Protein AF-A0A0A0JS75-F1 (afdb_monomer)

Organism: NCBI:txid1385519

Mean predicted aligned error: 12.72 Å

Structure (mmCIF, N/CA/C/O backbone):
data_AF-A0A0A0JS75-F1
#
_entry.id   AF-A0A0A0JS75-F1
#
loop_
_atom_site.group_PDB
_atom_site.id
_atom_site.type_symbol
_atom_site.label_atom_id
_atom_site.label_alt_id
_atom_site.label_comp_id
_atom_site.label_asym_id
_atom_site.label_entity_id
_atom_site.label_seq_id
_atom_site.pdbx_PDB_ins_code
_atom_site.Cartn_x
_atom_site.Cartn_y
_atom_site.Cartn_z
_atom_site.occupancy
_atom_site.B_iso_or_equiv
_atom_site.auth_seq_id
_atom_site.auth_comp_id
_atom_site.auth_asym_id
_atom_site.auth_atom_id
_atom_site.pdbx_PDB_model_num
ATOM 1 N N . MET A 1 1 ? -39.890 62.565 8.168 1.00 50.94 1 MET A N 1
ATOM 2 C CA . MET A 1 1 ? -40.170 62.207 6.756 1.00 50.94 1 MET A CA 1
ATOM 3 C C . MET A 1 1 ? -38.999 62.711 5.925 1.00 50.94 1 MET A C 1
ATOM 5 O O . MET A 1 1 ? -38.610 63.838 6.214 1.00 50.94 1 MET A O 1
ATOM 9 N N . PRO A 1 2 ? -38.400 61.936 4.995 1.00 46.47 2 PRO A N 1
ATOM 10 C CA . PRO A 1 2 ? -39.054 60.985 4.081 1.00 46.47 2 PRO A CA 1
ATOM 11 C C . PRO A 1 2 ? -38.372 59.593 3.924 1.00 46.47 2 PRO A C 1
ATOM 13 O O . PRO A 1 2 ? -37.334 59.328 4.515 1.00 46.47 2 PRO A O 1
ATOM 16 N N . ALA A 1 3 ? -39.007 58.776 3.068 1.00 39.16 3 ALA A N 1
ATOM 17 C CA . ALA A 1 3 ? -38.499 57.688 2.215 1.00 39.16 3 ALA A CA 1
ATOM 18 C C . ALA A 1 3 ? -38.108 56.325 2.830 1.00 39.16 3 ALA A C 1
ATOM 20 O O . ALA A 1 3 ? -36.980 56.086 3.245 1.00 39.16 3 ALA A O 1
ATOM 21 N N . SER A 1 4 ? -39.060 55.391 2.750 1.00 48.34 4 SER A N 1
ATOM 22 C CA . SER A 1 4 ? -38.863 53.940 2.757 1.00 48.34 4 SER A CA 1
ATOM 23 C C . SER A 1 4 ? -38.335 53.458 1.398 1.00 48.34 4 SER A C 1
ATOM 25 O O . SER A 1 4 ? -39.021 53.632 0.388 1.00 48.34 4 SER A O 1
ATOM 27 N N . THR A 1 5 ? -37.176 52.804 1.370 1.00 43.19 5 THR A N 1
ATOM 28 C CA . THR A 1 5 ? -36.700 52.026 0.216 1.00 43.19 5 THR A CA 1
ATOM 29 C C . THR A 1 5 ? -36.700 50.545 0.573 1.00 43.19 5 THR A C 1
ATOM 31 O O . THR A 1 5 ? -35.882 50.067 1.354 1.00 43.19 5 THR A O 1
ATOM 34 N N . THR A 1 6 ? -37.675 49.830 0.023 1.00 48.25 6 THR A N 1
ATOM 35 C CA . THR A 1 6 ? -37.726 48.372 -0.066 1.00 48.25 6 THR A CA 1
ATOM 36 C C . THR A 1 6 ? -36.765 47.929 -1.168 1.00 48.25 6 THR A C 1
ATOM 38 O O . THR A 1 6 ? -37.086 48.047 -2.349 1.00 48.25 6 THR A O 1
ATOM 41 N N . ASP A 1 7 ? -35.593 47.419 -0.794 1.00 44.50 7 ASP A N 1
ATOM 42 C CA . ASP A 1 7 ? -34.689 46.773 -1.746 1.00 44.50 7 ASP A CA 1
ATOM 43 C C . ASP A 1 7 ? -35.233 45.384 -2.100 1.00 44.50 7 ASP A C 1
ATOM 45 O O . ASP A 1 7 ? -35.254 44.453 -1.292 1.00 44.50 7 ASP A O 1
ATOM 49 N N . ALA A 1 8 ? -35.723 45.263 -3.332 1.00 44.88 8 ALA A N 1
ATOM 50 C CA . ALA A 1 8 ? -36.158 44.008 -3.917 1.00 44.88 8 ALA A CA 1
ATOM 51 C C . ALA A 1 8 ? -34.941 43.102 -4.170 1.00 44.88 8 ALA A C 1
ATOM 53 O O . ALA A 1 8 ? -34.090 43.388 -5.015 1.00 44.88 8 ALA A O 1
ATOM 54 N N . VAL A 1 9 ? -34.873 41.980 -3.453 1.00 49.72 9 VAL A N 1
ATOM 55 C CA . VAL A 1 9 ? -33.892 40.917 -3.698 1.00 49.72 9 VAL A CA 1
ATOM 56 C C . VAL A 1 9 ? -34.175 40.308 -5.071 1.00 49.72 9 VAL A C 1
ATOM 58 O O . VAL A 1 9 ? -35.177 39.626 -5.276 1.00 49.72 9 VAL A O 1
ATOM 61 N N . THR A 1 10 ? -33.291 40.574 -6.029 1.00 49.84 10 THR A N 1
ATOM 62 C CA . THR A 1 10 ? -33.335 39.946 -7.354 1.00 49.84 10 THR A CA 1
ATOM 63 C C . THR A 1 10 ? -32.853 38.496 -7.220 1.00 49.84 10 THR A C 1
ATOM 65 O O . THR A 1 10 ? -31.776 38.282 -6.658 1.00 49.84 10 THR A O 1
ATOM 68 N N . PRO A 1 11 ? -33.592 37.482 -7.704 1.00 48.34 11 PRO A N 1
ATOM 69 C CA . PRO A 1 11 ? -33.129 36.102 -7.634 1.00 48.34 11 PRO A CA 1
ATOM 70 C C . PRO A 1 11 ? -31.918 35.912 -8.556 1.00 48.34 11 PRO A C 1
ATOM 72 O O . PRO A 1 11 ? -31.937 36.301 -9.725 1.00 48.34 11 PRO A O 1
ATOM 75 N N . ALA A 1 12 ? -30.851 35.319 -8.020 1.00 50.66 12 ALA A N 1
ATOM 76 C CA . ALA A 1 12 ? -29.649 34.996 -8.775 1.00 50.66 12 ALA A CA 1
ATOM 77 C C . ALA A 1 12 ? -29.983 34.039 -9.933 1.00 50.66 12 ALA A C 1
ATOM 79 O O . ALA A 1 12 ? -30.609 32.996 -9.743 1.00 50.66 12 ALA A O 1
ATOM 80 N N . SER A 1 13 ? -29.553 34.394 -11.141 1.00 48.72 13 SER A N 1
ATOM 81 C CA . SER A 1 13 ? -29.722 33.583 -12.347 1.00 48.72 13 SER A CA 1
ATOM 82 C C . SER A 1 13 ? -29.008 32.224 -12.228 1.00 48.72 13 SER A C 1
ATOM 84 O O . SER A 1 13 ? -27.886 32.171 -11.714 1.00 48.72 13 SER A O 1
ATOM 86 N N . PRO A 1 14 ? -29.606 31.125 -12.731 1.00 49.34 14 PRO A N 1
ATOM 87 C CA . PRO A 1 14 ? -29.036 29.789 -12.615 1.00 49.34 14 PRO A CA 1
ATOM 88 C C . PRO A 1 14 ? -27.736 29.698 -13.421 1.00 49.34 14 PRO A C 1
ATOM 90 O O . PRO A 1 14 ? -27.701 29.962 -14.624 1.00 49.34 14 PRO A O 1
ATOM 93 N N . THR A 1 15 ? -26.646 29.319 -12.757 1.00 47.28 15 THR A N 1
ATOM 94 C CA . THR A 1 15 ? -25.358 29.074 -13.407 1.00 47.28 15 THR A CA 1
ATOM 95 C C . THR A 1 15 ? -25.483 27.867 -14.335 1.00 47.28 15 THR A C 1
ATOM 97 O O . THR A 1 15 ? -25.673 26.730 -13.909 1.00 47.28 15 THR A O 1
ATOM 100 N N . THR A 1 16 ? -25.371 28.108 -15.641 1.00 46.88 16 THR A N 1
ATOM 101 C CA . THR A 1 16 ? -25.347 27.055 -16.659 1.00 46.88 16 THR A CA 1
ATOM 102 C C . THR A 1 16 ? -24.164 26.120 -16.402 1.00 46.88 16 THR A C 1
ATOM 104 O O . THR A 1 16 ? -23.003 26.485 -16.610 1.00 46.88 16 THR A O 1
ATOM 107 N N . ARG A 1 17 ? -24.455 24.901 -15.945 1.00 47.25 17 ARG A N 1
ATOM 108 C CA . ARG A 1 17 ? -23.486 23.818 -15.750 1.00 47.25 17 ARG A CA 1
ATOM 109 C C . ARG A 1 17 ? -22.907 23.446 -17.125 1.00 47.25 17 ARG A C 1
ATOM 111 O O . ARG A 1 17 ? -23.536 22.730 -17.896 1.00 47.25 17 ARG A O 1
ATOM 118 N N . ARG A 1 18 ? -21.723 23.971 -17.473 1.00 44.56 18 ARG A N 1
ATOM 119 C CA . ARG A 1 18 ? -21.010 23.608 -18.713 1.00 44.56 18 ARG A CA 1
ATOM 120 C C . ARG A 1 18 ? -20.800 22.091 -18.736 1.00 44.56 18 ARG A C 1
ATOM 122 O O . ARG A 1 18 ? -20.030 21.564 -17.935 1.00 44.56 18 ARG A O 1
ATOM 129 N N . SER A 1 19 ? -21.457 21.402 -19.667 1.00 47.53 19 SER A N 1
ATOM 130 C CA . SER A 1 19 ? -21.245 19.978 -19.917 1.00 47.53 19 SER A CA 1
ATOM 131 C C . SER A 1 19 ? -19.801 19.759 -20.378 1.00 47.53 19 SER A C 1
ATOM 133 O O . SER A 1 19 ? -19.430 20.110 -21.503 1.00 47.53 19 SER A O 1
ATOM 135 N N . ARG A 1 20 ? -18.953 19.197 -19.513 1.00 51.47 20 ARG A N 1
ATOM 136 C CA . ARG A 1 20 ? -17.659 18.662 -19.945 1.00 51.47 20 ARG A CA 1
ATOM 137 C C . ARG A 1 20 ? -17.945 17.458 -20.839 1.00 51.47 20 ARG A C 1
ATOM 139 O O . ARG A 1 20 ? -18.551 16.495 -20.383 1.00 51.47 20 ARG A O 1
ATOM 146 N N . ARG A 1 21 ? -17.520 17.528 -22.106 1.00 46.34 21 ARG A N 1
ATOM 147 C CA . ARG A 1 21 ? -17.463 16.361 -23.001 1.00 46.34 21 ARG A CA 1
ATOM 148 C C . ARG A 1 21 ? -16.755 15.215 -22.262 1.00 46.34 21 ARG A C 1
ATOM 150 O O . ARG A 1 21 ? -15.783 15.510 -21.556 1.00 46.34 21 ARG A O 1
ATOM 157 N N . PRO A 1 22 ? -17.190 13.951 -22.399 1.00 49.25 22 PRO A N 1
ATOM 158 C CA . PRO A 1 22 ? -16.489 12.843 -21.770 1.00 49.25 22 PRO A CA 1
ATOM 159 C C . PRO A 1 22 ? -15.121 12.714 -22.448 1.00 49.25 22 PRO A C 1
ATOM 161 O O . PRO A 1 22 ? -15.010 12.265 -23.585 1.00 49.25 22 PRO A O 1
ATOM 164 N N . GLY A 1 23 ? -14.078 13.214 -21.786 1.00 71.50 23 GLY A N 1
ATOM 165 C CA . GLY A 1 23 ? -12.703 12.959 -22.195 1.00 71.50 23 GLY A CA 1
ATOM 166 C C . GLY A 1 23 ? -12.382 11.476 -22.022 1.00 71.50 23 GLY A C 1
ATOM 167 O O . GLY A 1 23 ? -13.009 10.798 -21.207 1.00 71.50 23 GLY A O 1
ATOM 168 N N . VAL A 1 24 ? -11.396 10.978 -22.771 1.00 76.69 24 VAL A N 1
ATOM 169 C CA . VAL A 1 24 ? -10.884 9.609 -22.611 1.00 76.69 24 VAL A CA 1
ATOM 170 C C . VAL A 1 24 ? -10.549 9.380 -21.129 1.00 76.69 24 VAL A C 1
ATOM 172 O O . VAL A 1 24 ? -9.826 10.205 -20.556 1.00 76.69 24 VAL A O 1
ATOM 175 N N . PRO A 1 25 ? -11.071 8.323 -20.478 1.00 79.06 25 PRO A N 1
ATOM 176 C CA . PRO A 1 25 ? -10.835 8.102 -19.057 1.00 79.06 25 PRO A CA 1
ATOM 177 C C . PRO A 1 25 ? -9.343 7.884 -18.792 1.00 79.06 25 PRO A C 1
ATOM 179 O O . PRO A 1 25 ? -8.622 7.345 -19.627 1.00 79.06 25 PRO A O 1
ATOM 182 N N . PHE A 1 26 ? -8.860 8.309 -17.624 1.00 69.62 26 PHE A N 1
ATOM 183 C CA . PHE A 1 26 ? -7.424 8.326 -17.322 1.00 69.62 26 PHE A CA 1
ATOM 184 C C . PHE A 1 26 ? -6.755 6.946 -17.456 1.00 69.62 26 PHE A C 1
ATOM 186 O O . PHE A 1 26 ? -5.657 6.853 -17.992 1.00 69.62 26 PHE A O 1
ATOM 193 N N . TRP A 1 27 ? -7.434 5.864 -17.055 1.00 66.88 27 TRP A N 1
ATOM 194 C CA . TRP A 1 27 ? -6.921 4.502 -17.253 1.00 66.88 27 TRP A CA 1
ATOM 195 C C . TRP A 1 27 ? -6.691 4.181 -18.737 1.00 66.88 27 TRP A C 1
ATOM 197 O O . TRP A 1 27 ? -5.672 3.589 -19.078 1.00 66.88 27 TRP A O 1
ATOM 207 N N . ALA A 1 28 ? -7.586 4.632 -19.623 1.00 76.31 28 ALA A N 1
ATOM 208 C CA . ALA A 1 28 ? -7.459 4.428 -21.060 1.00 76.31 28 ALA A CA 1
ATOM 209 C C . ALA A 1 28 ? -6.341 5.296 -21.647 1.00 76.31 28 ALA A C 1
ATOM 211 O O . ALA A 1 28 ? -5.649 4.845 -22.548 1.00 76.31 28 ALA A O 1
ATOM 212 N N . GLN A 1 29 ? -6.098 6.499 -21.111 1.00 79.12 29 GLN A N 1
ATOM 213 C CA . GLN A 1 29 ? -4.942 7.313 -21.508 1.00 79.12 29 GLN A CA 1
ATOM 214 C C . GLN A 1 29 ? -3.623 6.600 -21.197 1.00 79.12 29 GLN A C 1
ATOM 216 O O . GLN A 1 29 ? -2.745 6.553 -22.054 1.00 79.12 29 GLN A O 1
ATOM 221 N N . VAL A 1 30 ? -3.490 6.018 -20.001 1.00 68.94 30 VAL A N 1
ATOM 222 C CA . VAL A 1 30 ? -2.282 5.266 -19.629 1.00 68.94 30 VAL A CA 1
ATOM 223 C C . VAL A 1 30 ? -2.164 3.980 -20.445 1.00 68.94 30 VAL A C 1
ATOM 225 O O . VAL A 1 30 ? -1.077 3.681 -20.921 1.00 68.94 30 VAL A O 1
ATOM 228 N N . PHE A 1 31 ? -3.265 3.263 -20.690 1.00 75.44 31 PHE A N 1
ATOM 229 C CA . PHE A 1 31 ? -3.258 2.073 -21.548 1.00 75.44 31 PHE A CA 1
ATOM 230 C C . PHE A 1 31 ? -2.848 2.400 -22.991 1.00 75.44 31 PHE A C 1
ATOM 232 O O . PHE A 1 31 ? -2.019 1.708 -23.573 1.00 75.44 31 PHE A O 1
ATOM 239 N N . ILE A 1 32 ? -3.364 3.495 -23.556 1.00 84.06 32 ILE A N 1
ATOM 240 C CA . ILE A 1 32 ? -2.925 4.005 -24.860 1.00 84.06 32 ILE A CA 1
ATOM 241 C C . ILE A 1 32 ? -1.435 4.357 -24.808 1.00 84.06 32 ILE A C 1
ATOM 243 O O . ILE A 1 32 ? -0.704 3.995 -25.722 1.00 84.06 32 ILE A O 1
ATOM 247 N N . GLY A 1 33 ? -0.967 5.005 -23.737 1.00 83.81 33 GLY A N 1
ATOM 248 C CA . GLY A 1 33 ? 0.452 5.284 -23.511 1.00 83.81 33 GLY A CA 1
ATOM 249 C C . GLY A 1 33 ? 1.310 4.016 -23.479 1.00 83.81 33 GLY A C 1
ATOM 250 O O . GLY A 1 33 ? 2.341 3.968 -24.139 1.00 83.81 33 GLY A O 1
ATOM 251 N N . LEU A 1 34 ? 0.862 2.965 -22.791 1.00 77.25 34 LEU A N 1
ATOM 252 C CA . LEU A 1 34 ? 1.525 1.661 -22.748 1.00 77.25 34 LEU A CA 1
ATOM 253 C C . LEU A 1 34 ? 1.640 1.056 -24.153 1.00 77.25 34 LEU A C 1
ATOM 255 O O . LEU A 1 34 ? 2.738 0.712 -24.582 1.00 77.25 34 LEU A O 1
ATOM 259 N N . VAL A 1 35 ? 0.524 0.974 -24.885 1.00 84.50 35 VAL A N 1
ATOM 260 C CA . VAL A 1 35 ? 0.493 0.426 -26.251 1.00 84.50 35 VAL A CA 1
ATOM 261 C C . VAL A 1 35 ? 1.385 1.244 -27.183 1.00 84.50 35 VAL A C 1
ATOM 263 O O . VAL A 1 35 ? 2.200 0.675 -27.906 1.00 84.50 35 VAL A O 1
ATOM 266 N N . LEU A 1 36 ? 1.286 2.575 -27.139 1.00 89.69 36 LEU A N 1
ATOM 267 C CA . LEU A 1 36 ? 2.138 3.467 -27.925 1.00 89.69 36 LEU A CA 1
ATOM 268 C C . LEU A 1 36 ? 3.610 3.295 -27.566 1.00 89.69 36 LEU A C 1
ATOM 270 O O . LEU A 1 36 ? 4.439 3.239 -28.464 1.00 89.69 36 LEU A O 1
ATOM 274 N N . GLY A 1 37 ? 3.942 3.176 -26.283 1.00 87.19 37 GLY A N 1
ATOM 275 C CA . GLY A 1 37 ? 5.303 2.928 -25.829 1.00 87.19 37 GLY A CA 1
ATOM 276 C C . GLY A 1 37 ? 5.865 1.628 -26.388 1.00 87.19 37 GLY A C 1
ATOM 277 O O . GLY A 1 37 ? 6.942 1.643 -26.971 1.00 87.19 37 GLY A O 1
ATOM 278 N N . VAL A 1 38 ? 5.114 0.526 -26.298 1.00 84.62 38 VAL A N 1
ATOM 279 C CA . VAL A 1 38 ? 5.517 -0.770 -26.872 1.00 84.62 38 VAL A CA 1
ATOM 280 C C . VAL A 1 38 ? 5.739 -0.654 -28.380 1.00 84.62 38 VAL A C 1
ATOM 282 O O . VAL A 1 38 ? 6.762 -1.113 -28.881 1.00 84.62 38 VAL A O 1
ATOM 285 N N . VAL A 1 39 ? 4.830 0.009 -29.103 1.00 90.38 39 VAL A N 1
ATOM 286 C CA . VAL A 1 39 ? 4.963 0.230 -30.552 1.00 90.38 39 VAL A CA 1
ATOM 287 C C . VAL A 1 39 ? 6.191 1.086 -30.877 1.00 90.38 39 VAL A C 1
ATOM 289 O O . VAL A 1 39 ? 6.965 0.723 -31.758 1.00 90.38 39 VAL A O 1
ATOM 292 N N . LEU A 1 40 ? 6.406 2.196 -30.167 1.00 91.12 40 LEU A N 1
ATOM 293 C CA . LEU A 1 40 ? 7.553 3.085 -30.377 1.00 91.12 40 LEU A CA 1
ATOM 294 C C . LEU A 1 40 ? 8.878 2.393 -30.047 1.00 91.12 40 LEU A C 1
ATOM 296 O O . LEU A 1 40 ? 9.838 2.542 -30.795 1.00 91.12 40 LEU A O 1
ATOM 300 N N . GLY A 1 41 ? 8.924 1.609 -28.970 1.00 86.88 41 GLY A N 1
ATOM 301 C CA . GLY A 1 41 ? 10.087 0.803 -28.608 1.00 86.88 41 GLY A CA 1
ATOM 302 C C . GLY A 1 41 ? 10.385 -0.282 -29.639 1.00 86.88 41 GLY A C 1
ATOM 303 O O . GLY A 1 41 ? 11.534 -0.462 -30.036 1.00 86.88 41 GLY A O 1
ATOM 304 N N . PHE A 1 42 ? 9.345 -0.953 -30.143 1.00 87.88 42 PHE A N 1
ATOM 305 C CA . PHE A 1 42 ? 9.477 -1.926 -31.225 1.00 87.88 42 PHE A CA 1
ATOM 306 C C . PHE A 1 42 ? 10.008 -1.276 -32.505 1.00 87.88 42 PHE A C 1
ATOM 308 O O . PHE A 1 42 ? 10.938 -1.801 -33.106 1.00 87.88 42 PHE A O 1
ATOM 315 N N . VAL A 1 43 ? 9.475 -0.115 -32.900 1.00 91.12 43 VAL A N 1
ATOM 316 C CA . VAL A 1 43 ? 9.965 0.647 -34.060 1.00 91.12 43 VAL A CA 1
ATOM 317 C C . VAL A 1 43 ? 11.420 1.071 -33.856 1.00 91.12 43 VAL A C 1
ATOM 319 O O . VAL A 1 43 ? 12.232 0.902 -34.763 1.00 91.12 43 VAL A O 1
ATOM 322 N N . ALA A 1 44 ? 11.771 1.568 -32.666 1.00 89.50 44 ALA A N 1
ATOM 323 C CA . ALA A 1 44 ? 13.139 1.961 -32.347 1.00 89.50 44 ALA A CA 1
ATOM 324 C C . ALA A 1 44 ? 14.122 0.796 -32.520 1.00 89.50 44 ALA A C 1
ATOM 326 O O . ALA A 1 44 ? 15.182 0.979 -33.108 1.00 89.50 44 ALA A O 1
ATOM 327 N N . ARG A 1 45 ? 13.738 -0.404 -32.070 1.00 85.94 45 ARG A N 1
ATOM 328 C CA . ARG A 1 45 ? 14.552 -1.620 -32.179 1.00 85.94 45 ARG A CA 1
ATOM 329 C C . ARG A 1 45 ? 14.596 -2.190 -33.596 1.00 85.94 45 ARG A C 1
ATOM 331 O O . ARG A 1 45 ? 15.669 -2.470 -34.112 1.00 85.94 45 ARG A O 1
ATOM 338 N N . GLN A 1 46 ? 13.437 -2.380 -34.225 1.00 89.38 46 GLN A N 1
ATOM 339 C CA . GLN A 1 46 ? 13.303 -3.054 -35.521 1.00 89.38 46 GLN A CA 1
ATOM 340 C C . GLN A 1 46 ? 13.956 -2.265 -36.660 1.00 89.38 46 GLN A C 1
ATOM 342 O O . GLN A 1 46 ? 14.458 -2.861 -37.611 1.00 89.38 46 GLN A O 1
ATOM 347 N N . PHE A 1 47 ? 13.920 -0.935 -36.577 1.00 90.62 47 PHE A N 1
ATOM 348 C CA . PHE A 1 47 ? 14.479 -0.037 -37.587 1.00 90.62 47 PHE A CA 1
ATOM 349 C C . PHE A 1 47 ? 15.783 0.639 -37.138 1.00 90.62 47 PHE A C 1
ATOM 351 O O . PHE A 1 47 ? 16.199 1.601 -37.784 1.00 90.62 47 PHE A O 1
ATOM 358 N N . ASP A 1 48 ? 16.385 0.175 -36.037 1.00 85.81 48 ASP A N 1
ATOM 359 C CA . ASP A 1 48 ? 17.648 0.670 -35.466 1.00 85.81 48 ASP A CA 1
ATOM 360 C C . ASP A 1 48 ? 17.704 2.209 -35.308 1.00 85.81 48 ASP A C 1
ATOM 362 O O . ASP A 1 48 ? 18.660 2.895 -35.671 1.00 85.81 48 ASP A O 1
ATOM 366 N N . GLN A 1 49 ? 16.612 2.796 -34.804 1.00 90.12 49 GLN A N 1
ATOM 367 C CA . GLN A 1 49 ? 16.458 4.247 -34.657 1.00 90.12 49 GLN A CA 1
ATOM 368 C C . GLN A 1 49 ? 17.005 4.720 -33.306 1.00 90.12 49 GLN A C 1
ATOM 370 O O . GLN A 1 49 ? 16.252 4.955 -32.356 1.00 90.12 49 GLN A O 1
ATOM 375 N N . ALA A 1 50 ? 18.324 4.917 -33.234 1.00 86.94 50 ALA A N 1
ATOM 376 C CA . ALA A 1 50 ? 19.024 5.317 -32.008 1.00 86.94 50 ALA A CA 1
ATOM 377 C C . ALA A 1 50 ? 18.464 6.600 -31.356 1.00 86.94 50 ALA A C 1
ATOM 379 O O . ALA A 1 50 ? 18.326 6.673 -30.136 1.00 86.94 50 ALA A O 1
ATOM 380 N N . TRP A 1 51 ? 18.073 7.601 -32.154 1.00 92.19 51 TRP A N 1
ATOM 381 C CA . TRP A 1 51 ? 17.504 8.855 -31.637 1.00 92.19 51 TRP A CA 1
ATOM 382 C C . TRP A 1 51 ? 16.173 8.637 -30.899 1.00 92.19 51 TRP A C 1
ATOM 384 O O . TRP A 1 51 ? 15.889 9.322 -29.913 1.00 92.19 51 TRP A O 1
ATOM 394 N N . LEU A 1 52 ? 15.357 7.680 -31.356 1.00 89.00 52 LEU A N 1
ATOM 395 C CA . LEU A 1 52 ? 14.067 7.364 -30.751 1.00 89.00 52 LEU A CA 1
ATOM 396 C C . LEU A 1 52 ? 14.276 6.611 -29.436 1.00 89.00 52 LEU A C 1
ATOM 398 O O . LEU A 1 52 ? 13.659 6.967 -28.433 1.00 89.00 52 LEU A O 1
ATOM 402 N N . ALA A 1 53 ? 15.191 5.637 -29.418 1.00 82.88 53 ALA A N 1
ATOM 403 C CA . ALA A 1 53 ? 15.578 4.928 -28.200 1.00 82.88 53 ALA A CA 1
ATOM 404 C C . ALA A 1 53 ? 16.112 5.895 -27.124 1.00 82.88 53 ALA A C 1
ATOM 406 O O . ALA A 1 53 ? 15.658 5.854 -25.979 1.00 82.88 53 ALA A O 1
ATOM 407 N N . GLU A 1 54 ? 16.992 6.829 -27.500 1.00 87.94 54 GLU A N 1
ATOM 408 C CA . GLU A 1 54 ? 17.543 7.825 -26.573 1.00 87.94 54 GLU A CA 1
ATOM 409 C C . GLU A 1 54 ? 16.479 8.821 -26.084 1.00 87.94 54 GLU A C 1
ATOM 411 O O . GLU A 1 54 ? 16.459 9.197 -24.909 1.00 87.94 54 GLU A O 1
ATOM 416 N N . THR A 1 55 ? 15.532 9.205 -26.947 1.00 91.19 55 THR A N 1
ATOM 417 C CA . THR A 1 55 ? 14.399 10.061 -26.558 1.00 91.19 55 THR A CA 1
ATOM 418 C C . THR A 1 55 ? 13.509 9.361 -25.531 1.00 91.19 55 THR A C 1
ATOM 420 O O . THR A 1 55 ? 13.178 9.947 -24.498 1.00 91.19 55 THR A O 1
ATOM 423 N N . LEU A 1 56 ? 13.151 8.096 -25.775 1.00 84.38 56 LEU A N 1
ATOM 424 C CA . LEU A 1 56 ? 12.353 7.285 -24.851 1.00 84.38 56 LEU A CA 1
ATOM 425 C C . LEU A 1 56 ? 13.076 7.125 -23.503 1.00 84.38 56 LEU A C 1
ATOM 427 O O . LEU A 1 56 ? 12.476 7.340 -22.448 1.00 84.38 56 LEU A O 1
ATOM 431 N N . LYS A 1 57 ? 14.385 6.846 -23.525 1.00 80.25 57 LYS A N 1
ATOM 432 C CA . LYS A 1 57 ? 15.224 6.758 -22.322 1.00 80.25 57 LYS A CA 1
ATOM 433 C C . LYS A 1 57 ? 15.262 8.076 -21.548 1.00 80.25 57 LYS A C 1
ATOM 435 O O . LYS A 1 57 ? 15.041 8.082 -20.338 1.00 80.25 57 LYS A O 1
ATOM 440 N N . THR A 1 58 ? 15.492 9.194 -22.232 1.00 85.50 58 THR A N 1
ATOM 441 C CA . THR A 1 58 ? 15.584 10.522 -21.611 1.00 85.50 58 THR A CA 1
ATOM 442 C C . THR A 1 58 ? 14.260 10.931 -20.970 1.00 85.50 58 THR A C 1
ATOM 444 O O . THR A 1 58 ? 14.233 11.330 -19.804 1.00 85.50 58 THR A O 1
ATOM 447 N N . VAL A 1 59 ? 13.144 10.792 -21.691 1.00 85.25 59 VAL A N 1
ATOM 448 C CA . VAL A 1 59 ? 11.810 11.145 -21.180 1.00 85.25 59 VAL A CA 1
ATOM 449 C C . VAL A 1 59 ? 11.422 10.246 -20.002 1.00 85.25 59 VAL A C 1
ATOM 451 O O . VAL A 1 59 ? 10.946 10.750 -18.981 1.00 85.25 59 VAL A O 1
ATOM 454 N N . GLY A 1 60 ? 11.691 8.939 -20.092 1.00 70.62 60 GLY A N 1
ATOM 455 C CA . GLY A 1 60 ? 11.465 8.003 -18.991 1.00 70.62 60 GLY A CA 1
ATOM 456 C C . GLY A 1 60 ? 12.316 8.331 -17.760 1.00 70.62 60 GLY A C 1
ATOM 457 O O . GLY A 1 60 ? 11.808 8.369 -16.640 1.00 70.62 60 GLY A O 1
ATOM 458 N N . GLY A 1 61 ? 13.593 8.666 -17.960 1.00 67.75 61 GLY A N 1
ATOM 459 C CA . GLY A 1 61 ? 14.501 9.079 -16.890 1.00 67.75 61 GLY A CA 1
ATOM 460 C C . GLY A 1 61 ? 14.070 10.376 -16.197 1.00 67.75 61 GLY A C 1
ATOM 461 O O . GLY A 1 61 ? 14.128 10.462 -14.970 1.00 67.75 61 GLY A O 1
ATOM 462 N N . ILE A 1 62 ? 13.586 11.374 -16.947 1.00 80.44 62 ILE A N 1
ATOM 463 C CA . ILE A 1 62 ? 13.011 12.606 -16.375 1.00 80.44 62 ILE A CA 1
ATOM 464 C C . ILE A 1 62 ? 11.786 12.272 -15.520 1.00 80.44 62 ILE A C 1
ATOM 466 O O . ILE A 1 62 ? 11.669 12.768 -14.400 1.00 80.44 62 ILE A O 1
ATOM 470 N N . PHE A 1 63 ? 10.902 11.401 -16.010 1.00 72.50 63 PHE A N 1
ATOM 471 C CA . PHE A 1 63 ? 9.722 10.973 -15.264 1.00 72.50 63 PHE A CA 1
ATOM 472 C C . PHE A 1 63 ? 10.094 10.304 -13.930 1.00 72.50 63 PHE A C 1
ATOM 474 O O . PHE A 1 63 ? 9.559 10.676 -12.885 1.00 72.50 63 PHE A O 1
ATOM 481 N N . VAL A 1 64 ? 11.080 9.400 -13.930 1.00 63.75 64 VAL A N 1
ATOM 482 C CA . VAL A 1 64 ? 11.594 8.768 -12.700 1.00 63.75 64 VAL A CA 1
ATOM 483 C C . VAL A 1 64 ? 12.223 9.798 -11.756 1.00 63.75 64 VAL A C 1
ATOM 485 O O . VAL A 1 64 ? 11.971 9.757 -10.553 1.00 63.75 64 VAL A O 1
ATOM 488 N N . LYS A 1 65 ? 12.999 10.764 -12.265 1.00 75.50 65 LYS A N 1
ATOM 489 C CA . LYS A 1 65 ? 13.584 11.841 -11.441 1.00 75.50 65 LYS A CA 1
ATOM 490 C C . LYS A 1 65 ? 12.514 12.688 -10.747 1.00 75.50 65 LYS A C 1
ATOM 492 O O . LYS A 1 65 ? 12.669 13.007 -9.570 1.00 75.50 65 LYS A O 1
ATOM 497 N N . LEU A 1 66 ? 11.422 13.015 -11.443 1.00 75.31 66 LEU A N 1
ATOM 498 C CA . LEU A 1 66 ? 10.294 13.749 -10.857 1.00 75.31 66 LEU A CA 1
ATOM 499 C C . LEU A 1 66 ? 9.640 12.967 -9.711 1.00 75.31 66 LEU A C 1
ATOM 501 O O . LEU A 1 66 ? 9.320 13.558 -8.682 1.00 75.31 66 LEU A O 1
ATOM 505 N N . LEU A 1 67 ? 9.493 11.645 -9.854 1.00 63.16 67 LEU A N 1
ATOM 506 C CA . LEU A 1 67 ? 9.010 10.786 -8.769 1.00 63.16 67 LEU A CA 1
ATOM 507 C C . LEU A 1 67 ? 9.982 10.793 -7.579 1.00 63.16 67 LEU A C 1
ATOM 509 O O . LEU A 1 67 ? 9.556 11.068 -6.458 1.00 63.16 67 LEU A O 1
ATOM 513 N N . LYS A 1 68 ? 11.284 10.573 -7.826 1.00 64.69 68 LYS A N 1
ATOM 514 C CA . LYS A 1 68 ? 12.339 10.531 -6.792 1.00 64.69 68 LYS A CA 1
ATOM 515 C C . LYS A 1 68 ? 12.338 11.782 -5.900 1.00 64.69 68 LYS A C 1
ATOM 517 O O . LYS A 1 68 ? 12.379 11.658 -4.680 1.00 64.69 68 LYS A O 1
ATOM 522 N N . VAL A 1 69 ? 12.241 12.976 -6.491 1.00 76.38 69 VAL A N 1
ATOM 523 C CA . VAL A 1 69 ? 12.288 14.257 -5.753 1.00 76.38 69 VAL A CA 1
ATOM 524 C C . VAL A 1 69 ? 11.071 14.466 -4.848 1.00 76.38 69 VAL A C 1
ATOM 526 O O . VAL A 1 69 ? 11.196 15.056 -3.777 1.00 76.38 69 VAL A O 1
ATOM 529 N N . ILE A 1 70 ? 9.891 13.993 -5.253 1.00 71.12 70 ILE A N 1
ATOM 530 C CA . ILE A 1 70 ? 8.654 14.215 -4.491 1.00 71.12 70 ILE A CA 1
ATOM 531 C C . ILE A 1 70 ? 8.521 13.221 -3.334 1.00 71.12 70 ILE A C 1
ATOM 533 O O . ILE A 1 70 ? 7.952 13.560 -2.299 1.00 71.12 70 ILE A O 1
ATOM 537 N N . VAL A 1 71 ? 9.051 12.006 -3.483 1.00 65.88 71 VAL A N 1
ATOM 538 C CA . VAL A 1 71 ? 8.852 10.920 -2.512 1.00 65.88 71 VAL A CA 1
ATOM 539 C C . VAL A 1 71 ? 9.435 11.255 -1.142 1.00 65.88 71 VAL A C 1
ATOM 541 O O . VAL A 1 71 ? 8.758 11.058 -0.140 1.00 65.88 71 VAL A O 1
ATOM 544 N N . VAL A 1 72 ? 10.648 11.804 -1.084 1.00 74.69 72 VAL A N 1
ATOM 545 C CA . VAL A 1 72 ? 11.348 12.116 0.176 1.00 74.69 72 VAL A CA 1
ATOM 546 C C . VAL A 1 72 ? 10.543 13.046 1.099 1.00 74.69 72 VAL A C 1
ATOM 548 O O . VAL A 1 72 ? 10.205 12.630 2.212 1.00 74.69 72 VAL A O 1
ATOM 551 N N . PRO A 1 73 ? 10.175 14.275 0.681 1.00 77.25 73 PRO A N 1
ATOM 552 C CA . PRO A 1 73 ? 9.406 15.170 1.542 1.00 77.25 73 PRO A CA 1
ATOM 553 C C . PRO A 1 73 ? 7.995 14.639 1.816 1.00 77.25 73 PRO A C 1
ATOM 555 O O . PRO A 1 73 ? 7.444 14.871 2.894 1.00 77.25 73 PRO A O 1
ATOM 558 N N . LEU A 1 74 ? 7.412 13.900 0.872 1.00 71.88 74 LEU A N 1
ATOM 559 C CA . LEU A 1 74 ? 6.086 13.324 1.030 1.00 71.88 74 LEU A CA 1
ATOM 560 C C . LEU A 1 74 ? 6.049 12.238 2.107 1.00 71.88 74 LEU A C 1
ATOM 562 O O . LEU A 1 74 ? 5.179 12.284 2.969 1.00 71.88 74 LEU A O 1
ATOM 566 N N . VAL A 1 75 ? 6.991 11.292 2.090 1.00 69.62 75 VAL A N 1
ATOM 567 C CA . VAL A 1 75 ? 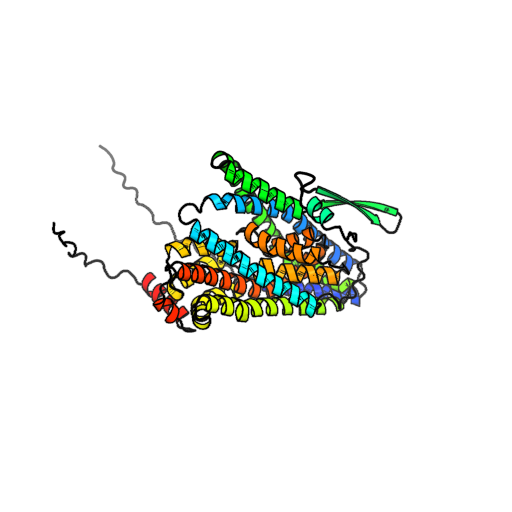7.078 10.220 3.094 1.00 69.62 75 VAL A CA 1
ATOM 568 C C . VAL A 1 75 ? 7.294 10.819 4.481 1.00 69.62 75 VAL A C 1
ATOM 570 O O . VAL A 1 75 ? 6.561 10.487 5.409 1.00 69.62 75 VAL A O 1
ATOM 573 N N . LEU A 1 76 ? 8.236 11.755 4.622 1.00 77.31 76 LEU A N 1
ATOM 574 C CA . LEU A 1 76 ? 8.522 12.383 5.912 1.00 77.31 76 LEU A CA 1
ATOM 575 C C . LEU A 1 76 ? 7.294 13.115 6.477 1.00 77.31 76 LEU A C 1
ATOM 577 O O . LEU A 1 76 ? 6.907 12.892 7.625 1.00 77.31 76 LEU A O 1
ATOM 581 N N . THR A 1 77 ? 6.657 13.967 5.667 1.00 80.81 77 THR A N 1
ATOM 582 C CA . THR A 1 77 ? 5.469 14.724 6.096 1.00 80.81 77 THR A CA 1
ATOM 583 C C . THR A 1 77 ? 4.279 13.808 6.387 1.00 80.81 77 THR A C 1
ATOM 585 O O . THR A 1 77 ? 3.586 14.026 7.382 1.00 80.81 77 THR A O 1
ATOM 588 N N . ALA A 1 78 ? 4.078 12.751 5.591 1.00 72.38 78 ALA A N 1
ATOM 589 C CA . ALA A 1 78 ? 3.034 11.748 5.800 1.00 72.38 78 ALA A CA 1
ATOM 590 C C . ALA A 1 78 ? 3.160 11.055 7.156 1.00 72.38 78 ALA A C 1
ATOM 592 O O . ALA A 1 78 ? 2.194 11.012 7.916 1.00 72.38 78 ALA A O 1
ATOM 593 N N . ILE A 1 79 ? 4.360 10.582 7.487 1.00 74.00 79 ILE A N 1
ATOM 594 C CA . ILE A 1 79 ? 4.610 9.830 8.719 1.00 74.00 79 ILE A CA 1
ATOM 595 C C . ILE A 1 79 ? 4.445 10.722 9.948 1.00 74.00 79 ILE A C 1
ATOM 597 O O . ILE A 1 79 ? 3.766 10.332 10.899 1.00 74.00 79 ILE A O 1
ATOM 601 N N . ILE A 1 80 ? 5.002 11.937 9.921 1.00 81.31 80 ILE A N 1
ATOM 602 C CA . ILE A 1 80 ? 4.870 12.892 11.031 1.00 81.31 80 ILE A CA 1
ATOM 603 C C . ILE A 1 80 ? 3.392 13.193 11.301 1.00 81.31 80 ILE A C 1
ATOM 605 O O . ILE A 1 80 ? 2.944 13.104 12.446 1.00 81.31 80 ILE A O 1
ATOM 609 N N . VAL A 1 81 ? 2.624 13.525 10.255 1.00 75.31 81 VAL A N 1
ATOM 610 C CA . VAL A 1 81 ? 1.189 13.828 10.376 1.00 75.31 81 VAL A CA 1
ATOM 611 C C . VAL A 1 81 ? 0.410 12.603 10.851 1.00 75.31 81 VAL A C 1
ATOM 613 O O . VAL A 1 81 ? -0.459 12.746 11.710 1.00 75.31 81 VAL A O 1
ATOM 616 N N . SER A 1 82 ? 0.727 11.410 10.341 1.00 69.56 82 SER A N 1
ATOM 617 C CA . SER A 1 82 ? 0.062 10.163 10.733 1.00 69.56 82 SER A CA 1
ATOM 618 C C . SER A 1 82 ? 0.212 9.886 12.231 1.00 69.56 82 SER A C 1
ATOM 620 O O . SER A 1 82 ? -0.789 9.744 12.936 1.00 69.56 82 SER A O 1
ATOM 622 N N . ILE A 1 83 ? 1.442 9.915 12.755 1.00 72.56 83 ILE A N 1
ATOM 623 C CA . ILE A 1 83 ? 1.698 9.672 14.182 1.00 72.56 83 ILE A CA 1
ATOM 624 C C . ILE A 1 83 ? 1.110 10.791 15.056 1.00 72.56 83 ILE A C 1
ATOM 626 O O . ILE A 1 83 ? 0.526 10.510 16.103 1.00 72.56 83 ILE A O 1
ATOM 630 N N . ALA A 1 84 ? 1.195 12.055 14.627 1.00 72.56 84 ALA A N 1
ATOM 631 C CA . ALA A 1 84 ? 0.630 13.179 15.375 1.00 72.56 84 ALA A CA 1
ATOM 632 C C . ALA A 1 84 ? -0.909 13.119 15.480 1.00 72.56 84 ALA A C 1
ATOM 634 O O . ALA A 1 84 ? -1.476 13.505 16.506 1.00 72.56 84 ALA A O 1
ATOM 635 N N . ASN A 1 85 ? -1.596 12.592 14.458 1.00 69.62 85 ASN A N 1
ATOM 636 C CA . ASN A 1 85 ? -3.058 12.464 14.441 1.00 69.62 85 ASN A CA 1
ATOM 637 C C . ASN A 1 85 ? -3.599 11.423 15.434 1.00 69.62 85 ASN A C 1
ATOM 639 O O . ASN A 1 85 ? -4.776 11.488 15.792 1.00 69.62 85 ASN A O 1
ATOM 643 N N . LEU A 1 86 ? -2.758 10.521 15.956 1.00 65.75 86 LEU A N 1
ATOM 644 C CA . LEU A 1 86 ? -3.159 9.550 16.986 1.00 65.75 86 LEU A CA 1
ATOM 645 C C . LEU A 1 86 ? -3.657 10.220 18.280 1.00 65.75 86 LEU A C 1
ATOM 647 O O . LEU A 1 86 ? -4.370 9.601 19.068 1.00 65.75 86 LEU A O 1
ATOM 651 N N . ARG A 1 87 ? -3.355 11.510 18.480 1.00 62.28 87 ARG A N 1
ATOM 652 C CA . ARG A 1 87 ? -3.842 12.314 19.609 1.00 62.28 87 ARG A CA 1
ATOM 653 C C . ARG A 1 87 ? -5.365 12.482 19.646 1.00 62.28 87 ARG A C 1
ATOM 655 O O . ARG A 1 87 ? -5.915 12.704 20.719 1.00 62.28 87 ARG A O 1
ATOM 662 N N . GLN A 1 88 ? -6.051 12.393 18.504 1.00 56.78 88 GLN A N 1
ATOM 663 C CA . GLN A 1 88 ? -7.496 12.658 18.394 1.00 56.78 88 GLN A CA 1
ATOM 664 C C . GLN A 1 88 ? -8.381 11.466 18.814 1.00 56.78 88 GLN A C 1
ATOM 666 O O . GLN A 1 88 ? -9.602 11.523 18.719 1.00 56.78 88 GLN A O 1
ATOM 671 N N . VAL A 1 89 ? -7.779 10.378 19.298 1.00 57.66 89 VAL A N 1
ATOM 672 C CA . VAL A 1 89 ? -8.434 9.078 19.530 1.00 57.66 89 VAL A CA 1
ATOM 673 C C . VAL A 1 89 ? -8.991 8.926 20.970 1.00 57.66 89 VAL A C 1
ATOM 675 O O . VAL A 1 89 ? -9.361 7.846 21.428 1.00 57.66 89 VAL A O 1
ATOM 678 N N . THR A 1 90 ? -9.089 10.019 21.727 1.00 52.50 90 THR A N 1
ATOM 679 C CA . THR A 1 90 ? -9.200 10.010 23.198 1.00 52.50 90 THR A CA 1
ATOM 680 C C . THR A 1 90 ? -10.543 9.576 23.800 1.00 52.50 90 THR A C 1
ATOM 682 O O . THR A 1 90 ? -10.556 9.240 24.980 1.00 52.50 90 THR A O 1
ATOM 685 N N . ASN A 1 91 ? -11.636 9.464 23.034 1.00 48.03 91 ASN A N 1
ATOM 686 C CA . ASN A 1 91 ? -12.939 9.019 23.576 1.00 48.03 91 ASN A CA 1
ATOM 687 C C . ASN A 1 91 ? -13.301 7.551 23.281 1.00 48.03 91 ASN A C 1
ATOM 689 O O . ASN A 1 91 ? -14.317 7.062 23.765 1.00 48.03 91 ASN A O 1
ATOM 693 N N . ALA A 1 92 ? -12.456 6.821 22.545 1.00 63.72 92 ALA A N 1
ATOM 694 C CA . ALA A 1 92 ? -12.651 5.400 22.233 1.00 63.72 92 ALA A CA 1
ATOM 695 C C . ALA A 1 92 ? -11.310 4.670 22.024 1.00 63.72 92 ALA A C 1
ATOM 697 O O . ALA A 1 92 ? -11.178 3.816 21.145 1.00 63.72 92 ALA A O 1
ATOM 698 N N . ALA A 1 93 ? -10.296 5.012 22.829 1.00 72.12 93 ALA A N 1
ATOM 699 C CA . ALA A 1 93 ? -8.919 4.542 22.653 1.00 72.12 93 ALA A CA 1
ATOM 700 C C . ALA A 1 93 ? -8.803 3.014 22.534 1.00 72.12 93 ALA A C 1
ATOM 702 O O . ALA A 1 93 ? -8.059 2.514 21.694 1.00 72.12 93 ALA A O 1
ATOM 703 N N . ARG A 1 94 ? -9.597 2.263 23.308 1.00 82.06 94 ARG A N 1
ATOM 704 C CA . ARG A 1 94 ? -9.635 0.797 23.227 1.00 82.06 94 ARG A CA 1
ATOM 705 C C . ARG A 1 94 ? -10.095 0.299 21.852 1.00 82.06 94 ARG A C 1
ATOM 707 O O . ARG A 1 94 ? -9.414 -0.535 21.265 1.00 82.06 94 ARG A O 1
ATOM 714 N N . LEU A 1 95 ? -11.215 0.816 21.338 1.00 83.38 95 LEU A N 1
ATOM 715 C CA . LEU A 1 95 ? -11.771 0.410 20.040 1.00 83.38 95 LEU A CA 1
ATOM 716 C C . LEU A 1 95 ? -10.811 0.756 18.901 1.00 83.38 95 LEU A C 1
ATOM 718 O O . LEU A 1 95 ? -10.601 -0.042 17.990 1.00 83.38 95 LEU A O 1
ATOM 722 N N . ALA A 1 96 ? -10.184 1.927 18.967 1.00 80.38 96 ALA A N 1
ATOM 723 C CA . ALA A 1 96 ? -9.221 2.358 17.968 1.00 80.38 96 ALA A CA 1
ATOM 724 C C . ALA A 1 96 ? -7.956 1.497 17.946 1.00 80.38 96 ALA A C 1
ATOM 726 O O . ALA A 1 96 ? -7.539 1.057 16.877 1.00 80.38 96 ALA A O 1
ATOM 727 N N . VAL A 1 97 ? -7.376 1.205 19.114 1.00 84.00 97 VAL A N 1
ATOM 728 C CA . VAL A 1 97 ? -6.211 0.316 19.219 1.00 84.00 97 VAL A CA 1
ATOM 729 C C . VAL A 1 97 ? -6.561 -1.079 18.710 1.00 84.00 97 VAL A C 1
ATOM 731 O O . VAL A 1 97 ? -5.805 -1.637 17.922 1.00 84.00 97 VAL A O 1
ATOM 734 N N . GLU A 1 98 ? -7.725 -1.623 19.076 1.00 89.75 98 GLU A N 1
ATOM 735 C CA . GLU A 1 98 ? -8.163 -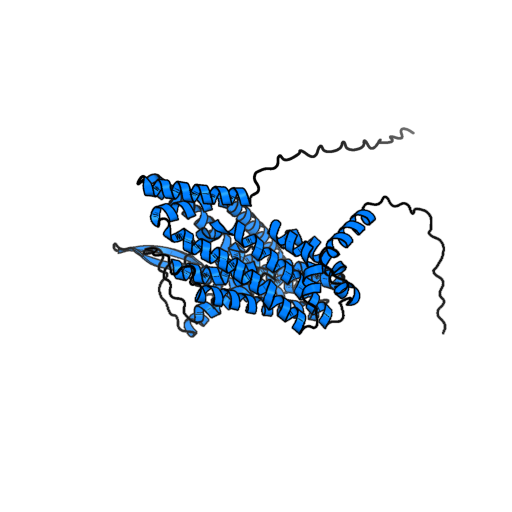2.928 18.571 1.00 89.75 98 GLU A CA 1
ATOM 736 C C . GLU A 1 98 ? -8.314 -2.935 17.039 1.00 89.75 98 GLU A C 1
ATOM 738 O O . GLU A 1 98 ? -7.908 -3.892 16.378 1.00 89.75 98 GLU A O 1
ATOM 743 N N . THR A 1 99 ? -8.816 -1.838 16.465 1.00 90.06 99 THR A N 1
ATOM 744 C CA . THR A 1 99 ? -8.920 -1.649 15.009 1.00 90.06 99 THR A CA 1
ATOM 745 C C . THR A 1 99 ? -7.544 -1.652 14.342 1.00 90.06 99 THR A C 1
ATOM 747 O O . THR A 1 99 ? -7.328 -2.387 13.380 1.00 90.06 99 THR A O 1
ATOM 750 N N . LEU A 1 100 ? -6.592 -0.879 14.874 1.00 86.75 100 LEU A N 1
ATOM 751 C CA . LEU A 1 100 ? -5.228 -0.794 14.345 1.00 86.75 100 LEU A CA 1
ATOM 752 C C . LEU A 1 100 ? -4.475 -2.126 14.463 1.00 86.75 100 LEU A C 1
ATOM 754 O O . LEU A 1 100 ? -3.747 -2.504 13.546 1.00 86.75 100 LEU A O 1
ATOM 758 N N . VAL A 1 101 ? -4.678 -2.872 15.551 1.00 90.12 101 VAL A N 1
ATOM 759 C CA . VAL A 1 101 ? -4.103 -4.215 15.711 1.00 90.12 101 VAL A CA 1
ATOM 760 C C . VAL A 1 101 ? -4.637 -5.153 14.629 1.00 90.12 101 VAL A C 1
ATOM 762 O O . VAL A 1 101 ? -3.855 -5.835 13.970 1.00 90.12 101 VAL A O 1
ATOM 765 N N . TRP A 1 102 ? -5.947 -5.155 14.376 1.00 93.75 102 TRP A N 1
ATOM 766 C CA . TRP A 1 102 ? -6.529 -5.960 13.299 1.00 93.75 102 TRP A CA 1
ATOM 767 C C . TRP A 1 102 ? -6.063 -5.530 11.900 1.00 93.75 102 TRP A C 1
ATOM 769 O O . TRP A 1 102 ? -5.875 -6.383 11.023 1.00 93.75 102 TRP A O 1
ATOM 779 N N . PHE A 1 103 ? -5.822 -4.232 11.687 1.00 91.06 103 PHE A N 1
ATOM 780 C CA . PHE A 1 103 ? -5.183 -3.744 10.465 1.00 91.06 103 PHE A CA 1
ATOM 781 C C . PHE A 1 103 ? -3.789 -4.344 10.291 1.00 91.06 103 PHE A C 1
ATOM 783 O O . PHE A 1 103 ? -3.516 -4.924 9.244 1.00 91.06 103 PHE A O 1
ATOM 790 N N . ALA A 1 104 ? -2.949 -4.286 11.326 1.00 89.62 104 ALA A N 1
ATOM 791 C CA . ALA A 1 104 ? -1.597 -4.834 11.284 1.00 89.62 104 ALA A CA 1
ATOM 792 C C . ALA A 1 104 ? -1.580 -6.359 11.075 1.00 89.62 104 ALA A C 1
ATOM 794 O O . ALA A 1 104 ? -0.788 -6.857 10.281 1.00 89.62 104 ALA A O 1
ATOM 795 N N . VAL A 1 105 ? -2.479 -7.104 11.730 1.00 93.25 105 VAL A N 1
ATOM 796 C CA . VAL A 1 105 ? -2.576 -8.570 11.594 1.00 93.25 105 VAL A CA 1
ATOM 797 C C . VAL A 1 105 ? -2.903 -8.980 10.158 1.00 93.25 105 VAL A C 1
ATOM 799 O O . VAL A 1 105 ? -2.242 -9.846 9.585 1.00 93.25 105 VAL A O 1
ATOM 802 N N . THR A 1 106 ? -3.916 -8.357 9.554 1.00 94.50 106 THR A N 1
ATOM 803 C CA . THR A 1 106 ? -4.312 -8.689 8.175 1.00 94.50 106 THR A CA 1
ATOM 804 C C . THR A 1 106 ? -3.316 -8.168 7.136 1.00 94.50 106 THR A C 1
ATOM 806 O O . THR A 1 106 ? -3.072 -8.858 6.144 1.00 94.50 106 THR A O 1
ATOM 809 N N . ALA A 1 107 ? -2.655 -7.037 7.397 1.00 92.25 107 ALA A N 1
ATOM 810 C CA . ALA A 1 107 ? -1.538 -6.563 6.585 1.00 92.25 107 ALA A CA 1
ATOM 811 C C . ALA A 1 107 ? -0.360 -7.549 6.623 1.00 92.25 107 ALA A C 1
ATOM 813 O O . ALA A 1 107 ? 0.157 -7.912 5.572 1.00 92.25 107 ALA A O 1
ATOM 814 N N . ALA A 1 108 ? 0.015 -8.060 7.802 1.00 93.31 108 ALA A N 1
ATOM 815 C CA . ALA A 1 108 ? 1.080 -9.054 7.942 1.00 93.31 108 ALA A CA 1
ATOM 816 C C . ALA A 1 108 ? 0.775 -10.341 7.159 1.00 93.31 108 ALA A C 1
ATOM 818 O O . ALA A 1 108 ? 1.630 -10.836 6.427 1.00 93.31 108 ALA A O 1
ATOM 819 N N . ALA A 1 109 ? -0.461 -10.844 7.238 1.00 95.69 109 ALA A N 1
ATOM 820 C CA . ALA A 1 109 ? -0.891 -11.984 6.427 1.00 95.69 109 ALA A CA 1
ATOM 821 C C . ALA A 1 109 ? -0.802 -11.687 4.917 1.00 95.69 109 ALA A C 1
ATOM 823 O O . ALA A 1 109 ? -0.339 -12.520 4.141 1.00 95.69 109 ALA A O 1
ATOM 824 N N . SER A 1 110 ? -1.194 -10.480 4.504 1.00 95.69 110 SER A N 1
ATOM 825 C CA . SER A 1 110 ? -1.157 -10.038 3.104 1.00 95.69 110 SER A CA 1
ATOM 826 C C . SER A 1 110 ? 0.273 -9.907 2.564 1.00 95.69 110 SER A C 1
ATOM 828 O O . SER A 1 110 ? 0.543 -10.297 1.430 1.00 95.69 110 SER A O 1
ATOM 830 N N . VAL A 1 111 ? 1.211 -9.427 3.386 1.00 94.62 111 VAL A N 1
ATOM 831 C CA . VAL A 1 111 ? 2.644 -9.402 3.057 1.00 94.62 111 VAL A CA 1
ATOM 832 C C . VAL A 1 111 ? 3.164 -10.814 2.828 1.00 94.62 111 VAL A C 1
ATOM 834 O O . VAL A 1 111 ? 3.849 -11.049 1.839 1.00 94.62 111 VAL A O 1
ATOM 837 N N . VAL A 1 112 ? 2.840 -11.759 3.718 1.00 95.81 112 VAL A N 1
ATOM 838 C CA . VAL A 1 112 ? 3.288 -13.153 3.581 1.00 95.81 112 VAL A CA 1
ATOM 839 C C . VAL A 1 112 ? 2.797 -13.748 2.264 1.00 95.81 112 VAL A C 1
ATOM 841 O O . VAL A 1 112 ? 3.573 -14.409 1.578 1.00 95.81 112 VAL A O 1
ATOM 844 N N . VAL A 1 113 ? 1.552 -13.468 1.866 1.00 96.88 113 VAL A N 1
ATOM 845 C CA . VAL A 1 113 ? 1.025 -13.868 0.551 1.00 96.88 113 VAL A CA 1
ATOM 846 C C . VAL A 1 113 ? 1.845 -13.247 -0.582 1.00 96.88 113 VAL A C 1
ATOM 848 O O . VAL A 1 113 ? 2.261 -13.970 -1.484 1.00 96.88 113 VAL A O 1
ATOM 851 N N . GLY A 1 114 ? 2.121 -11.940 -0.526 1.00 95.81 114 GLY A N 1
ATOM 852 C CA . GLY A 1 114 ? 2.923 -11.249 -1.540 1.00 95.81 114 GLY A CA 1
ATOM 853 C C . GLY A 1 114 ? 4.344 -11.809 -1.668 1.00 95.81 114 GLY A C 1
ATOM 854 O O . GLY A 1 114 ? 4.791 -12.101 -2.773 1.00 95.81 114 GLY A O 1
ATOM 855 N N . ILE A 1 115 ? 5.027 -12.035 -0.541 1.00 95.31 115 ILE A N 1
ATOM 856 C CA . ILE A 1 115 ? 6.364 -12.644 -0.518 1.00 95.31 115 ILE A CA 1
ATOM 857 C C . ILE A 1 115 ? 6.317 -14.065 -1.082 1.00 95.31 115 ILE A C 1
ATOM 859 O O . ILE A 1 115 ? 7.118 -14.414 -1.943 1.00 95.31 115 ILE A O 1
ATOM 863 N N . THR A 1 116 ? 5.358 -14.876 -0.630 1.00 95.50 116 THR A N 1
ATOM 864 C CA . THR A 1 116 ? 5.221 -16.271 -1.070 1.00 95.50 116 THR A CA 1
ATOM 865 C C . THR A 1 116 ? 5.007 -16.352 -2.574 1.00 95.50 116 THR A C 1
ATOM 867 O O . THR A 1 116 ? 5.676 -17.138 -3.237 1.00 95.50 116 THR A O 1
ATOM 870 N N . LEU A 1 117 ? 4.113 -15.527 -3.124 1.00 95.44 117 LEU A N 1
ATOM 871 C CA . LEU A 1 117 ? 3.884 -15.484 -4.563 1.00 95.44 117 LEU A CA 1
ATOM 872 C C . LEU A 1 117 ? 5.157 -15.080 -5.307 1.00 95.44 117 LEU A C 1
ATOM 874 O O . LEU A 1 117 ? 5.600 -15.846 -6.150 1.00 95.44 117 LEU A O 1
ATOM 878 N N . GLY A 1 118 ? 5.816 -13.980 -4.926 1.00 92.62 118 GLY A N 1
ATOM 879 C CA . GLY A 1 118 ? 7.032 -13.518 -5.608 1.00 92.62 118 GLY A CA 1
ATOM 880 C C . GLY A 1 118 ? 8.179 -14.538 -5.604 1.00 92.62 118 GLY A C 1
ATOM 881 O O . GLY A 1 118 ? 8.958 -14.595 -6.557 1.00 92.62 118 GLY A O 1
ATOM 882 N N . LEU A 1 119 ? 8.264 -15.368 -4.561 1.00 91.94 119 LEU A N 1
ATOM 883 C CA . LEU A 1 119 ? 9.224 -16.471 -4.471 1.00 91.94 119 LEU A CA 1
ATOM 884 C C . LEU A 1 119 ? 8.830 -17.683 -5.327 1.00 91.94 119 LEU A C 1
ATOM 886 O O . LEU A 1 119 ? 9.700 -18.320 -5.914 1.00 91.94 119 LEU A O 1
ATOM 890 N N . VAL A 1 120 ? 7.540 -18.022 -5.382 1.00 93.44 120 VAL A N 1
ATOM 891 C CA . VAL A 1 120 ? 7.040 -19.218 -6.080 1.00 93.44 120 VAL A CA 1
ATOM 892 C C . VAL A 1 120 ? 6.936 -18.997 -7.586 1.00 93.44 120 VAL A C 1
ATOM 894 O O . VAL A 1 120 ? 7.295 -19.883 -8.359 1.00 93.44 120 VAL A O 1
ATOM 897 N N . THR A 1 121 ? 6.425 -17.845 -8.012 1.00 91.06 121 THR A N 1
ATOM 898 C CA . THR A 1 121 ? 6.169 -17.548 -9.428 1.00 91.06 121 THR A CA 1
ATOM 899 C C . THR A 1 121 ? 7.382 -16.952 -10.125 1.00 91.06 121 THR A C 1
ATOM 901 O O . THR A 1 121 ? 7.474 -17.048 -11.347 1.00 91.06 121 THR A O 1
ATOM 904 N N . ASN A 1 122 ? 8.328 -16.394 -9.357 1.00 87.38 122 ASN A N 1
ATOM 905 C CA . ASN A 1 122 ? 9.560 -15.784 -9.852 1.00 87.38 122 ASN A CA 1
ATOM 906 C C . ASN A 1 122 ? 9.306 -14.831 -11.043 1.00 87.38 122 ASN A C 1
ATOM 908 O O . ASN A 1 122 ? 9.839 -15.046 -12.138 1.00 87.38 122 ASN A O 1
ATOM 912 N N . PRO A 1 123 ? 8.458 -13.799 -10.866 1.00 84.50 123 PRO A N 1
ATOM 913 C CA . PRO A 1 123 ? 7.958 -12.975 -11.965 1.00 84.50 123 PRO A CA 1
ATOM 914 C C . PRO A 1 123 ? 9.074 -12.281 -12.753 1.00 84.50 123 PRO A C 1
ATOM 916 O O . PRO A 1 123 ? 8.933 -12.097 -13.958 1.00 84.50 123 PRO A O 1
ATOM 919 N N . GLY A 1 124 ? 10.188 -11.914 -12.111 1.00 78.62 124 GLY A N 1
ATOM 920 C CA . GLY A 1 124 ? 11.321 -11.262 -12.771 1.00 78.62 124 GLY A CA 1
ATOM 921 C C . GLY A 1 124 ? 12.399 -12.211 -13.305 1.00 78.62 124 GLY A C 1
ATOM 922 O O . GLY A 1 124 ? 13.235 -11.775 -14.089 1.00 78.62 124 GLY A O 1
ATOM 923 N N . GLY A 1 125 ? 12.396 -13.494 -12.927 1.00 72.56 125 GLY A N 1
ATOM 924 C CA . GLY A 1 125 ? 13.534 -14.396 -13.158 1.00 72.56 125 GLY A CA 1
ATOM 925 C C . GLY A 1 125 ? 13.766 -14.836 -14.605 1.00 72.56 125 GLY A C 1
ATOM 926 O O . GLY A 1 125 ? 14.848 -15.317 -14.925 1.00 72.56 125 GLY A O 1
ATOM 927 N N . ASN A 1 126 ? 12.780 -14.659 -15.486 1.00 63.75 126 ASN A N 1
ATOM 928 C CA . ASN A 1 126 ? 12.920 -14.955 -16.917 1.00 63.75 126 ASN A CA 1
ATOM 929 C C . ASN A 1 126 ? 13.426 -13.753 -17.732 1.00 63.75 126 ASN A C 1
ATOM 931 O O . ASN A 1 126 ? 13.599 -13.873 -18.943 1.00 63.75 126 ASN A O 1
ATOM 935 N N . ALA A 1 127 ? 13.635 -12.592 -17.103 1.00 62.66 127 ALA A N 1
ATOM 936 C CA . ALA A 1 127 ? 14.133 -11.412 -17.789 1.00 62.66 127 ALA A CA 1
ATOM 937 C C . ALA A 1 127 ? 15.666 -11.445 -17.839 1.00 62.66 127 ALA A C 1
ATOM 939 O O . ALA A 1 127 ? 16.338 -11.195 -16.843 1.00 62.66 127 ALA A O 1
ATOM 940 N N . THR A 1 128 ? 16.244 -11.710 -19.008 1.00 53.56 128 THR A N 1
ATOM 941 C CA . THR A 1 128 ? 17.676 -11.485 -19.256 1.00 53.56 128 THR A CA 1
ATOM 942 C C . THR A 1 128 ? 17.925 -10.000 -19.509 1.00 53.56 128 THR A C 1
ATOM 944 O O . THR A 1 128 ? 18.187 -9.581 -20.635 1.00 53.56 128 THR A O 1
ATOM 947 N N . LEU A 1 129 ? 17.782 -9.177 -18.468 1.00 57.97 129 LEU A N 1
ATOM 948 C CA . LEU A 1 129 ? 18.186 -7.778 -18.527 1.00 57.97 129 LEU A CA 1
ATOM 949 C C . LEU A 1 129 ? 19.691 -7.696 -18.244 1.00 57.97 129 LEU A C 1
ATOM 951 O O . LEU A 1 129 ? 20.141 -8.013 -17.148 1.00 57.97 129 LEU A O 1
ATOM 955 N N . ASP A 1 130 ? 20.479 -7.261 -19.228 1.00 51.06 130 ASP A N 1
ATOM 956 C CA . ASP A 1 130 ? 21.890 -6.931 -19.006 1.00 51.06 130 ASP A CA 1
ATOM 957 C C . ASP A 1 130 ? 21.968 -5.567 -18.288 1.00 51.06 130 ASP A C 1
ATOM 959 O O . ASP A 1 130 ? 22.008 -4.497 -18.902 1.00 51.06 130 ASP A O 1
ATOM 963 N N . THR A 1 131 ? 21.837 -5.585 -16.958 1.00 54.28 131 THR A N 1
ATOM 964 C CA . THR A 1 131 ? 21.726 -4.394 -16.093 1.00 54.28 131 THR A CA 1
ATOM 965 C C . THR A 1 131 ? 23.060 -3.996 -15.472 1.00 54.28 131 THR A C 1
ATOM 967 O O . THR A 1 131 ? 23.137 -3.693 -14.279 1.00 54.28 131 THR A O 1
ATOM 970 N N . ALA A 1 132 ? 24.118 -3.901 -16.285 1.00 48.44 132 ALA A N 1
ATOM 971 C CA . ALA A 1 132 ? 25.420 -3.375 -15.852 1.00 48.44 132 ALA A CA 1
ATOM 972 C C . ALA A 1 132 ? 25.325 -1.986 -15.170 1.00 48.44 132 ALA A C 1
ATOM 974 O O . ALA A 1 132 ? 26.145 -1.656 -14.321 1.00 48.44 132 ALA A O 1
ATOM 975 N N . ALA A 1 133 ? 24.276 -1.203 -15.460 1.00 47.22 133 ALA A N 1
ATOM 976 C CA . ALA A 1 133 ? 24.014 0.113 -14.864 1.00 47.22 133 ALA A CA 1
ATOM 977 C C . ALA A 1 133 ? 23.131 0.107 -13.590 1.00 47.22 133 ALA A C 1
ATOM 979 O O . ALA A 1 133 ? 22.821 1.176 -13.069 1.00 47.22 133 ALA A O 1
ATOM 980 N N . GLY A 1 134 ? 22.676 -1.059 -13.108 1.00 47.56 134 GLY A N 1
ATOM 981 C CA . GLY A 1 134 ? 21.671 -1.174 -12.038 1.00 47.56 134 GLY A CA 1
ATOM 982 C C . GLY A 1 134 ? 22.070 -2.037 -10.839 1.00 47.56 134 GLY A C 1
ATOM 983 O O . GLY A 1 134 ? 21.243 -2.232 -9.949 1.00 47.56 134 GLY A O 1
ATOM 984 N N . LYS A 1 135 ? 23.303 -2.558 -10.789 1.00 46.41 135 LYS A N 1
ATOM 985 C CA . LYS A 1 135 ? 23.786 -3.300 -9.617 1.00 46.41 135 LYS A CA 1
ATOM 986 C C . LYS A 1 135 ? 23.956 -2.345 -8.438 1.00 46.41 135 LYS A C 1
ATOM 988 O O . LYS A 1 135 ? 24.941 -1.613 -8.354 1.00 46.41 135 LYS A O 1
ATOM 993 N N . ALA A 1 136 ? 22.994 -2.370 -7.519 1.00 48.16 136 ALA A N 1
ATOM 994 C CA . ALA A 1 136 ? 23.207 -1.853 -6.176 1.00 48.16 136 ALA A CA 1
ATOM 995 C C . ALA A 1 136 ? 24.407 -2.592 -5.544 1.00 48.16 136 ALA A C 1
ATOM 997 O O . ALA A 1 136 ? 24.598 -3.782 -5.823 1.00 48.16 136 ALA A O 1
ATOM 998 N N . PRO A 1 137 ? 25.240 -1.925 -4.727 1.00 46.75 137 PRO A N 1
ATOM 999 C CA . PRO A 1 137 ? 26.338 -2.590 -4.043 1.00 46.75 137 PRO A CA 1
ATOM 1000 C C . PRO A 1 137 ? 25.809 -3.771 -3.227 1.00 46.75 137 PRO A C 1
ATOM 1002 O O . PRO A 1 137 ? 24.901 -3.620 -2.412 1.00 46.75 137 PRO A O 1
ATOM 1005 N N . SER A 1 138 ? 26.389 -4.950 -3.439 1.00 44.84 138 SER A N 1
ATOM 1006 C CA . SER A 1 138 ? 26.118 -6.148 -2.653 1.00 44.84 138 SER A CA 1
ATOM 1007 C C . SER A 1 138 ? 26.713 -5.986 -1.253 1.00 44.84 138 SER A C 1
ATOM 1009 O O . SER A 1 138 ? 27.809 -6.474 -0.976 1.00 44.84 138 SER A O 1
ATOM 1011 N N . SER A 1 139 ? 26.030 -5.277 -0.359 1.00 48.66 139 SER A N 1
ATOM 1012 C CA . SER A 1 139 ? 26.304 -5.405 1.069 1.00 48.66 139 SER A CA 1
ATOM 1013 C C . SER A 1 139 ? 25.289 -6.364 1.671 1.00 48.66 139 SER A C 1
ATOM 1015 O O . SER A 1 139 ? 24.190 -5.967 2.053 1.00 48.66 139 SER A O 1
ATOM 1017 N N . THR A 1 140 ? 25.671 -7.633 1.798 1.00 42.47 140 THR A N 1
ATOM 1018 C CA . THR A 1 140 ? 25.033 -8.542 2.756 1.00 42.47 140 THR A CA 1
ATOM 1019 C C . THR A 1 140 ? 25.461 -8.072 4.149 1.00 42.47 140 THR A C 1
ATOM 1021 O O . THR A 1 140 ? 26.414 -8.584 4.731 1.00 42.47 140 THR A O 1
ATOM 1024 N N . GLY A 1 141 ? 24.844 -6.992 4.630 1.00 48.31 141 GLY A N 1
ATOM 1025 C CA . GLY A 1 141 ? 25.127 -6.434 5.947 1.00 48.31 141 GLY A CA 1
ATOM 1026 C C . GLY A 1 141 ? 24.758 -7.432 7.044 1.00 48.31 141 GLY A C 1
ATOM 1027 O O . GLY A 1 141 ? 23.779 -8.174 6.931 1.00 48.31 141 GLY A O 1
ATOM 1028 N N . SER A 1 142 ? 25.541 -7.456 8.120 1.00 59.97 142 SER A N 1
ATOM 1029 C CA . SER A 1 142 ? 25.198 -8.173 9.348 1.00 59.97 142 SER A CA 1
ATOM 1030 C C . SER A 1 142 ? 23.858 -7.673 9.911 1.00 59.97 142 SER A C 1
ATOM 1032 O O . SER A 1 142 ? 23.462 -6.532 9.682 1.00 59.97 142 SER A O 1
ATOM 1034 N N . TRP A 1 143 ? 23.170 -8.474 10.734 1.00 54.56 143 TRP A N 1
ATOM 1035 C CA . TRP A 1 143 ? 21.999 -8.007 11.498 1.00 54.56 143 TRP A CA 1
ATOM 1036 C C . TRP A 1 143 ? 22.305 -6.746 12.328 1.00 54.56 143 TRP A C 1
ATOM 1038 O O . TRP A 1 143 ? 21.440 -5.896 12.536 1.00 54.56 143 TRP A O 1
ATOM 1048 N N . LEU A 1 144 ? 23.557 -6.595 12.769 1.00 60.03 144 LEU A N 1
ATOM 1049 C CA . LEU A 1 144 ? 24.027 -5.380 13.433 1.00 60.03 144 LEU A CA 1
ATOM 1050 C C . LEU A 1 144 ? 24.125 -4.186 12.476 1.00 60.03 144 LEU A C 1
ATOM 1052 O O . LEU A 1 144 ? 23.761 -3.087 12.880 1.00 60.03 144 LEU A O 1
ATOM 1056 N N . ASP A 1 145 ? 24.540 -4.398 11.225 1.00 61.84 145 ASP A N 1
ATOM 1057 C CA . ASP A 1 145 ? 24.591 -3.348 10.198 1.00 61.84 145 ASP A CA 1
ATOM 1058 C C . ASP A 1 145 ? 23.181 -2.888 9.815 1.00 61.84 145 ASP A C 1
ATOM 1060 O O . ASP A 1 145 ? 22.940 -1.707 9.591 1.00 61.84 145 ASP A O 1
ATOM 1064 N N . PHE A 1 146 ? 22.211 -3.805 9.829 1.00 61.81 146 PHE A N 1
ATOM 1065 C CA . PHE A 1 146 ? 20.802 -3.450 9.693 1.00 61.81 146 PHE A CA 1
ATOM 1066 C C . PHE A 1 146 ? 20.329 -2.560 10.853 1.00 61.81 146 PHE A C 1
ATOM 1068 O O . PHE A 1 146 ? 19.775 -1.486 10.617 1.00 61.81 146 PHE A 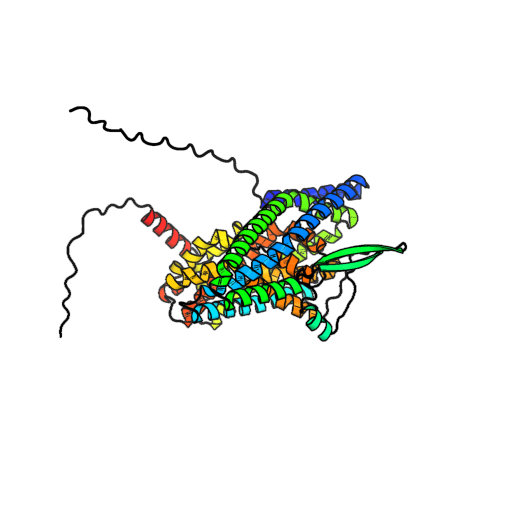O 1
ATOM 1075 N N . LEU A 1 147 ? 20.587 -2.949 12.108 1.00 63.00 147 LEU A N 1
ATOM 1076 C CA . LEU A 1 147 ? 20.189 -2.148 13.273 1.00 63.00 147 LEU A CA 1
ATOM 1077 C C . LEU A 1 147 ? 20.849 -0.766 13.298 1.00 63.00 147 LEU A C 1
ATOM 1079 O O . LEU A 1 147 ? 20.203 0.208 13.682 1.00 63.00 147 LEU A O 1
ATOM 1083 N N . THR A 1 148 ? 22.109 -0.657 12.878 1.00 66.00 148 THR A N 1
ATOM 1084 C CA . THR A 1 148 ? 22.786 0.641 12.772 1.00 66.00 148 THR A CA 1
ATOM 1085 C C . THR A 1 148 ? 22.286 1.450 11.575 1.00 66.00 148 THR A C 1
ATOM 1087 O O . THR A 1 148 ? 22.161 2.663 11.708 1.00 66.00 148 THR A O 1
ATOM 1090 N N . SER A 1 149 ? 21.896 0.813 10.463 1.00 62.94 149 SER A N 1
ATOM 1091 C CA . SER A 1 149 ? 21.315 1.489 9.286 1.00 62.94 149 SER A CA 1
ATOM 1092 C C . SER A 1 149 ? 19.934 2.113 9.534 1.00 62.94 149 SER A C 1
ATOM 1094 O O . SER A 1 149 ? 19.545 3.045 8.831 1.00 62.94 149 SER A O 1
ATOM 1096 N N . ILE A 1 150 ? 19.203 1.626 10.545 1.00 65.62 150 ILE A N 1
ATOM 1097 C CA . ILE A 1 150 ? 17.916 2.181 10.999 1.00 65.62 150 ILE A CA 1
ATOM 1098 C C . ILE A 1 150 ? 18.118 3.529 11.704 1.00 65.62 150 ILE A C 1
ATOM 1100 O O . ILE A 1 150 ? 17.247 4.400 11.639 1.00 65.62 150 ILE A O 1
ATOM 1104 N N . VAL A 1 151 ? 19.246 3.707 12.400 1.00 68.25 151 VAL A N 1
ATOM 1105 C CA . VAL A 1 151 ? 19.530 4.930 13.155 1.00 68.25 151 VAL A CA 1
ATOM 1106 C C . VAL A 1 151 ? 19.933 6.035 12.172 1.00 68.25 151 VAL A C 1
ATOM 1108 O O . VAL A 1 151 ? 20.938 5.883 11.478 1.00 68.25 151 VAL A O 1
ATOM 1111 N N . PRO A 1 152 ? 19.199 7.163 12.103 1.00 63.78 152 PRO A N 1
ATOM 1112 C CA . PRO A 1 152 ? 19.533 8.233 11.172 1.00 63.78 152 PRO A CA 1
ATOM 1113 C C . PRO A 1 152 ? 20.916 8.812 11.479 1.00 63.78 152 PRO A C 1
ATOM 1115 O O . PRO A 1 152 ? 21.134 9.367 12.557 1.00 63.78 152 PRO A O 1
ATOM 1118 N N . GLY A 1 153 ? 21.845 8.723 10.525 1.00 67.62 153 GLY A N 1
ATOM 1119 C CA . GLY A 1 153 ? 23.167 9.352 10.649 1.00 67.62 153 GLY A CA 1
ATOM 1120 C C . GLY A 1 153 ? 23.120 10.872 10.453 1.00 67.62 153 GLY A C 1
ATOM 1121 O O . GLY A 1 153 ? 23.993 11.598 10.925 1.00 67.62 153 GLY A O 1
ATOM 1122 N N . ASN A 1 154 ? 22.086 11.370 9.766 1.00 69.69 154 ASN A N 1
ATOM 1123 C CA . ASN A 1 154 ? 21.824 12.792 9.566 1.00 69.69 154 ASN A CA 1
ATOM 1124 C C . ASN A 1 154 ? 20.315 13.073 9.424 1.00 69.69 154 ASN A C 1
ATOM 1126 O O . ASN A 1 154 ? 19.537 12.196 9.058 1.00 69.69 154 ASN A O 1
ATOM 1130 N N . VAL A 1 155 ? 19.902 14.318 9.689 1.00 61.56 155 VAL A N 1
ATOM 1131 C CA . VAL A 1 155 ? 18.485 14.752 9.697 1.00 61.56 155 VAL A CA 1
ATOM 1132 C C . VAL A 1 155 ? 17.803 14.607 8.330 1.00 61.56 155 VAL A C 1
ATOM 1134 O O . VAL A 1 155 ? 16.583 14.513 8.256 1.00 61.56 155 VAL A O 1
ATOM 1137 N N . LEU A 1 156 ? 18.569 14.594 7.239 1.00 61.53 156 LEU A N 1
ATOM 1138 C CA . LEU A 1 156 ? 18.027 14.530 5.883 1.00 61.53 156 LEU A CA 1
ATOM 1139 C C . LEU A 1 156 ? 18.067 13.119 5.286 1.00 61.53 156 LEU A C 1
ATOM 1141 O O . LEU A 1 156 ? 17.595 12.947 4.167 1.00 61.53 156 LEU A O 1
ATOM 1145 N N . GLY A 1 157 ? 18.628 12.127 5.991 1.00 60.97 157 GLY A N 1
ATOM 1146 C CA . GLY A 1 157 ? 18.903 10.800 5.433 1.00 60.97 157 GLY A CA 1
ATOM 1147 C C . GLY A 1 157 ? 19.745 10.855 4.152 1.00 60.97 157 GLY A C 1
ATOM 1148 O O . GLY A 1 157 ? 19.613 9.977 3.307 1.00 60.97 157 GLY A O 1
ATOM 1149 N N . LEU A 1 158 ? 20.541 11.915 3.961 1.00 64.38 158 LEU A N 1
ATOM 1150 C CA . LEU A 1 158 ? 21.324 12.127 2.748 1.00 64.38 158 LEU A CA 1
ATOM 1151 C C . LEU A 1 158 ? 22.544 11.208 2.776 1.00 64.38 158 LEU A C 1
ATOM 1153 O O . LEU A 1 158 ? 23.373 11.302 3.682 1.00 64.38 158 LEU A O 1
ATOM 1157 N N . GLU A 1 159 ? 22.653 10.356 1.771 1.00 62.47 159 GLU A N 1
ATOM 1158 C CA . GLU A 1 159 ? 23.804 9.508 1.505 1.00 62.47 159 GLU A CA 1
ATOM 1159 C C . GLU A 1 159 ? 24.430 9.939 0.174 1.00 62.47 159 GLU A C 1
ATOM 1161 O O . GLU A 1 159 ? 23.763 10.468 -0.715 1.00 62.47 159 GLU A O 1
ATOM 1166 N N . VAL A 1 160 ? 25.743 9.779 0.038 1.00 61.38 160 VAL A N 1
ATOM 1167 C CA . VAL A 1 160 ? 26.445 10.051 -1.220 1.00 61.38 160 VAL A CA 1
ATOM 1168 C C . VAL A 1 160 ? 27.097 8.753 -1.651 1.00 61.38 160 VAL A C 1
ATOM 1170 O O . VAL A 1 160 ? 28.149 8.376 -1.136 1.00 61.38 160 VAL A O 1
ATOM 1173 N N . SER A 1 161 ? 26.459 8.054 -2.588 1.00 55.91 161 SER A N 1
ATOM 1174 C CA . SER A 1 161 ? 27.049 6.880 -3.219 1.00 55.91 161 SER A CA 1
ATOM 1175 C C . SER A 1 161 ? 28.032 7.336 -4.290 1.00 55.91 161 SER A C 1
ATOM 1177 O O . SER A 1 161 ? 27.675 8.110 -5.182 1.00 55.91 161 SER A O 1
ATOM 1179 N N . THR A 1 162 ? 29.277 6.873 -4.190 1.00 49.88 162 THR A N 1
ATOM 1180 C CA . THR A 1 162 ? 30.288 7.073 -5.231 1.00 49.88 162 THR A CA 1
ATOM 1181 C C . THR A 1 162 ? 30.471 5.761 -5.974 1.00 49.88 162 THR A C 1
ATOM 1183 O O . THR A 1 162 ? 30.928 4.784 -5.385 1.00 49.88 162 THR A O 1
ATOM 1186 N N . SER A 1 163 ? 30.104 5.747 -7.251 1.00 49.72 163 SER A N 1
ATOM 1187 C CA . SER A 1 163 ? 30.262 4.596 -8.135 1.00 49.72 163 SER A CA 1
ATOM 1188 C C . SER A 1 163 ? 31.355 4.896 -9.153 1.00 49.72 163 SER A C 1
ATOM 1190 O O . SER A 1 163 ? 31.357 5.958 -9.780 1.00 49.72 163 SER A O 1
ATOM 1192 N N . ALA A 1 164 ? 32.299 3.969 -9.308 1.00 46.38 164 ALA A N 1
ATOM 1193 C CA . ALA A 1 164 ? 33.267 4.015 -10.394 1.00 46.38 164 ALA A CA 1
ATOM 1194 C C . ALA A 1 164 ? 32.599 3.464 -11.660 1.00 46.38 164 ALA A C 1
ATOM 1196 O O . ALA A 1 164 ? 32.155 2.318 -11.665 1.00 46.38 164 ALA A O 1
ATOM 1197 N N . GLU A 1 165 ? 32.494 4.279 -12.708 1.00 45.25 165 GLU A N 1
ATOM 1198 C CA . GLU A 1 165 ? 32.105 3.798 -14.036 1.00 45.25 165 GLU A CA 1
ATOM 1199 C C . GLU A 1 165 ? 33.289 3.070 -14.698 1.00 45.25 165 GLU A C 1
ATOM 1201 O O . GLU A 1 165 ? 34.457 3.403 -14.444 1.00 45.25 165 GLU A O 1
ATOM 1206 N N . ASP A 1 166 ? 32.995 2.093 -15.565 1.00 41.34 166 ASP A N 1
ATOM 1207 C CA . ASP A 1 166 ? 33.996 1.403 -16.388 1.00 41.34 166 ASP A CA 1
ATOM 1208 C C . ASP A 1 166 ? 34.736 2.428 -17.266 1.00 41.34 166 ASP A C 1
ATOM 1210 O O . ASP A 1 166 ? 34.220 2.926 -18.265 1.00 41.34 166 ASP A O 1
ATOM 1214 N N . GLY A 1 167 ? 35.949 2.792 -16.840 1.00 49.25 167 GLY A N 1
ATOM 1215 C CA . GLY A 1 167 ? 36.734 3.900 -17.398 1.00 49.25 167 GLY A CA 1
ATOM 1216 C C . GLY A 1 167 ? 37.443 4.768 -16.350 1.00 49.25 167 GLY A C 1
ATOM 1217 O O . GLY A 1 167 ? 38.253 5.618 -16.714 1.00 49.25 167 GLY A O 1
ATOM 1218 N N . GLY A 1 168 ? 37.183 4.554 -15.054 1.00 48.34 168 GLY A N 1
ATOM 1219 C CA . GLY A 1 168 ? 37.860 5.266 -13.960 1.00 48.34 168 GLY A CA 1
ATOM 1220 C C . GLY A 1 168 ? 37.246 6.627 -13.613 1.00 48.34 168 GLY A C 1
ATOM 1221 O O . GLY A 1 168 ? 37.805 7.361 -12.798 1.00 48.34 168 GLY A O 1
ATOM 1222 N N . ALA A 1 169 ? 36.092 6.965 -14.196 1.00 47.28 169 ALA A N 1
ATOM 1223 C CA . ALA A 1 169 ? 35.316 8.134 -13.804 1.00 47.28 169 ALA A CA 1
ATOM 1224 C C . ALA A 1 169 ? 34.558 7.840 -12.499 1.00 47.28 169 ALA A C 1
ATOM 1226 O O . ALA A 1 169 ? 33.770 6.898 -12.412 1.00 47.28 169 ALA A O 1
ATOM 1227 N N . LEU A 1 170 ? 34.814 8.645 -11.467 1.00 54.03 170 LEU A N 1
ATOM 1228 C CA . LEU A 1 170 ? 34.076 8.602 -10.207 1.00 54.03 170 LEU A CA 1
ATOM 1229 C C . LEU A 1 170 ? 32.800 9.430 -10.368 1.00 54.03 170 LEU A C 1
ATOM 1231 O O . LEU A 1 170 ? 32.866 10.647 -10.539 1.00 54.03 170 LEU A O 1
ATOM 1235 N N . SER A 1 171 ? 31.642 8.779 -10.301 1.00 48.06 171 SER A N 1
ATOM 1236 C CA . SER A 1 171 ? 30.346 9.451 -10.259 1.00 48.06 171 SER A CA 1
ATOM 1237 C C . SER A 1 171 ? 29.819 9.433 -8.823 1.00 48.06 171 SER A C 1
ATOM 1239 O O . SER A 1 171 ? 29.576 8.378 -8.240 1.00 48.06 171 SER A O 1
ATOM 1241 N N . SER A 1 172 ? 29.672 10.610 -8.212 1.00 48.00 172 SER A N 1
ATOM 1242 C CA . SER A 1 172 ? 29.034 10.754 -6.900 1.00 48.00 172 SER A CA 1
ATOM 1243 C C . SER A 1 172 ? 27.594 11.199 -7.101 1.00 48.00 172 SER A C 1
ATOM 1245 O O . SER A 1 172 ? 27.337 12.263 -7.665 1.00 48.00 172 SER A O 1
ATOM 1247 N N . SER A 1 173 ? 26.647 10.388 -6.643 1.00 54.09 173 SER A N 1
ATOM 1248 C CA . SER A 1 173 ? 25.220 10.687 -6.722 1.00 54.09 173 SER A CA 1
ATOM 1249 C C . SER A 1 173 ? 24.621 10.764 -5.313 1.00 54.09 173 SER A C 1
ATOM 1251 O O . SER A 1 173 ? 24.836 9.856 -4.509 1.00 54.09 173 SER A O 1
ATOM 1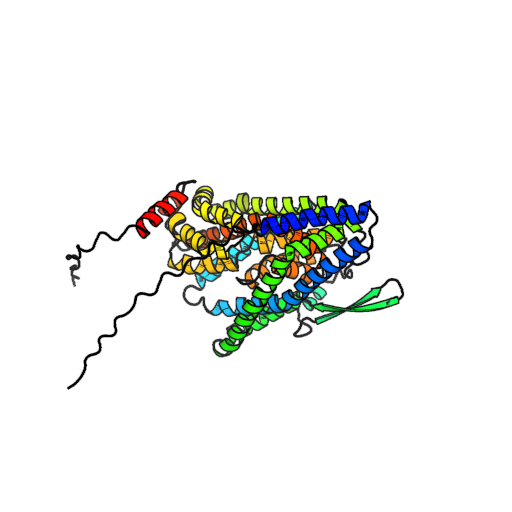253 N N . PRO A 1 174 ? 23.900 11.851 -4.974 1.00 60.72 174 PRO A N 1
ATOM 1254 C CA . PRO A 1 174 ? 23.180 11.924 -3.713 1.00 60.72 174 PRO A CA 1
ATOM 1255 C C . PRO A 1 174 ? 21.983 10.968 -3.752 1.00 60.72 174 PRO A C 1
ATOM 1257 O O . PRO A 1 174 ? 21.140 11.044 -4.651 1.00 60.72 174 PRO A O 1
ATOM 1260 N N . SER A 1 175 ? 21.905 10.082 -2.768 1.00 59.75 175 SER A N 1
ATOM 1261 C CA . SER A 1 175 ? 20.780 9.196 -2.495 1.00 59.75 175 SER A CA 1
ATOM 1262 C C . SER A 1 175 ? 20.145 9.571 -1.153 1.00 59.75 175 SER A C 1
ATOM 1264 O O . SER A 1 175 ? 20.745 10.248 -0.320 1.00 59.75 175 SER A O 1
ATOM 1266 N N . PHE A 1 176 ? 18.890 9.177 -0.953 1.00 63.78 176 PHE A N 1
ATOM 1267 C CA . PHE A 1 176 ? 18.200 9.365 0.320 1.00 63.78 176 PHE A CA 1
ATOM 1268 C C . PHE A 1 176 ? 17.872 8.003 0.911 1.00 63.78 176 PHE A C 1
ATOM 1270 O O . PHE A 1 176 ? 17.211 7.192 0.260 1.00 63.78 176 PHE A O 1
ATOM 1277 N N . ASN A 1 177 ? 18.289 7.776 2.151 1.00 67.00 177 ASN A N 1
ATOM 1278 C CA . ASN A 1 177 ? 17.922 6.595 2.907 1.00 67.00 177 ASN A CA 1
ATOM 1279 C C . ASN A 1 177 ? 16.510 6.774 3.474 1.00 67.00 177 ASN A C 1
ATOM 1281 O O . ASN A 1 177 ? 16.294 7.417 4.506 1.00 67.00 177 ASN A O 1
ATOM 1285 N N . ILE A 1 178 ? 15.521 6.231 2.763 1.00 65.81 178 ILE A N 1
ATOM 1286 C CA . ILE A 1 178 ? 14.117 6.422 3.136 1.00 65.81 178 ILE A CA 1
ATOM 1287 C C . ILE A 1 178 ? 13.778 5.665 4.431 1.00 65.81 178 ILE A C 1
ATOM 1289 O O . ILE A 1 178 ? 12.956 6.157 5.201 1.00 65.81 178 ILE A O 1
ATOM 1293 N N . LEU A 1 179 ? 14.466 4.561 4.754 1.00 64.44 179 LEU A N 1
ATOM 1294 C CA . LEU A 1 179 ? 14.310 3.884 6.049 1.00 64.44 179 LEU A CA 1
ATOM 1295 C C . LEU A 1 179 ? 14.619 4.831 7.213 1.00 64.44 179 LEU A C 1
ATOM 1297 O O . LEU A 1 179 ? 13.817 4.967 8.136 1.00 64.44 179 LEU A O 1
ATOM 1301 N N . GLN A 1 180 ? 15.750 5.535 7.147 1.00 73.62 180 GLN A N 1
ATOM 1302 C CA . GLN A 1 180 ? 16.134 6.506 8.174 1.00 73.62 180 GLN A CA 1
ATOM 1303 C C . GLN A 1 180 ? 15.122 7.655 8.267 1.00 73.62 180 GLN A C 1
ATOM 1305 O O . GLN A 1 180 ? 14.773 8.084 9.367 1.00 73.62 180 GLN A O 1
ATOM 1310 N N . LEU A 1 181 ? 14.586 8.118 7.132 1.00 72.12 181 LEU A N 1
ATOM 1311 C CA . LEU A 1 181 ? 13.532 9.138 7.104 1.00 72.12 181 LEU A CA 1
ATOM 1312 C C . LEU A 1 181 ? 12.220 8.654 7.730 1.00 72.12 181 LEU A C 1
ATOM 1314 O O . LEU A 1 181 ? 11.539 9.442 8.386 1.00 72.12 181 LEU A O 1
ATOM 1318 N N . VAL A 1 182 ? 11.871 7.375 7.568 1.00 68.75 182 VAL A N 1
ATOM 1319 C CA . VAL A 1 182 ? 10.712 6.761 8.231 1.00 68.75 182 VAL A CA 1
ATOM 1320 C C . VAL A 1 182 ? 10.893 6.789 9.741 1.00 68.75 182 VAL A C 1
ATOM 1322 O O . VAL A 1 182 ? 10.016 7.270 10.455 1.00 68.75 182 VAL A O 1
ATOM 1325 N N . ILE A 1 183 ? 12.042 6.324 10.233 1.00 74.12 183 ILE A N 1
ATOM 1326 C CA . ILE A 1 183 ? 12.347 6.278 11.669 1.00 74.12 183 ILE A CA 1
ATOM 1327 C C . ILE A 1 183 ? 12.386 7.685 12.263 1.00 74.12 183 ILE A C 1
ATOM 1329 O O . ILE A 1 183 ? 11.797 7.930 13.317 1.00 74.12 183 ILE A O 1
ATOM 1333 N N . LEU A 1 184 ? 13.008 8.631 11.558 1.00 81.12 184 LEU A N 1
ATOM 1334 C CA . LEU A 1 184 ? 13.023 10.034 11.944 1.00 81.12 184 LEU A CA 1
ATOM 1335 C C . LEU A 1 184 ? 11.608 10.625 11.976 1.00 81.12 184 LEU A C 1
ATOM 1337 O O . LEU A 1 184 ? 11.245 11.289 12.943 1.00 81.12 184 LEU A O 1
ATOM 1341 N N . GLY A 1 185 ? 10.790 10.357 10.957 1.00 80.94 185 GLY A N 1
ATOM 1342 C CA . GLY A 1 185 ? 9.397 10.792 10.903 1.00 80.94 185 GLY A CA 1
ATOM 1343 C C . GLY A 1 185 ? 8.569 10.239 12.064 1.00 80.94 185 GLY A C 1
ATOM 1344 O O . GLY A 1 185 ? 7.802 10.985 12.673 1.00 80.94 185 GLY A O 1
ATOM 1345 N N . ILE A 1 186 ? 8.767 8.964 12.423 1.00 78.25 186 ILE A N 1
ATOM 1346 C CA . ILE A 1 186 ? 8.128 8.332 13.586 1.00 78.25 186 ILE A CA 1
ATOM 1347 C C . ILE A 1 186 ? 8.575 9.023 14.875 1.00 78.25 186 ILE A C 1
ATOM 1349 O O . ILE A 1 186 ? 7.731 9.390 15.691 1.00 78.25 186 ILE A O 1
ATOM 1353 N N . ALA A 1 187 ? 9.880 9.243 15.054 1.00 85.00 187 ALA A N 1
ATOM 1354 C CA . ALA A 1 187 ? 10.427 9.900 16.237 1.00 85.00 187 ALA A CA 1
ATOM 1355 C C . ALA A 1 187 ? 9.907 11.339 16.387 1.00 85.00 187 ALA A C 1
ATOM 1357 O O . ALA A 1 187 ? 9.460 11.723 17.468 1.00 85.00 187 ALA A O 1
ATOM 1358 N N . ILE A 1 188 ? 9.894 12.119 15.300 1.00 88.44 188 ILE A N 1
ATOM 1359 C CA . ILE A 1 188 ? 9.354 13.485 15.281 1.00 88.44 188 ILE A CA 1
ATOM 1360 C C . ILE A 1 188 ? 7.852 13.470 15.576 1.00 88.44 188 ILE A C 1
ATOM 1362 O O . ILE A 1 188 ? 7.383 14.255 16.399 1.00 88.44 188 ILE A O 1
ATOM 1366 N N . GLY A 1 189 ? 7.088 12.575 14.948 1.00 83.75 189 GLY A N 1
ATOM 1367 C CA . GLY A 1 189 ? 5.655 12.438 15.196 1.00 83.75 189 GLY A CA 1
ATOM 1368 C C . GLY A 1 189 ? 5.339 12.059 16.648 1.00 83.75 189 GLY A C 1
ATOM 1369 O O . GLY A 1 189 ? 4.469 12.667 17.273 1.00 83.75 189 GLY A O 1
ATOM 1370 N N . ALA A 1 190 ? 6.090 11.117 17.225 1.00 82.88 190 ALA A N 1
ATOM 1371 C CA . ALA A 1 190 ? 5.958 10.707 18.623 1.00 82.88 190 ALA A CA 1
ATOM 1372 C C . ALA A 1 190 ? 6.357 11.832 19.594 1.00 82.88 190 ALA A C 1
ATOM 1374 O O . ALA A 1 190 ? 5.701 12.041 20.620 1.00 82.88 190 ALA A O 1
ATOM 1375 N N . ALA A 1 191 ? 7.386 12.613 19.254 1.00 88.50 191 ALA A N 1
ATOM 1376 C CA . ALA A 1 191 ? 7.752 13.813 19.995 1.00 88.50 191 ALA A CA 1
ATOM 1377 C C . ALA A 1 191 ? 6.638 14.872 19.931 1.00 88.50 191 ALA A C 1
ATOM 1379 O O . ALA A 1 191 ? 6.288 15.438 20.964 1.00 88.50 191 ALA A O 1
ATOM 1380 N N . CYS A 1 192 ? 6.013 15.092 18.767 1.00 87.50 192 CYS A N 1
ATOM 1381 C CA . CYS A 1 192 ? 4.866 15.999 18.630 1.00 87.50 192 CYS A CA 1
ATOM 1382 C C . CYS A 1 192 ? 3.693 15.565 19.518 1.00 87.50 192 CYS A C 1
ATOM 1384 O O . CYS A 1 192 ? 3.100 16.396 20.209 1.00 87.50 192 CYS A O 1
ATOM 1386 N N . LEU A 1 193 ? 3.398 14.261 19.552 1.00 82.44 193 LEU A N 1
ATOM 1387 C CA . LEU A 1 193 ? 2.370 13.692 20.423 1.00 82.44 193 LEU A CA 1
ATOM 1388 C C . LEU A 1 193 ? 2.687 13.939 21.907 1.00 82.44 193 LEU A C 1
ATOM 1390 O O . LEU A 1 193 ? 1.803 14.335 22.666 1.00 82.44 193 LEU A O 1
ATOM 1394 N N . SER A 1 194 ? 3.953 13.767 22.295 1.00 84.69 194 SER A N 1
ATOM 1395 C CA . SER A 1 194 ? 4.432 13.951 23.672 1.00 84.69 194 SER A CA 1
ATOM 1396 C C . SER A 1 194 ? 4.435 15.421 24.114 1.00 84.69 194 SER A C 1
ATOM 1398 O O . SER A 1 194 ? 4.113 15.731 25.258 1.00 84.69 194 SER A O 1
ATOM 1400 N N . VAL A 1 195 ? 4.768 16.346 23.208 1.00 91.62 195 VAL A N 1
ATOM 1401 C CA . VAL A 1 195 ? 4.752 17.801 23.452 1.00 91.62 195 VAL A CA 1
ATOM 1402 C C . VAL A 1 195 ? 3.318 18.345 23.543 1.00 91.62 195 VAL A C 1
ATOM 1404 O O . VAL A 1 195 ? 3.064 19.352 24.214 1.00 91.62 195 VAL A O 1
ATOM 1407 N N . GLY A 1 196 ? 2.362 17.692 22.882 1.00 85.50 196 GLY A N 1
ATOM 1408 C CA . GLY A 1 196 ? 0.950 18.045 22.939 1.00 85.50 196 GLY A CA 1
ATOM 1409 C C . GLY A 1 196 ? 0.647 19.376 22.244 1.00 85.50 196 GLY A C 1
ATOM 1410 O O . GLY A 1 196 ? 1.061 19.615 21.114 1.00 85.50 196 GLY A O 1
ATOM 1411 N N . ALA A 1 197 ? -0.111 20.263 22.899 1.00 87.94 197 ALA A N 1
ATOM 1412 C CA . ALA A 1 197 ? -0.680 21.459 22.260 1.00 87.94 197 ALA A CA 1
ATOM 1413 C C . ALA A 1 197 ? 0.367 22.427 21.681 1.00 87.94 197 ALA A C 1
ATOM 1415 O O . ALA A 1 197 ? 0.089 23.116 20.705 1.00 87.94 197 ALA A O 1
ATOM 1416 N N . LYS A 1 198 ? 1.584 22.458 22.238 1.00 91.94 198 LYS A N 1
ATOM 1417 C CA . LYS A 1 198 ? 2.663 23.324 21.736 1.00 91.94 198 LYS A CA 1
ATOM 1418 C C . LYS A 1 198 ? 3.203 22.884 20.371 1.00 91.94 198 LYS A C 1
ATOM 1420 O O . LYS A 1 198 ? 3.756 23.715 19.660 1.00 91.94 198 LYS A O 1
ATOM 1425 N N . ALA A 1 199 ? 3.044 21.611 20.002 1.00 92.12 199 ALA A N 1
ATOM 1426 C CA . ALA A 1 199 ? 3.476 21.087 18.706 1.00 92.12 199 ALA A CA 1
ATOM 1427 C C . ALA A 1 199 ? 2.441 21.315 17.589 1.00 92.12 199 ALA A C 1
ATOM 1429 O O . ALA A 1 199 ? 2.766 21.143 16.417 1.00 92.12 199 ALA A O 1
ATOM 1430 N N . GLU A 1 200 ? 1.217 21.740 17.921 1.00 89.62 200 GLU A N 1
ATOM 1431 C CA . GLU A 1 200 ? 0.116 21.903 16.961 1.00 89.62 200 GLU A CA 1
ATOM 1432 C C . GLU A 1 200 ? 0.462 22.809 15.759 1.00 89.62 200 GLU A C 1
ATOM 1434 O O . GLU A 1 200 ? 0.160 22.425 14.628 1.00 89.62 200 GLU A O 1
ATOM 1439 N N . PRO A 1 201 ? 1.156 23.959 15.920 1.00 95.31 201 PRO A N 1
ATOM 1440 C CA . PRO A 1 201 ? 1.554 24.782 14.775 1.00 95.31 201 PRO A CA 1
ATOM 1441 C C . PRO A 1 201 ? 2.482 24.046 13.798 1.00 95.31 201 PRO A C 1
ATOM 1443 O O . PRO A 1 201 ? 2.335 24.180 12.584 1.00 95.31 201 PRO A O 1
ATOM 1446 N N . PHE A 1 202 ? 3.408 23.232 14.316 1.00 94.25 202 PHE A N 1
ATOM 1447 C CA . PHE A 1 202 ? 4.312 22.423 13.498 1.00 94.25 202 PHE A CA 1
ATOM 1448 C C . PHE A 1 202 ? 3.560 21.296 12.777 1.00 94.25 202 PHE A C 1
ATOM 1450 O O . PHE A 1 202 ? 3.773 21.076 11.583 1.00 94.25 202 PHE A O 1
ATOM 1457 N N . VAL A 1 203 ? 2.632 20.623 13.462 1.00 88.38 203 VAL A N 1
ATOM 1458 C CA . VAL A 1 203 ? 1.778 19.590 12.852 1.00 88.38 203 VAL A CA 1
ATOM 1459 C C . VAL A 1 203 ? 0.913 20.188 11.738 1.00 88.38 203 VAL A C 1
ATOM 1461 O O . VAL A 1 203 ? 0.811 19.598 10.665 1.00 88.38 203 VAL A O 1
ATOM 1464 N N . ASN A 1 204 ? 0.357 21.386 11.933 1.00 91.12 204 ASN A N 1
ATOM 1465 C CA . ASN A 1 204 ? -0.445 22.079 10.918 1.00 91.12 204 ASN A CA 1
ATOM 1466 C C . ASN A 1 204 ? 0.375 22.518 9.698 1.00 91.12 204 ASN A C 1
ATOM 1468 O O . ASN A 1 204 ? -0.082 22.361 8.561 1.00 91.12 204 ASN A O 1
ATOM 1472 N N . LEU A 1 205 ? 1.603 23.005 9.909 1.00 94.75 205 LEU A N 1
ATOM 1473 C CA . LEU A 1 205 ? 2.540 23.264 8.814 1.00 94.75 205 LEU A CA 1
ATOM 1474 C C . LEU A 1 205 ? 2.834 21.976 8.036 1.00 94.75 205 LEU A C 1
ATOM 1476 O O . LEU A 1 205 ? 2.755 21.960 6.809 1.00 94.75 205 LEU A O 1
ATOM 1480 N N . THR A 1 206 ? 3.122 20.888 8.750 1.00 88.12 206 THR A N 1
ATOM 1481 C CA . THR A 1 206 ? 3.433 19.586 8.146 1.00 88.12 206 THR A CA 1
ATOM 1482 C C . THR A 1 206 ? 2.236 19.024 7.375 1.00 88.12 206 THR A C 1
ATOM 1484 O O . THR A 1 206 ? 2.413 18.489 6.284 1.00 88.12 206 THR A O 1
ATOM 1487 N N . ARG A 1 207 ? 1.006 19.213 7.872 1.00 82.44 207 ARG A N 1
ATOM 1488 C CA . ARG A 1 207 ? -0.235 18.854 7.165 1.00 82.44 207 ARG A CA 1
ATOM 1489 C C . ARG A 1 207 ? -0.394 19.641 5.866 1.00 82.44 207 ARG A C 1
ATOM 1491 O O . ARG A 1 207 ? -0.672 19.054 4.827 1.00 82.44 207 ARG A O 1
ATOM 1498 N N . SER A 1 208 ? -0.144 20.947 5.913 1.00 87.06 208 SER A N 1
ATOM 1499 C CA . SER A 1 208 ? -0.187 21.803 4.721 1.00 87.06 208 SER A CA 1
ATOM 1500 C C . SER A 1 208 ? 0.867 21.374 3.693 1.00 87.06 208 SER A C 1
ATOM 1502 O O . SER A 1 208 ? 0.576 21.266 2.504 1.00 87.06 208 SER A O 1
ATOM 1504 N N . ALA A 1 209 ? 2.085 21.065 4.148 1.00 86.25 209 ALA A N 1
ATOM 1505 C CA . ALA A 1 209 ? 3.151 20.552 3.292 1.00 86.25 209 ALA A CA 1
ATOM 1506 C C . ALA A 1 209 ? 2.765 19.213 2.645 1.00 86.25 209 ALA A C 1
ATOM 1508 O O . ALA A 1 209 ? 2.925 19.042 1.439 1.00 86.25 209 ALA A O 1
ATOM 1509 N N . LEU A 1 210 ? 2.199 18.289 3.423 1.00 78.00 210 LEU A N 1
ATOM 1510 C CA . LEU A 1 210 ? 1.715 16.999 2.945 1.00 78.00 210 LEU A CA 1
ATOM 1511 C C . LEU A 1 210 ? 0.653 17.151 1.849 1.00 78.00 210 LEU A C 1
ATOM 1513 O O . LEU A 1 210 ? 0.743 16.478 0.823 1.00 78.00 210 LEU A O 1
ATOM 1517 N N . GLU A 1 211 ? -0.304 18.069 1.999 1.00 74.56 211 GLU A N 1
ATOM 1518 C CA . GLU A 1 211 ? -1.291 18.372 0.951 1.00 74.56 211 GLU A CA 1
ATOM 1519 C C . GLU A 1 211 ? -0.639 18.922 -0.328 1.00 74.56 211 GLU A C 1
ATOM 1521 O O . GLU A 1 211 ? -0.980 18.493 -1.437 1.00 74.56 211 GLU A O 1
ATOM 1526 N N . VAL A 1 212 ? 0.343 19.821 -0.194 1.00 83.00 212 VAL A N 1
ATOM 1527 C CA . VAL A 1 212 ? 1.102 20.371 -1.329 1.00 83.00 212 VAL A CA 1
ATOM 1528 C C . VAL A 1 212 ? 1.874 19.269 -2.058 1.00 83.00 212 VAL A C 1
ATOM 1530 O O . VAL A 1 212 ? 1.729 19.126 -3.274 1.00 83.00 212 VAL A O 1
ATOM 1533 N N . PHE A 1 213 ? 2.647 18.445 -1.347 1.00 77.75 213 PHE A N 1
ATOM 1534 C CA . PHE A 1 213 ? 3.406 17.351 -1.961 1.00 77.75 213 PHE A CA 1
ATOM 1535 C C . PHE A 1 213 ? 2.489 16.284 -2.569 1.00 77.75 213 PHE A C 1
ATOM 1537 O O . PHE A 1 213 ? 2.759 15.800 -3.668 1.00 77.75 213 PHE A O 1
ATOM 1544 N N . SER A 1 214 ? 1.349 15.992 -1.940 1.00 65.75 214 SER A N 1
ATOM 1545 C CA . SER A 1 214 ? 0.323 15.103 -2.505 1.00 65.75 214 SER A CA 1
ATOM 1546 C C . SER A 1 214 ? -0.238 15.652 -3.822 1.00 65.75 214 SER A C 1
ATOM 1548 O O . SER A 1 214 ? -0.466 14.906 -4.780 1.00 65.75 214 SER A O 1
ATOM 1550 N N . LYS A 1 215 ? -0.418 16.976 -3.922 1.00 73.12 215 LYS A N 1
ATOM 1551 C CA . LYS A 1 215 ? -0.835 17.628 -5.168 1.00 73.12 215 LYS A CA 1
ATOM 1552 C C . LYS A 1 215 ? 0.222 17.506 -6.264 1.00 73.12 215 LYS A C 1
ATOM 1554 O O . LYS A 1 215 ? -0.141 17.245 -7.413 1.00 73.12 215 LYS A O 1
ATOM 1559 N N . LEU A 1 216 ? 1.500 17.659 -5.911 1.00 75.69 216 LEU A N 1
ATOM 1560 C CA . LEU A 1 216 ? 2.621 17.480 -6.836 1.00 75.69 216 LEU A CA 1
ATOM 1561 C C . LEU A 1 216 ? 2.680 16.046 -7.376 1.00 75.69 216 LEU A C 1
ATOM 1563 O O . LEU A 1 216 ? 2.826 15.870 -8.585 1.00 75.69 216 LEU A O 1
ATOM 1567 N N . VAL A 1 217 ? 2.464 15.029 -6.530 1.00 67.94 217 VAL A N 1
ATOM 1568 C CA . VAL A 1 217 ? 2.334 13.633 -6.991 1.00 67.94 217 VAL A CA 1
ATOM 1569 C C . VAL A 1 217 ? 1.236 13.511 -8.039 1.00 67.94 217 VAL A C 1
ATOM 1571 O O . VAL A 1 217 ? 1.455 12.917 -9.089 1.00 67.94 217 VAL A O 1
ATOM 1574 N N . TRP A 1 218 ? 0.070 14.119 -7.811 1.00 68.31 218 TRP A N 1
ATOM 1575 C CA . TRP A 1 218 ? -1.029 14.089 -8.778 1.00 68.31 218 TRP A CA 1
ATOM 1576 C C . TRP A 1 218 ? -0.666 14.727 -10.124 1.00 68.31 218 TRP A C 1
ATOM 1578 O O . TRP A 1 218 ? -1.122 14.267 -11.172 1.00 68.31 218 TRP A O 1
ATOM 1588 N N . TRP A 1 219 ? 0.142 15.787 -10.124 1.00 77.88 219 TRP A N 1
ATOM 1589 C CA . TRP A 1 219 ? 0.639 16.382 -11.364 1.00 77.88 219 TRP A CA 1
ATOM 1590 C C . TRP A 1 219 ? 1.580 15.436 -12.100 1.00 77.88 219 TRP A C 1
ATOM 1592 O O . TRP A 1 219 ? 1.421 15.260 -13.305 1.00 77.88 219 TRP A O 1
ATOM 1602 N N . VAL A 1 220 ? 2.482 14.763 -11.385 1.00 72.06 220 VAL A N 1
ATOM 1603 C CA . VAL A 1 220 ? 3.358 13.747 -11.982 1.00 72.06 220 VAL A CA 1
ATOM 1604 C C . VAL A 1 220 ? 2.557 12.547 -12.491 1.00 72.06 220 VAL A C 1
ATOM 1606 O O . VAL A 1 220 ? 2.779 12.106 -13.613 1.00 72.06 220 VAL A O 1
ATOM 1609 N N . ILE A 1 221 ? 1.543 12.077 -11.758 1.00 68.00 221 ILE A N 1
ATOM 1610 C CA . ILE A 1 221 ? 0.638 11.008 -12.214 1.00 68.00 221 ILE A CA 1
ATOM 1611 C C . ILE A 1 221 ? -0.086 11.411 -13.502 1.00 68.00 221 ILE A C 1
ATOM 1613 O O . ILE A 1 221 ? -0.239 10.585 -14.397 1.00 68.00 221 ILE A O 1
ATOM 1617 N N . ARG A 1 222 ? -0.488 12.675 -13.674 1.00 72.44 222 ARG A N 1
ATOM 1618 C CA . ARG A 1 222 ? -1.072 13.130 -14.951 1.00 72.44 222 ARG A CA 1
ATOM 1619 C C . ARG A 1 222 ? -0.103 13.048 -16.130 1.00 72.44 222 ARG A C 1
ATOM 1621 O O . ARG A 1 222 ? -0.566 12.948 -17.260 1.00 72.44 222 ARG A O 1
ATOM 1628 N N . LEU A 1 223 ? 1.205 13.067 -15.876 1.00 78.56 223 LEU A N 1
ATOM 1629 C CA . LEU A 1 223 ? 2.240 12.835 -16.887 1.00 78.56 223 LEU A CA 1
ATOM 1630 C C . LEU A 1 223 ? 2.496 11.340 -17.136 1.00 78.56 223 LEU A C 1
ATOM 1632 O O . LEU A 1 223 ? 3.196 11.010 -18.091 1.00 78.56 223 LEU A O 1
ATOM 1636 N N . SER A 1 224 ? 1.923 10.437 -16.328 1.00 70.12 224 SER A N 1
ATOM 1637 C CA . SER A 1 224 ? 2.159 8.994 -16.453 1.00 70.12 224 SER A CA 1
ATOM 1638 C C . SER A 1 224 ? 1.848 8.421 -17.834 1.00 70.12 224 SER A C 1
ATOM 1640 O O . SER A 1 224 ? 2.665 7.627 -18.262 1.00 70.12 224 SER A O 1
ATOM 1642 N N . PRO A 1 225 ? 0.827 8.833 -18.622 1.00 78.12 225 PRO A N 1
ATOM 1643 C CA . PRO A 1 225 ? 0.665 8.285 -19.972 1.00 78.12 225 PRO A CA 1
ATOM 1644 C C . PRO A 1 225 ? 1.914 8.462 -20.851 1.00 78.12 225 PRO A C 1
ATOM 1646 O O . PRO A 1 225 ? 2.292 7.548 -21.578 1.00 78.12 225 PRO A O 1
ATOM 1649 N N . LEU A 1 226 ? 2.588 9.614 -20.740 1.00 82.19 226 LEU A N 1
ATOM 1650 C CA . LEU A 1 226 ? 3.835 9.898 -21.451 1.00 82.19 226 LEU A CA 1
ATOM 1651 C C . LEU A 1 226 ? 5.031 9.190 -20.802 1.00 82.19 226 LEU A C 1
ATOM 1653 O O . LEU A 1 226 ? 5.840 8.590 -21.503 1.00 82.19 226 LEU A O 1
ATOM 1657 N N . GLY A 1 227 ? 5.135 9.248 -19.471 1.00 74.06 227 GLY A N 1
ATOM 1658 C CA . GLY A 1 227 ? 6.210 8.598 -18.717 1.00 74.06 227 GLY A CA 1
ATOM 1659 C C . GLY A 1 227 ? 6.224 7.083 -18.918 1.00 74.06 227 GLY A C 1
ATOM 1660 O O . GLY A 1 227 ? 7.261 6.510 -19.227 1.00 74.06 227 GLY A O 1
ATOM 1661 N N . THR A 1 228 ? 5.055 6.452 -18.833 1.00 69.88 228 THR A N 1
ATOM 1662 C CA . THR A 1 228 ? 4.804 5.040 -19.128 1.00 69.88 228 THR A CA 1
ATOM 1663 C C . THR A 1 228 ? 5.188 4.694 -20.558 1.00 69.88 228 THR A C 1
ATOM 1665 O O . THR A 1 228 ? 5.934 3.737 -20.743 1.00 69.88 228 THR A O 1
ATOM 1668 N N . ALA A 1 229 ? 4.741 5.472 -21.553 1.00 82.62 229 ALA A N 1
ATOM 1669 C CA . ALA A 1 229 ? 5.103 5.239 -22.951 1.00 82.62 229 ALA A CA 1
ATOM 1670 C C . ALA A 1 229 ? 6.625 5.269 -23.155 1.00 82.62 229 ALA A C 1
ATOM 1672 O O . ALA A 1 229 ? 7.192 4.395 -23.807 1.00 82.62 229 ALA A O 1
ATOM 1673 N N . ALA A 1 230 ? 7.290 6.253 -22.553 1.00 82.81 230 ALA A N 1
ATOM 1674 C CA . ALA A 1 230 ? 8.732 6.421 -22.636 1.00 82.81 230 ALA A CA 1
ATOM 1675 C C . ALA A 1 230 ? 9.501 5.298 -21.923 1.00 82.81 230 ALA A C 1
ATOM 1677 O O . ALA A 1 230 ? 10.457 4.764 -22.475 1.00 82.81 230 ALA A O 1
ATOM 1678 N N . LEU A 1 231 ? 9.064 4.893 -20.729 1.00 71.38 231 LEU A N 1
ATOM 1679 C CA . LEU A 1 231 ? 9.706 3.837 -19.946 1.00 71.38 231 LEU A CA 1
ATOM 1680 C C . LEU A 1 231 ? 9.542 2.462 -20.587 1.00 71.38 231 LEU A C 1
ATOM 1682 O O . LEU A 1 231 ? 10.543 1.784 -20.805 1.00 71.38 231 LEU A O 1
ATOM 1686 N N . ILE A 1 232 ? 8.312 2.067 -20.940 1.00 73.25 232 ILE A N 1
ATOM 1687 C CA . ILE A 1 232 ? 8.081 0.775 -21.596 1.00 73.25 232 ILE A CA 1
ATOM 1688 C C . ILE A 1 232 ? 8.695 0.762 -22.995 1.00 73.25 232 ILE A C 1
ATOM 1690 O O . ILE A 1 232 ? 9.269 -0.241 -23.396 1.00 73.25 232 ILE A O 1
ATOM 1694 N N . GLY A 1 233 ? 8.641 1.882 -23.721 1.00 80.50 233 GLY A N 1
ATOM 1695 C CA . GLY A 1 233 ? 9.243 1.994 -25.043 1.00 80.50 233 GLY A CA 1
ATOM 1696 C C . GLY A 1 233 ? 10.762 1.924 -25.001 1.00 80.50 233 GLY A C 1
ATOM 1697 O O . GLY A 1 233 ? 11.349 1.185 -25.780 1.00 80.50 233 GLY A O 1
ATOM 1698 N N . SER A 1 234 ? 11.407 2.622 -24.062 1.00 76.56 234 SER A N 1
ATOM 1699 C CA . SER A 1 234 ? 12.849 2.493 -23.818 1.00 76.56 234 SER A CA 1
ATOM 1700 C C . SER A 1 234 ? 13.205 1.051 -23.470 1.00 76.56 234 SER A C 1
ATOM 1702 O O . SER A 1 234 ? 14.179 0.500 -23.980 1.00 76.56 234 SER A O 1
ATOM 1704 N N . ALA A 1 235 ? 12.387 0.411 -22.638 1.00 69.25 235 ALA A N 1
ATOM 1705 C CA . ALA A 1 235 ? 12.634 -0.955 -22.238 1.00 69.25 235 ALA A CA 1
ATOM 1706 C C . ALA A 1 235 ? 12.482 -1.942 -23.408 1.00 69.25 235 ALA A C 1
ATOM 1708 O O . ALA A 1 235 ? 13.360 -2.768 -23.609 1.00 69.25 235 ALA A O 1
ATOM 1709 N N . VAL A 1 236 ? 11.447 -1.817 -24.243 1.00 79.88 236 VAL A N 1
ATOM 1710 C CA . VAL A 1 236 ? 11.287 -2.643 -25.454 1.00 79.88 236 VAL A CA 1
ATOM 1711 C C . VAL A 1 236 ? 12.384 -2.349 -26.482 1.00 79.88 236 VAL A C 1
ATOM 1713 O O . VAL A 1 236 ? 12.876 -3.272 -27.129 1.00 79.88 236 VAL A O 1
ATOM 1716 N N . ALA A 1 237 ? 12.816 -1.091 -26.618 1.00 80.25 237 ALA A N 1
ATOM 1717 C CA . ALA A 1 237 ? 13.900 -0.719 -27.523 1.00 80.25 237 ALA A CA 1
ATOM 1718 C C . ALA A 1 237 ? 15.208 -1.437 -27.151 1.00 80.25 237 ALA A C 1
ATOM 1720 O O . ALA A 1 237 ? 15.820 -2.105 -27.988 1.00 80.25 237 ALA A O 1
ATOM 1721 N N . ASN A 1 238 ? 15.589 -1.361 -25.874 1.00 72.62 238 ASN A N 1
ATOM 1722 C CA . ASN A 1 238 ? 16.852 -1.899 -25.371 1.00 72.62 238 ASN A CA 1
ATOM 1723 C C . ASN A 1 238 ? 16.791 -3.418 -25.130 1.00 72.62 238 ASN A C 1
ATOM 1725 O O . ASN A 1 238 ? 17.690 -4.150 -25.543 1.00 72.62 238 ASN A O 1
ATOM 1729 N N . TYR A 1 239 ? 15.701 -3.907 -24.538 1.00 67.19 239 TYR A N 1
ATOM 1730 C CA . TYR A 1 239 ? 15.577 -5.272 -24.014 1.00 67.19 239 TYR A CA 1
ATOM 1731 C C . TYR A 1 239 ? 14.607 -6.169 -24.799 1.00 67.19 239 TYR A C 1
ATOM 1733 O O . TYR A 1 239 ? 14.518 -7.359 -24.528 1.00 67.19 239 TYR A O 1
ATOM 1741 N N . GLY A 1 240 ? 13.889 -5.646 -25.796 1.00 69.06 240 GLY A N 1
ATOM 1742 C CA . GLY A 1 240 ? 12.988 -6.443 -26.632 1.00 69.06 240 GLY A CA 1
ATOM 1743 C C . GLY A 1 240 ? 11.704 -6.892 -25.923 1.00 69.06 240 GLY A C 1
ATOM 1744 O O . GLY A 1 240 ? 11.177 -6.211 -25.043 1.00 69.06 240 GLY A O 1
ATOM 1745 N N . TRP A 1 241 ? 11.159 -8.031 -26.354 1.00 69.44 241 TRP A N 1
ATOM 1746 C CA . TRP A 1 241 ? 9.886 -8.579 -25.858 1.00 69.44 241 TRP A CA 1
ATOM 1747 C C . TRP A 1 241 ? 10.010 -9.296 -24.508 1.00 69.44 241 TRP A C 1
ATOM 1749 O O . TRP A 1 241 ? 8.993 -9.567 -23.865 1.00 69.44 241 TRP A O 1
ATOM 1759 N N . ASP A 1 242 ? 11.241 -9.537 -24.057 1.00 69.56 242 ASP A N 1
ATOM 1760 C CA . ASP A 1 242 ? 11.563 -10.333 -22.870 1.00 69.56 242 ASP A CA 1
ATOM 1761 C C . ASP A 1 242 ? 11.031 -9.706 -21.570 1.00 69.56 242 ASP A C 1
ATOM 1763 O O . ASP A 1 242 ? 10.862 -10.399 -20.572 1.00 69.56 242 ASP A O 1
ATOM 1767 N N . LEU A 1 243 ? 10.683 -8.412 -21.585 1.00 69.19 243 LEU A N 1
ATOM 1768 C CA . LEU A 1 243 ? 10.143 -7.699 -20.425 1.00 69.19 243 LEU A CA 1
ATOM 1769 C C . LEU A 1 243 ? 8.610 -7.754 -20.298 1.00 69.19 243 LEU A C 1
ATOM 1771 O O . LEU A 1 243 ? 8.077 -7.543 -19.208 1.00 69.19 243 LEU A O 1
ATOM 1775 N N . LEU A 1 244 ? 7.874 -8.056 -21.376 1.00 74.75 244 LEU A N 1
ATOM 1776 C CA . LEU A 1 244 ? 6.407 -8.119 -21.304 1.00 74.75 244 LEU A CA 1
ATOM 1777 C C . LEU A 1 244 ? 5.912 -9.347 -20.535 1.00 74.75 244 LEU A C 1
ATOM 1779 O O . LEU A 1 244 ? 4.919 -9.247 -19.816 1.00 74.75 244 LEU A O 1
ATOM 1783 N N . GLY A 1 245 ? 6.609 -10.481 -20.655 1.00 80.19 245 GLY A N 1
ATOM 1784 C CA . GLY A 1 245 ? 6.310 -11.698 -19.896 1.00 80.19 245 GLY A CA 1
ATOM 1785 C C . GLY A 1 245 ? 6.344 -11.460 -18.380 1.00 80.19 245 GLY A C 1
ATOM 1786 O O . GLY A 1 245 ? 5.315 -11.646 -17.729 1.00 80.19 245 GLY A O 1
ATOM 1787 N N . PRO A 1 246 ? 7.465 -10.967 -17.822 1.00 83.56 246 PRO A N 1
ATOM 1788 C CA . PRO A 1 246 ? 7.584 -10.593 -16.415 1.00 83.56 246 PRO A CA 1
ATOM 1789 C C . PRO A 1 246 ? 6.485 -9.657 -15.912 1.00 83.56 246 PRO A C 1
ATOM 1791 O O . PRO A 1 246 ? 5.911 -9.885 -14.849 1.00 83.56 246 PRO A O 1
ATOM 1794 N N . LEU A 1 247 ? 6.128 -8.627 -16.687 1.00 82.31 247 LEU A N 1
ATOM 1795 C CA . LEU A 1 247 ? 5.066 -7.691 -16.303 1.00 82.31 247 LEU A CA 1
ATOM 1796 C C . LEU A 1 247 ? 3.674 -8.319 -16.320 1.00 82.31 247 LEU A C 1
ATOM 1798 O O . LEU A 1 247 ? 2.836 -7.976 -15.482 1.00 82.31 247 LEU A O 1
ATOM 1802 N N . ALA A 1 248 ? 3.419 -9.241 -17.248 1.00 84.56 248 ALA A N 1
ATOM 1803 C CA . ALA A 1 248 ? 2.177 -9.997 -17.287 1.00 84.56 248 ALA A CA 1
ATOM 1804 C C . ALA A 1 248 ? 2.069 -10.963 -16.096 1.00 84.56 248 ALA A C 1
ATOM 1806 O O . ALA A 1 248 ? 1.022 -10.994 -15.449 1.00 84.56 248 ALA A O 1
ATOM 1807 N N . ILE A 1 249 ? 3.146 -11.689 -15.766 1.00 90.06 249 ILE A N 1
ATOM 1808 C CA . ILE A 1 249 ? 3.199 -12.583 -14.595 1.00 90.06 249 ILE A CA 1
ATOM 1809 C C . ILE A 1 249 ? 3.003 -11.767 -13.317 1.00 90.06 249 ILE A C 1
ATOM 1811 O O . ILE A 1 249 ? 2.106 -12.065 -12.538 1.00 90.06 249 ILE A O 1
ATOM 1815 N N . PHE A 1 250 ? 3.736 -10.663 -13.158 1.00 91.69 250 PHE A N 1
ATOM 1816 C CA . PHE A 1 250 ? 3.568 -9.757 -12.024 1.00 91.69 250 PHE A CA 1
ATOM 1817 C C . PHE A 1 250 ? 2.129 -9.232 -11.896 1.00 91.69 250 PHE A C 1
ATOM 1819 O O . PHE A 1 250 ? 1.563 -9.206 -10.804 1.00 91.69 250 PHE A O 1
ATOM 1826 N N . THR A 1 251 ? 1.508 -8.835 -13.012 1.00 90.75 251 THR A N 1
ATOM 1827 C CA . THR A 1 251 ? 0.099 -8.410 -13.027 1.00 90.75 251 THR A CA 1
ATOM 1828 C C . THR A 1 251 ? -0.804 -9.534 -12.520 1.00 90.75 251 THR A C 1
ATOM 1830 O O . THR A 1 251 ? -1.641 -9.297 -11.649 1.00 90.75 251 THR A O 1
ATOM 1833 N N . ALA A 1 252 ? -0.620 -10.759 -13.020 1.00 93.62 252 ALA A N 1
ATOM 1834 C CA . ALA A 1 252 ? -1.385 -11.922 -12.585 1.00 93.62 252 ALA A CA 1
ATOM 1835 C C . ALA A 1 252 ? -1.173 -12.229 -11.092 1.00 93.62 252 ALA A C 1
ATOM 1837 O O . ALA A 1 252 ? -2.150 -12.478 -10.388 1.00 93.62 252 ALA A O 1
ATOM 1838 N N . ASP A 1 253 ? 0.057 -12.122 -10.590 1.00 95.50 253 ASP A N 1
ATOM 1839 C CA . ASP A 1 253 ? 0.399 -12.359 -9.185 1.00 95.50 253 ASP A CA 1
ATOM 1840 C C . ASP A 1 253 ? -0.258 -11.347 -8.250 1.00 95.50 253 ASP A C 1
ATOM 1842 O O . ASP A 1 253 ? -0.748 -11.719 -7.185 1.00 95.50 253 ASP A O 1
ATOM 1846 N N . VAL A 1 254 ? -0.348 -10.073 -8.646 1.00 95.38 254 VAL A N 1
ATOM 1847 C CA . VAL A 1 254 ? -1.068 -9.066 -7.852 1.00 95.38 254 VAL A CA 1
ATOM 1848 C C . VAL A 1 254 ? -2.559 -9.400 -7.775 1.00 95.38 254 VAL A C 1
ATOM 1850 O O . VAL A 1 254 ? -3.147 -9.320 -6.692 1.00 95.38 254 VAL A O 1
ATOM 1853 N N . TYR A 1 255 ? -3.176 -9.810 -8.889 1.00 96.75 255 TYR A N 1
ATOM 1854 C CA . TYR A 1 255 ? -4.575 -10.252 -8.898 1.00 96.75 255 TYR A CA 1
ATOM 1855 C C . TYR A 1 255 ? -4.781 -11.507 -8.055 1.00 96.75 255 TYR A C 1
ATOM 1857 O O . TYR A 1 255 ? -5.717 -11.553 -7.258 1.00 96.75 255 TYR A O 1
ATOM 1865 N N . LEU A 1 256 ? -3.900 -12.497 -8.191 1.00 97.62 256 LEU A N 1
ATOM 1866 C CA . LEU A 1 256 ? -3.959 -13.742 -7.438 1.00 97.62 256 LEU A CA 1
ATOM 1867 C C . LEU A 1 256 ? -3.759 -13.496 -5.940 1.00 97.62 256 LEU A C 1
ATOM 1869 O O . LEU A 1 256 ? -4.537 -13.996 -5.134 1.00 97.62 256 LEU A O 1
ATOM 1873 N N . GLY A 1 257 ? -2.781 -12.678 -5.554 1.00 97.62 257 GLY A N 1
ATOM 1874 C CA . GLY A 1 257 ? -2.531 -12.312 -4.162 1.00 97.62 257 GLY A CA 1
ATOM 1875 C C . GLY A 1 257 ? -3.725 -11.599 -3.538 1.00 97.62 257 GLY A C 1
ATOM 1876 O O . GLY A 1 257 ? -4.194 -11.988 -2.468 1.00 97.62 257 GLY A O 1
ATOM 1877 N N . CYS A 1 258 ? -4.283 -10.609 -4.238 1.00 97.44 258 CYS A N 1
ATOM 1878 C CA . CYS A 1 258 ? -5.503 -9.932 -3.803 1.00 97.44 258 CYS A CA 1
ATOM 1879 C C . CYS A 1 258 ? -6.697 -10.897 -3.710 1.00 97.44 258 CYS A C 1
ATOM 1881 O O . CYS A 1 258 ? -7.460 -10.840 -2.747 1.00 97.44 258 CYS A O 1
ATOM 1883 N N . ALA A 1 259 ? -6.840 -11.820 -4.666 1.00 97.50 259 ALA A N 1
ATOM 1884 C CA . ALA A 1 259 ? -7.880 -12.843 -4.641 1.00 97.50 259 ALA A CA 1
ATOM 1885 C C . ALA A 1 259 ? -7.710 -13.810 -3.460 1.00 97.50 259 ALA A C 1
ATOM 1887 O O . ALA A 1 259 ? -8.698 -14.145 -2.818 1.00 97.50 259 ALA A O 1
ATOM 1888 N N . ILE A 1 260 ? -6.484 -14.210 -3.108 1.00 98.00 260 ILE A N 1
ATOM 1889 C CA . ILE A 1 260 ? -6.207 -15.016 -1.909 1.00 98.00 260 ILE A CA 1
ATOM 1890 C C . ILE A 1 260 ? -6.623 -14.249 -0.650 1.00 98.00 260 ILE A C 1
ATOM 1892 O O . ILE A 1 260 ? -7.269 -14.810 0.235 1.00 98.00 260 ILE A O 1
ATOM 1896 N N . VAL A 1 261 ? -6.316 -12.954 -0.563 1.00 97.50 261 VAL A N 1
ATOM 1897 C CA . VAL A 1 261 ? -6.735 -12.147 0.590 1.00 97.50 261 VAL A CA 1
ATOM 1898 C C . VAL A 1 261 ? -8.260 -12.041 0.672 1.00 97.50 261 VAL A C 1
ATOM 1900 O O . VAL A 1 261 ? -8.834 -12.316 1.726 1.00 97.50 261 VAL A O 1
ATOM 1903 N N . LEU A 1 262 ? -8.928 -11.732 -0.441 1.00 97.12 262 LEU A N 1
ATOM 1904 C CA . LEU A 1 262 ? -10.384 -11.601 -0.514 1.00 97.12 262 LEU A CA 1
ATOM 1905 C C . LEU A 1 262 ? -11.126 -12.924 -0.282 1.00 97.12 262 LEU A C 1
ATOM 1907 O O . LEU A 1 262 ? -12.140 -12.937 0.403 1.00 97.12 262 LEU A O 1
ATOM 1911 N N . LEU A 1 263 ? -10.656 -14.031 -0.851 1.00 96.50 263 LEU A N 1
ATOM 1912 C CA . LEU A 1 263 ? -11.394 -15.299 -0.897 1.00 96.50 263 LEU A CA 1
ATOM 1913 C C . LEU A 1 263 ? -10.920 -16.321 0.139 1.00 96.50 263 LEU A C 1
ATOM 1915 O O . LEU A 1 263 ? -11.606 -17.317 0.361 1.00 96.50 263 LEU A O 1
ATOM 1919 N N . VAL A 1 264 ? -9.780 -16.085 0.790 1.00 97.25 264 VAL A N 1
ATOM 1920 C CA . VAL A 1 264 ? -9.234 -16.981 1.818 1.00 97.25 264 VAL A CA 1
ATOM 1921 C C . VAL A 1 264 ? -9.027 -16.232 3.127 1.00 97.25 264 VAL A C 1
ATOM 1923 O O . VAL A 1 264 ? -9.702 -16.540 4.108 1.00 97.25 264 VAL A O 1
ATOM 1926 N N . ILE A 1 265 ? -8.149 -15.224 3.161 1.00 97.44 265 ILE A N 1
ATOM 1927 C CA . ILE A 1 265 ? -7.763 -14.567 4.422 1.00 97.44 265 ILE A CA 1
ATOM 1928 C C . ILE A 1 265 ? -8.964 -13.887 5.084 1.00 97.44 265 ILE A C 1
ATOM 1930 O O . ILE A 1 265 ? -9.245 -14.135 6.256 1.00 97.44 265 ILE A O 1
ATOM 1934 N N . TYR A 1 266 ? -9.712 -13.070 4.345 1.00 97.75 266 TYR A N 1
ATOM 1935 C CA . TYR A 1 266 ? -10.872 -12.352 4.872 1.00 97.75 266 TYR A CA 1
ATOM 1936 C C . TYR A 1 266 ? -11.993 -13.291 5.341 1.00 97.75 266 TYR A C 1
ATOM 1938 O O . TYR A 1 266 ? -12.450 -13.121 6.473 1.00 97.75 266 TYR A O 1
ATOM 1946 N N . PRO A 1 267 ? -12.399 -14.327 4.580 1.00 97.56 267 PRO A N 1
ATOM 1947 C CA . PRO A 1 267 ? -13.318 -15.348 5.070 1.00 97.56 267 PRO A CA 1
ATOM 1948 C C . PRO A 1 267 ? -12.848 -16.083 6.319 1.00 97.56 267 PRO A C 1
ATOM 1950 O O . PRO A 1 267 ? -13.645 -16.283 7.235 1.00 97.56 267 PRO A O 1
ATOM 1953 N N . VAL A 1 268 ? -11.574 -16.477 6.381 1.00 97.38 268 VAL A N 1
ATOM 1954 C CA . VAL A 1 268 ? -11.013 -17.170 7.548 1.00 97.38 268 VAL A CA 1
ATOM 1955 C C . VAL A 1 268 ? -11.071 -16.264 8.774 1.00 97.38 268 VAL A C 1
ATOM 1957 O O . VAL A 1 268 ? -11.563 -16.682 9.820 1.00 97.38 268 VAL A O 1
ATOM 1960 N N . VAL A 1 269 ? -10.648 -15.007 8.635 1.00 96.38 269 VAL A N 1
ATOM 1961 C CA . VAL A 1 269 ? -10.664 -14.020 9.721 1.00 96.38 269 VAL A CA 1
ATOM 1962 C C . VAL A 1 269 ? -12.097 -13.687 10.156 1.00 96.38 269 VAL A C 1
ATOM 1964 O O . VAL A 1 269 ? -12.371 -13.629 11.356 1.00 96.38 269 VAL A O 1
ATOM 1967 N N . ALA A 1 270 ? -13.036 -13.531 9.220 1.00 96.56 270 ALA A N 1
ATOM 1968 C CA . ALA A 1 270 ? -14.451 -13.330 9.532 1.00 96.56 270 ALA A CA 1
ATOM 1969 C C . ALA A 1 270 ? -15.021 -14.523 10.317 1.00 96.56 270 ALA A C 1
ATOM 1971 O O . ALA A 1 270 ? -15.591 -14.349 11.396 1.00 96.56 270 ALA A O 1
ATOM 1972 N N . ARG A 1 271 ? -14.798 -15.749 9.827 1.00 96.75 271 ARG A N 1
ATOM 1973 C CA . ARG A 1 271 ? -15.300 -16.977 10.455 1.00 96.75 271 ARG A CA 1
ATOM 1974 C C . ARG A 1 271 ? -14.686 -17.217 11.834 1.00 96.75 271 ARG A C 1
ATOM 1976 O O . ARG A 1 271 ? -15.409 -17.606 12.747 1.00 96.75 271 ARG A O 1
ATOM 1983 N N . ALA A 1 272 ? -13.396 -16.930 12.008 1.00 96.50 272 ALA A N 1
ATOM 1984 C CA . ALA A 1 272 ? -12.711 -17.014 13.298 1.00 96.50 272 ALA A CA 1
ATOM 1985 C C . ALA A 1 272 ? -13.302 -16.060 14.353 1.00 96.50 272 ALA A C 1
ATOM 1987 O O . ALA A 1 272 ? -13.225 -16.340 15.545 1.00 96.50 272 ALA A O 1
ATOM 1988 N N . ASN A 1 273 ? -13.938 -14.967 13.922 1.00 96.19 273 ASN A N 1
ATOM 1989 C CA . ASN A 1 273 ? -14.649 -14.027 14.791 1.00 96.19 273 ASN A CA 1
ATOM 1990 C C . ASN A 1 273 ? -16.172 -14.275 14.827 1.00 96.19 273 ASN A C 1
ATOM 1992 O O . ASN A 1 273 ? -16.930 -13.426 15.292 1.00 96.19 273 ASN A O 1
ATOM 1996 N N . GLY A 1 274 ? -16.645 -15.427 14.338 1.00 93.75 274 GLY A N 1
ATOM 1997 C CA . GLY A 1 274 ? -18.057 -15.815 14.369 1.00 93.75 274 GLY A CA 1
ATOM 1998 C C . GLY A 1 274 ? -18.944 -15.094 13.349 1.00 93.75 274 GLY A C 1
ATOM 1999 O O . GLY A 1 274 ? -20.159 -15.058 13.523 1.00 93.75 274 GLY A O 1
ATOM 2000 N N . LEU A 1 275 ? -18.375 -14.473 12.317 1.00 95.69 275 LEU A N 1
ATOM 2001 C CA . LEU A 1 275 ? -19.114 -13.841 11.220 1.00 95.69 275 LEU A CA 1
ATOM 2002 C C . LEU A 1 275 ? -19.240 -14.804 10.033 1.00 95.69 275 LEU A C 1
ATOM 2004 O O . LEU A 1 275 ? -18.311 -15.556 9.738 1.00 95.69 275 LEU A O 1
ATOM 2008 N N . ASN A 1 276 ? -20.372 -14.771 9.327 1.00 96.44 276 ASN A N 1
ATOM 2009 C CA . ASN A 1 276 ? -20.553 -15.540 8.097 1.00 96.44 276 ASN A CA 1
ATOM 2010 C C . ASN A 1 276 ? -19.943 -14.781 6.899 1.00 96.44 276 ASN A C 1
ATOM 2012 O O . ASN A 1 276 ? -20.519 -13.783 6.466 1.00 96.44 276 ASN A O 1
ATOM 2016 N N . PRO A 1 277 ? -18.844 -15.262 6.285 1.00 95.88 277 PRO A N 1
ATOM 2017 C CA . PRO A 1 277 ? -18.162 -14.534 5.213 1.00 95.88 277 PRO A CA 1
ATOM 2018 C C . PRO A 1 277 ? -19.061 -14.189 4.026 1.00 95.88 277 PRO A C 1
ATOM 2020 O O . PRO A 1 277 ? -18.932 -13.117 3.447 1.00 95.88 277 PRO A O 1
ATOM 2023 N N . VAL A 1 278 ? -20.000 -15.074 3.683 1.00 95.69 278 VAL A N 1
ATOM 2024 C CA . VAL A 1 278 ? -20.915 -14.873 2.552 1.00 95.69 278 VAL A CA 1
ATOM 2025 C C . VAL A 1 278 ? -21.821 -13.669 2.806 1.00 95.69 278 VAL A C 1
ATOM 2027 O O . VAL A 1 278 ? -22.049 -12.869 1.905 1.00 95.69 278 VAL A O 1
ATOM 2030 N N . LYS A 1 279 ? -22.290 -13.508 4.048 1.00 95.00 279 LYS A N 1
ATOM 2031 C CA . LYS A 1 279 ? -23.126 -12.377 4.472 1.00 95.00 279 LYS A CA 1
ATOM 2032 C C . LYS A 1 279 ? -22.339 -11.074 4.480 1.00 95.00 279 LYS A C 1
ATOM 2034 O O . LYS A 1 279 ? -22.837 -10.067 3.985 1.00 95.00 279 LYS A O 1
ATOM 2039 N N . PHE A 1 280 ? -21.088 -11.122 4.942 1.00 97.19 280 PHE A N 1
ATOM 2040 C CA . PHE A 1 280 ? -20.175 -9.986 4.840 1.00 97.19 280 PHE A CA 1
ATOM 2041 C C . PHE A 1 280 ? -19.992 -9.536 3.385 1.00 97.19 280 PHE A C 1
ATOM 2043 O O . PHE A 1 280 ? -20.231 -8.370 3.080 1.00 97.19 280 PHE A O 1
ATOM 2050 N N . PHE A 1 281 ? -19.605 -10.448 2.486 1.00 96.44 281 PHE A N 1
ATOM 2051 C CA . PHE A 1 281 ? -19.371 -10.087 1.089 1.00 96.44 281 PHE A CA 1
ATOM 2052 C C . PHE A 1 281 ? -20.640 -9.594 0.412 1.00 96.44 281 PHE A C 1
ATOM 2054 O O . PHE A 1 281 ? -20.562 -8.604 -0.299 1.00 96.44 281 PHE A O 1
ATOM 2061 N N . ALA A 1 282 ? -21.796 -10.205 0.682 1.00 93.12 282 ALA A N 1
ATOM 2062 C CA . ALA A 1 282 ? -23.078 -9.735 0.168 1.00 93.12 282 ALA A CA 1
ATOM 2063 C C . ALA A 1 282 ? -23.398 -8.291 0.595 1.00 93.12 282 ALA A C 1
ATOM 2065 O O . ALA A 1 282 ? -23.822 -7.497 -0.238 1.00 93.12 282 ALA A O 1
ATOM 2066 N N . GLY A 1 283 ? -23.166 -7.936 1.864 1.00 91.94 283 GLY A N 1
ATOM 2067 C CA . GLY A 1 283 ? -23.420 -6.584 2.372 1.00 91.94 283 GLY A CA 1
ATOM 2068 C C . GLY A 1 283 ? -22.393 -5.542 1.912 1.00 91.94 283 GLY A C 1
ATOM 2069 O O . GLY A 1 283 ? -22.759 -4.401 1.631 1.00 91.94 283 GLY A O 1
ATOM 2070 N N . ALA A 1 284 ? -21.116 -5.928 1.810 1.00 94.00 284 ALA A N 1
ATOM 2071 C CA . ALA A 1 284 ? -20.010 -5.049 1.415 1.00 94.00 284 ALA A CA 1
ATOM 2072 C C . ALA A 1 284 ? -19.827 -4.922 -0.110 1.00 94.00 284 ALA A C 1
ATOM 2074 O O . ALA A 1 284 ? -19.093 -4.042 -0.567 1.00 94.00 284 ALA A O 1
ATOM 2075 N N . TRP A 1 285 ? -20.477 -5.787 -0.895 1.00 93.00 285 TRP A N 1
ATOM 2076 C CA . TRP A 1 285 ? -20.323 -5.890 -2.349 1.00 93.00 285 TRP A CA 1
ATOM 2077 C C . TRP A 1 285 ? -20.402 -4.552 -3.100 1.00 93.00 285 TRP A C 1
ATOM 2079 O O . TRP A 1 285 ? -19.499 -4.304 -3.904 1.00 93.00 285 TRP A O 1
ATOM 2089 N N . PRO A 1 286 ? -21.366 -3.650 -2.812 1.00 83.00 286 PRO A N 1
ATOM 2090 C CA . PRO A 1 286 ? -21.504 -2.406 -3.574 1.00 83.00 286 PRO A CA 1
ATOM 2091 C C . PRO A 1 286 ? -20.266 -1.508 -3.439 1.00 83.00 286 PRO A C 1
ATOM 2093 O O . PRO A 1 286 ? -19.756 -0.962 -4.419 1.00 83.00 286 PRO A O 1
ATOM 2096 N N . ALA A 1 287 ? -19.706 -1.421 -2.226 1.00 83.75 287 ALA A N 1
ATOM 2097 C CA . ALA A 1 287 ? -18.476 -0.676 -1.972 1.00 83.75 287 ALA A CA 1
ATOM 2098 C C . ALA A 1 287 ? -17.260 -1.338 -2.640 1.00 83.75 287 ALA A C 1
ATOM 2100 O O . ALA A 1 287 ? -16.430 -0.644 -3.220 1.00 83.75 287 ALA A O 1
ATOM 2101 N N . ILE A 1 288 ? -17.161 -2.672 -2.615 1.00 91.44 288 ILE A N 1
ATOM 2102 C CA . ILE A 1 288 ? -16.054 -3.411 -3.249 1.00 91.44 288 ILE A CA 1
ATOM 2103 C C . ILE A 1 288 ? -16.061 -3.204 -4.771 1.00 91.44 288 ILE A C 1
ATOM 2105 O O . ILE A 1 288 ? -15.014 -2.929 -5.362 1.00 91.44 288 ILE A O 1
ATOM 2109 N N . GLN A 1 289 ? -17.231 -3.285 -5.407 1.00 84.38 289 GLN A N 1
ATOM 2110 C CA . GLN A 1 289 ? -17.384 -3.049 -6.843 1.00 84.38 289 GLN A CA 1
ATOM 2111 C C . GLN A 1 289 ? -17.048 -1.607 -7.223 1.00 84.38 289 GLN A C 1
ATOM 2113 O O . GLN A 1 289 ? -16.276 -1.369 -8.156 1.00 84.38 289 GLN A O 1
ATOM 2118 N N . PHE A 1 290 ? -17.587 -0.635 -6.484 1.00 74.06 290 PHE A N 1
ATOM 2119 C CA . PHE A 1 290 ? -17.288 0.766 -6.743 1.00 74.06 290 PHE A CA 1
ATOM 2120 C C . PHE A 1 290 ? -15.800 1.064 -6.539 1.00 74.06 290 PHE A C 1
ATOM 2122 O O . PHE A 1 290 ? -15.207 1.774 -7.345 1.00 74.06 290 PHE A O 1
ATOM 2129 N N . ALA A 1 291 ? -15.158 0.480 -5.526 1.00 78.38 291 ALA A N 1
ATOM 2130 C CA . ALA A 1 291 ? -13.721 0.600 -5.295 1.00 78.38 291 ALA A CA 1
ATOM 2131 C C . ALA A 1 291 ? -12.886 0.023 -6.446 1.00 78.38 291 ALA A C 1
ATOM 2133 O O . ALA A 1 291 ? -11.906 0.645 -6.859 1.00 78.38 291 ALA A O 1
ATOM 2134 N N . PHE A 1 292 ? -13.296 -1.122 -7.000 1.00 81.50 292 PHE A N 1
ATOM 2135 C CA . PHE A 1 292 ? -12.636 -1.748 -8.147 1.00 81.50 292 PHE A CA 1
ATOM 2136 C C . PHE A 1 292 ? -12.607 -0.820 -9.367 1.00 81.50 292 PHE A C 1
ATOM 2138 O O . PHE A 1 292 ? -11.575 -0.659 -10.015 1.00 81.50 292 PHE A O 1
ATOM 2145 N N . VAL A 1 293 ? -13.734 -0.169 -9.666 1.00 67.12 293 VAL A N 1
ATOM 2146 C CA . VAL A 1 293 ? -13.863 0.704 -10.843 1.00 67.12 293 VAL A CA 1
ATOM 2147 C C . VAL A 1 293 ? -13.290 2.099 -10.585 1.00 67.12 293 VAL A C 1
ATOM 2149 O O . VAL A 1 293 ? -12.582 2.655 -11.426 1.00 67.12 293 VAL A O 1
ATOM 2152 N N . SER A 1 294 ? -13.590 2.678 -9.422 1.00 67.94 294 SER A N 1
ATOM 2153 C CA . SER A 1 294 ? -13.166 4.034 -9.060 1.00 67.94 294 SER A CA 1
ATOM 2154 C C . SER A 1 294 ? -11.674 4.125 -8.764 1.00 67.94 294 SER A C 1
ATOM 2156 O O . SER A 1 294 ? -11.096 5.200 -8.938 1.00 67.94 294 SER A O 1
ATOM 2158 N N . ARG A 1 295 ? -11.054 3.014 -8.332 1.00 76.44 295 ARG A N 1
ATOM 2159 C CA . ARG A 1 295 ? -9.650 2.945 -7.908 1.00 76.44 295 ARG A CA 1
ATOM 2160 C C . ARG A 1 295 ? -9.323 3.965 -6.815 1.00 76.44 295 ARG A C 1
ATOM 2162 O O . ARG A 1 295 ? -8.261 4.581 -6.790 1.00 76.44 295 ARG A O 1
ATOM 2169 N N . SER A 1 296 ? -10.285 4.214 -5.923 1.00 75.56 296 SER A N 1
ATOM 2170 C CA . SER A 1 296 ? -10.100 5.155 -4.822 1.00 75.56 296 SER A CA 1
ATOM 2171 C C . SER A 1 296 ? -10.803 4.708 -3.543 1.00 75.56 296 SER A C 1
ATOM 2173 O O . SER A 1 296 ? -12.027 4.774 -3.448 1.00 75.56 296 SER A O 1
ATOM 2175 N N . SER A 1 297 ? -10.031 4.343 -2.514 1.00 81.44 297 SER A N 1
ATOM 2176 C CA . SER A 1 297 ? -10.567 4.061 -1.171 1.00 81.44 297 SER A CA 1
ATOM 2177 C C . SER A 1 297 ? -11.273 5.285 -0.579 1.00 81.44 297 SER A C 1
ATOM 2179 O O . SER A 1 297 ? -12.392 5.183 -0.089 1.00 81.44 297 SER A O 1
ATOM 2181 N N . ILE A 1 298 ? -10.652 6.468 -0.689 1.00 76.19 298 ILE A N 1
ATOM 2182 C CA . ILE A 1 298 ? -11.222 7.735 -0.200 1.00 76.19 298 ILE A CA 1
ATOM 2183 C C . ILE A 1 298 ? -12.447 8.134 -1.030 1.00 76.19 298 ILE A C 1
ATOM 2185 O O . ILE A 1 298 ? -13.448 8.566 -0.471 1.00 76.19 298 ILE A O 1
ATOM 2189 N N . GLY A 1 299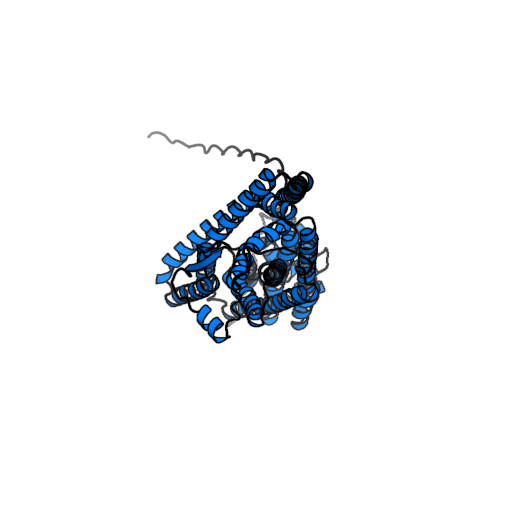 ? -12.407 7.948 -2.353 1.00 64.50 299 GLY A N 1
ATOM 2190 C CA . GLY A 1 299 ? -13.568 8.186 -3.215 1.00 64.50 299 GLY A CA 1
ATOM 2191 C C . GLY A 1 299 ? -14.743 7.253 -2.912 1.00 64.50 299 GLY A C 1
ATOM 2192 O O . GLY A 1 299 ? -15.890 7.636 -3.115 1.00 64.50 299 GLY A O 1
ATOM 2193 N N . THR A 1 300 ? -14.464 6.060 -2.380 1.00 74.44 300 THR A N 1
ATOM 2194 C CA . THR A 1 300 ? -15.476 5.077 -1.966 1.00 74.44 300 THR A CA 1
ATOM 2195 C C . THR A 1 300 ? -15.935 5.279 -0.518 1.00 74.44 300 THR A C 1
ATOM 2197 O O . THR A 1 300 ? -16.936 4.697 -0.116 1.00 74.44 300 THR A O 1
ATOM 2200 N N . LEU A 1 301 ? -15.259 6.126 0.270 1.00 79.25 301 LEU A N 1
ATOM 2201 C CA . LEU A 1 301 ? -15.486 6.272 1.712 1.00 79.25 301 LEU A CA 1
ATOM 2202 C C . LEU A 1 301 ? -16.962 6.485 2.102 1.00 79.25 301 LEU A C 1
ATOM 2204 O O . LEU A 1 301 ? -17.412 5.766 2.997 1.00 79.25 301 LEU A O 1
ATOM 2208 N N . PRO A 1 302 ? -17.735 7.390 1.463 1.00 75.50 302 PRO A N 1
ATOM 2209 C CA . PRO A 1 302 ? -19.139 7.581 1.830 1.00 75.50 302 PRO A CA 1
ATOM 2210 C C . PRO A 1 302 ? -19.970 6.306 1.637 1.00 75.50 302 PRO A C 1
ATOM 2212 O O . PRO A 1 302 ? -20.777 5.950 2.494 1.00 75.50 302 PRO A O 1
ATOM 2215 N N . LEU A 1 303 ? -19.720 5.576 0.544 1.00 75.00 303 LEU A N 1
ATOM 2216 C CA . LEU A 1 303 ? -20.384 4.307 0.258 1.00 75.00 303 LEU A CA 1
ATOM 2217 C C . LEU A 1 303 ? -19.941 3.219 1.243 1.00 75.00 303 LEU A C 1
ATOM 2219 O O . LEU A 1 303 ? -20.789 2.517 1.784 1.00 75.00 303 LEU A O 1
ATOM 2223 N N . THR A 1 304 ? -18.642 3.124 1.549 1.00 85.38 304 THR A N 1
ATOM 2224 C CA . THR A 1 304 ? -18.116 2.191 2.557 1.00 85.38 304 THR A CA 1
ATOM 2225 C C . THR A 1 304 ? -18.746 2.439 3.928 1.00 85.38 304 THR A C 1
ATOM 2227 O O . THR A 1 304 ? -19.174 1.497 4.588 1.00 85.38 304 THR A O 1
ATOM 2230 N N . GLN A 1 305 ? -18.852 3.698 4.362 1.00 78.88 305 GLN A N 1
ATOM 2231 C CA . GLN A 1 305 ? -19.506 4.048 5.626 1.00 78.88 305 GLN A CA 1
ATOM 2232 C C . GLN A 1 305 ? -20.977 3.634 5.636 1.00 78.88 305 GLN A C 1
ATOM 2234 O O . GLN A 1 305 ? -21.448 3.084 6.635 1.00 78.88 305 GLN A O 1
ATOM 2239 N N . ARG A 1 306 ? -21.694 3.856 4.528 1.00 77.25 306 ARG A N 1
ATOM 2240 C CA . ARG A 1 306 ? -23.103 3.475 4.405 1.00 77.25 306 ARG A CA 1
ATOM 2241 C C . ARG A 1 306 ? -23.285 1.961 4.469 1.00 77.25 306 ARG A C 1
ATOM 2243 O O . ARG A 1 306 ? -24.059 1.503 5.300 1.00 77.25 306 ARG A O 1
ATOM 2250 N N . VAL A 1 307 ? -22.524 1.175 3.701 1.00 88.12 307 VAL A N 1
ATOM 2251 C CA . VAL A 1 307 ? -22.642 -0.296 3.750 1.00 88.12 307 VAL A CA 1
ATOM 2252 C C . VAL A 1 307 ? -22.224 -0.863 5.108 1.00 88.12 307 VAL A C 1
ATOM 2254 O O . VAL A 1 307 ? -22.869 -1.778 5.605 1.00 88.12 307 VAL A O 1
ATOM 2257 N N . VAL A 1 308 ? -21.200 -0.304 5.761 1.00 93.06 308 VAL A N 1
ATOM 2258 C CA . VAL A 1 308 ? -20.766 -0.758 7.094 1.00 93.06 308 VAL A CA 1
ATOM 2259 C C . VAL A 1 308 ? -21.848 -0.516 8.148 1.00 93.06 308 VAL A C 1
ATOM 2261 O O . VAL A 1 308 ? -22.071 -1.364 9.007 1.00 93.06 308 VAL A O 1
ATOM 2264 N N . THR A 1 309 ? -22.549 0.612 8.068 1.00 85.75 309 THR A N 1
ATOM 2265 C CA . THR A 1 309 ? -23.601 0.961 9.032 1.00 85.75 309 THR A CA 1
ATOM 2266 C C . THR A 1 309 ? -24.932 0.273 8.733 1.00 85.75 309 THR A C 1
ATOM 2268 O O . THR A 1 309 ? -25.493 -0.363 9.617 1.00 85.75 309 THR A O 1
ATOM 2271 N N . HIS A 1 310 ? -25.417 0.347 7.492 1.00 85.06 310 HIS A N 1
ATOM 2272 C CA . HIS A 1 310 ? -26.777 -0.069 7.122 1.00 85.06 310 HIS A CA 1
ATOM 2273 C C . HIS A 1 310 ? -26.851 -1.531 6.671 1.00 85.06 310 HIS A C 1
ATOM 2275 O O . HIS A 1 310 ? -27.826 -2.216 6.965 1.00 85.06 310 HIS A O 1
ATOM 2281 N N . ASN A 1 311 ? -25.824 -2.037 5.978 1.00 90.06 311 ASN A N 1
ATOM 2282 C CA . ASN A 1 311 ? -25.829 -3.424 5.507 1.00 90.06 311 ASN A CA 1
ATOM 2283 C C . ASN A 1 311 ? -25.172 -4.338 6.537 1.00 90.06 311 ASN A C 1
ATOM 2285 O O . ASN A 1 311 ? -25.705 -5.391 6.859 1.00 90.06 311 ASN A O 1
ATOM 2289 N N . LEU A 1 312 ? -24.013 -3.950 7.069 1.00 93.94 312 LEU A N 1
ATOM 2290 C CA . LEU A 1 312 ? -23.260 -4.783 8.008 1.00 93.94 312 LEU A CA 1
ATOM 2291 C C . LEU A 1 312 ? -23.683 -4.582 9.468 1.00 93.94 312 LEU A C 1
ATOM 2293 O O . LEU A 1 312 ? -23.225 -5.349 10.303 1.00 93.94 312 LEU A O 1
ATOM 2297 N N . GLY A 1 313 ? -24.549 -3.611 9.780 1.00 90.94 313 GLY A N 1
ATOM 2298 C CA . GLY A 1 313 ? -25.125 -3.432 11.118 1.00 90.94 313 GLY A CA 1
ATOM 2299 C C . GLY A 1 313 ? -24.169 -2.834 12.154 1.00 90.94 313 GLY A C 1
ATOM 2300 O O . GLY A 1 313 ? -24.389 -2.978 13.353 1.00 90.94 313 GLY A O 1
ATOM 2301 N N . VAL A 1 314 ? -23.074 -2.192 11.741 1.00 93.50 314 VAL A N 1
ATOM 2302 C CA . VAL A 1 314 ? -22.137 -1.565 12.686 1.00 93.50 314 VAL A CA 1
ATOM 2303 C C . VAL A 1 314 ? -22.708 -0.243 13.201 1.00 93.50 314 VAL A C 1
ATOM 2305 O O . VAL A 1 314 ? -23.154 0.591 12.415 1.00 93.50 314 VAL A O 1
ATOM 2308 N N . SER A 1 315 ? -22.615 -0.003 14.514 1.00 88.38 315 SER A N 1
ATOM 2309 C CA . SER A 1 315 ? -22.975 1.284 15.128 1.00 88.38 315 SER A CA 1
ATOM 2310 C C . SER A 1 315 ? -22.381 2.477 14.368 1.00 88.38 315 SER A C 1
ATOM 2312 O O . SER A 1 315 ? -21.175 2.534 14.098 1.00 88.38 315 SER A O 1
ATOM 2314 N N . ARG A 1 316 ? -23.235 3.461 14.060 1.00 80.25 316 ARG A N 1
ATOM 2315 C CA . ARG A 1 316 ? -22.865 4.671 13.314 1.00 80.25 316 ARG A CA 1
ATOM 2316 C C . ARG A 1 316 ? -21.739 5.447 13.988 1.00 80.25 316 ARG A C 1
ATOM 2318 O O . ARG A 1 316 ? -20.833 5.902 13.292 1.00 80.25 316 ARG A O 1
ATOM 2325 N N . ASP A 1 317 ? -21.759 5.539 15.315 1.00 77.62 317 ASP A N 1
ATOM 2326 C CA . ASP A 1 317 ? -20.747 6.265 16.085 1.00 77.62 317 ASP A CA 1
ATOM 2327 C C . ASP A 1 317 ? -19.361 5.658 15.864 1.00 77.62 317 ASP A C 1
ATOM 2329 O O . ASP A 1 317 ? -18.415 6.358 15.504 1.00 77.62 317 ASP A O 1
ATOM 2333 N N . TYR A 1 318 ? -19.251 4.332 15.964 1.00 85.38 318 TYR A N 1
ATOM 2334 C CA . TYR A 1 318 ? -17.984 3.645 15.740 1.00 85.38 318 TYR A CA 1
ATOM 2335 C C . TYR A 1 318 ? -17.582 3.616 14.255 1.00 85.38 318 TYR A C 1
ATOM 2337 O O . TYR A 1 318 ? -16.423 3.878 13.930 1.00 85.38 318 TYR A O 1
ATOM 2345 N N . ALA A 1 319 ? -18.517 3.373 13.332 1.00 81.81 319 ALA A N 1
ATOM 2346 C CA . ALA A 1 319 ? -18.232 3.356 11.895 1.00 81.81 319 ALA A CA 1
ATOM 2347 C C . ALA A 1 319 ? -17.773 4.725 11.360 1.00 81.81 319 ALA A C 1
ATOM 2349 O O . ALA A 1 319 ? -16.881 4.791 10.509 1.00 81.81 319 ALA A O 1
ATOM 2350 N N . SER A 1 320 ? -18.340 5.820 11.883 1.00 76.00 320 SER A N 1
ATOM 2351 C CA . SER A 1 320 ? -17.953 7.194 11.531 1.00 76.00 320 SER A CA 1
ATOM 2352 C C . SER A 1 320 ? -16.492 7.504 11.869 1.00 76.00 320 SER A C 1
ATOM 2354 O O . SER A 1 320 ? -15.878 8.342 11.216 1.00 76.00 320 SER A O 1
ATOM 2356 N N . PHE A 1 321 ? -15.923 6.774 12.828 1.00 79.75 321 PHE A N 1
ATOM 2357 C CA . PHE A 1 321 ? -14.526 6.859 13.230 1.00 79.75 321 PHE A CA 1
ATOM 2358 C C . PHE A 1 321 ? -13.644 5.829 12.504 1.00 79.75 321 PHE A C 1
ATOM 2360 O O . PHE A 1 321 ? -12.633 6.178 11.892 1.00 79.75 321 PHE A O 1
ATOM 2367 N N . ALA A 1 322 ? -14.022 4.550 12.547 1.00 84.75 322 ALA A N 1
ATOM 2368 C CA . ALA A 1 322 ? -13.162 3.451 12.120 1.00 84.75 322 ALA A CA 1
ATOM 2369 C C . ALA A 1 322 ? -12.994 3.370 10.598 1.00 84.75 322 ALA A C 1
ATOM 2371 O O . ALA A 1 322 ? -11.908 3.047 10.119 1.00 84.75 322 ALA A O 1
ATOM 2372 N N . VAL A 1 323 ? -14.040 3.681 9.825 1.00 83.12 323 VAL A N 1
ATOM 2373 C CA . VAL A 1 323 ? -14.000 3.560 8.360 1.00 83.12 323 VAL A CA 1
ATOM 2374 C C . VAL A 1 323 ? -13.131 4.652 7.714 1.00 83.12 323 VAL A C 1
ATOM 2376 O O . VAL A 1 323 ? -12.299 4.291 6.883 1.00 83.12 323 VAL A O 1
ATOM 2379 N N . PRO A 1 324 ? -13.207 5.949 8.090 1.00 78.06 324 PRO A N 1
ATOM 2380 C CA . PRO A 1 324 ? -12.267 6.958 7.583 1.00 78.06 324 PRO A CA 1
ATOM 2381 C C . PRO A 1 324 ? -10.807 6.663 7.933 1.00 78.06 324 PRO A C 1
ATOM 2383 O O . PRO A 1 324 ? -9.920 6.824 7.094 1.00 78.06 324 PRO A O 1
ATOM 2386 N N . ILE A 1 325 ? -10.544 6.174 9.148 1.00 81.00 325 ILE A N 1
ATOM 2387 C CA . ILE A 1 325 ? -9.197 5.738 9.536 1.00 81.00 325 ILE A CA 1
AT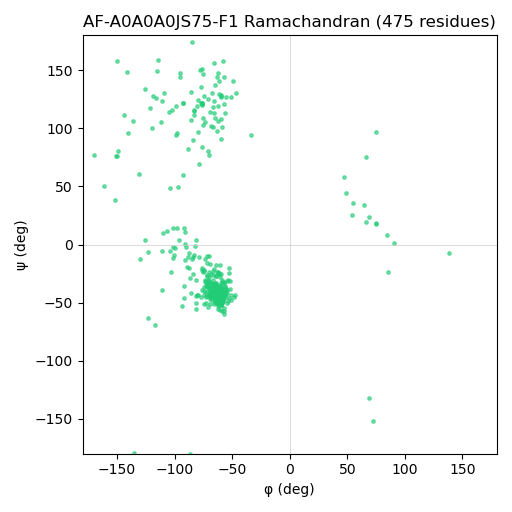OM 2388 C C . ILE A 1 325 ? -8.777 4.518 8.710 1.00 81.00 325 ILE A C 1
ATOM 2390 O O . ILE A 1 325 ? -7.645 4.448 8.242 1.00 81.00 325 ILE A O 1
ATOM 2394 N N . GLY A 1 326 ? -9.680 3.575 8.450 1.00 84.44 326 GLY A N 1
ATOM 2395 C CA . GLY A 1 326 ? -9.418 2.441 7.569 1.00 84.44 326 GLY A CA 1
ATOM 2396 C C . GLY A 1 326 ? -9.089 2.868 6.139 1.00 84.44 326 GLY A C 1
ATOM 2397 O O . GLY A 1 326 ? -8.085 2.418 5.594 1.00 84.44 326 GLY A O 1
ATOM 2398 N N . ALA A 1 327 ? -9.875 3.769 5.539 1.00 79.50 327 ALA A N 1
ATOM 2399 C CA . ALA A 1 327 ? -9.691 4.262 4.165 1.00 79.50 327 ALA A CA 1
ATOM 2400 C C . ALA A 1 327 ? -8.282 4.802 3.882 1.00 79.50 327 ALA A C 1
ATOM 2402 O O . ALA A 1 327 ? -7.855 4.898 2.730 1.00 79.50 327 ALA A O 1
ATOM 2403 N N . THR A 1 328 ? -7.579 5.145 4.954 1.00 74.56 328 THR A N 1
ATOM 2404 C CA . THR A 1 328 ? -6.295 5.810 4.960 1.00 74.56 328 THR A CA 1
ATOM 2405 C C . THR A 1 328 ? -5.164 4.899 5.443 1.00 74.56 328 THR A C 1
ATOM 2407 O O . THR A 1 328 ? -4.096 4.942 4.852 1.00 74.56 328 THR A O 1
ATOM 2410 N N . THR A 1 329 ? -5.382 4.055 6.455 1.00 78.31 329 THR A N 1
ATOM 2411 C CA . THR A 1 329 ? -4.340 3.205 7.082 1.00 78.31 329 THR A CA 1
ATOM 2412 C C . THR A 1 329 ? -4.385 1.736 6.660 1.00 78.31 329 THR A C 1
ATOM 2414 O O . THR A 1 329 ? -3.385 1.021 6.758 1.00 78.31 329 THR A O 1
ATOM 2417 N N . LYS A 1 330 ? -5.546 1.254 6.205 1.00 88.44 330 LYS A N 1
ATOM 2418 C CA . LYS A 1 330 ? -5.791 -0.156 5.897 1.00 88.44 330 LYS A CA 1
ATOM 2419 C C . LYS A 1 330 ? -5.663 -0.402 4.401 1.00 88.44 330 LYS A C 1
ATOM 2421 O O . LYS A 1 330 ? -6.626 -0.231 3.649 1.00 88.44 330 LYS A O 1
ATOM 2426 N N . MET A 1 331 ? -4.468 -0.813 3.978 1.00 89.44 331 MET A N 1
ATOM 2427 C CA . MET A 1 331 ? -4.117 -0.961 2.566 1.00 89.44 331 MET A CA 1
ATOM 2428 C C . MET A 1 331 ? -3.454 -2.315 2.237 1.00 89.44 331 MET A C 1
ATOM 2430 O O . MET A 1 331 ? -2.332 -2.351 1.743 1.00 89.44 331 MET A O 1
ATOM 2434 N N . ASP A 1 332 ? -4.133 -3.445 2.457 1.00 92.88 332 ASP A N 1
ATOM 2435 C CA . ASP A 1 332 ? -3.566 -4.784 2.181 1.00 92.88 332 ASP A CA 1
ATOM 2436 C C . ASP A 1 332 ? -3.102 -4.973 0.728 1.00 92.88 332 ASP A C 1
ATOM 2438 O O . ASP A 1 332 ? -2.036 -5.525 0.470 1.00 92.88 332 ASP A O 1
ATOM 2442 N N . GLY A 1 333 ? -3.875 -4.491 -0.243 1.00 91.50 333 GLY A N 1
ATOM 2443 C CA . GLY A 1 333 ? -3.498 -4.544 -1.650 1.00 91.50 333 GLY A CA 1
ATOM 2444 C C . GLY A 1 333 ? -2.379 -3.557 -1.983 1.00 91.50 333 GLY A C 1
ATOM 2445 O O . GLY A 1 333 ? -1.381 -3.936 -2.592 1.00 91.50 333 GLY A O 1
ATOM 2446 N N . CYS A 1 334 ? -2.530 -2.289 -1.582 1.00 86.88 334 CYS A N 1
ATOM 2447 C CA . CYS A 1 334 ? -1.642 -1.200 -2.024 1.00 86.88 334 CYS A CA 1
ATOM 2448 C C . CYS A 1 334 ? -0.341 -1.061 -1.223 1.00 86.88 334 CYS A C 1
ATOM 2450 O O . CYS A 1 334 ? 0.630 -0.531 -1.757 1.00 86.88 334 CYS A O 1
ATOM 2452 N N . ALA A 1 335 ? -0.323 -1.500 0.034 1.00 81.69 335 ALA A N 1
ATOM 2453 C CA . ALA A 1 335 ? 0.783 -1.305 0.967 1.00 81.69 335 ALA A CA 1
ATOM 2454 C C . ALA A 1 335 ? 1.344 -2.616 1.543 1.00 81.69 335 ALA A C 1
ATOM 2456 O O . ALA A 1 335 ? 2.370 -2.564 2.209 1.00 81.69 335 ALA A O 1
ATOM 2457 N N . ALA A 1 336 ? 0.726 -3.772 1.265 1.00 90.12 336 ALA A N 1
ATOM 2458 C CA . ALA A 1 336 ? 1.275 -5.078 1.633 1.00 90.12 336 ALA A CA 1
ATOM 2459 C C . ALA A 1 336 ? 1.594 -5.956 0.416 1.00 90.12 336 ALA A C 1
ATOM 2461 O O . ALA A 1 336 ? 2.764 -6.155 0.106 1.00 90.12 336 ALA A O 1
ATOM 2462 N N . ILE A 1 337 ? 0.585 -6.442 -0.312 1.00 93.56 337 ILE A N 1
ATOM 2463 C CA . ILE A 1 337 ? 0.787 -7.392 -1.424 1.00 93.56 337 ILE A CA 1
ATOM 2464 C C . ILE A 1 337 ? 1.637 -6.768 -2.531 1.00 93.56 337 ILE A C 1
ATOM 2466 O O . ILE A 1 337 ? 2.645 -7.338 -2.943 1.00 93.56 337 ILE A O 1
ATOM 2470 N N . TYR A 1 338 ? 1.233 -5.587 -3.005 1.00 92.31 338 TYR A N 1
ATOM 2471 C CA . TYR A 1 338 ? 1.877 -4.922 -4.131 1.00 92.31 338 TYR A CA 1
ATOM 2472 C C . TYR A 1 338 ? 3.342 -4.550 -3.889 1.00 92.31 338 TYR A C 1
ATOM 2474 O O . TYR A 1 338 ? 4.171 -4.980 -4.687 1.00 92.31 338 TYR A O 1
ATOM 2482 N N . PRO A 1 339 ? 3.707 -3.789 -2.838 1.00 89.25 339 PRO A N 1
ATOM 2483 C CA . PRO A 1 339 ? 5.105 -3.428 -2.620 1.00 89.25 339 PRO A CA 1
ATOM 2484 C C . PRO A 1 339 ? 5.989 -4.645 -2.328 1.00 89.25 339 PRO A C 1
ATOM 2486 O O . PRO A 1 339 ? 7.132 -4.656 -2.776 1.00 89.25 339 PRO A O 1
ATOM 2489 N N . ALA A 1 340 ? 5.472 -5.680 -1.653 1.00 93.19 340 ALA A N 1
ATOM 2490 C CA . ALA A 1 340 ? 6.223 -6.909 -1.413 1.00 93.19 340 ALA A CA 1
ATOM 2491 C C . ALA A 1 340 ? 6.529 -7.663 -2.714 1.00 93.19 340 ALA A C 1
ATOM 2493 O O . ALA A 1 340 ? 7.691 -7.956 -2.997 1.00 93.19 340 ALA A O 1
ATOM 2494 N N . LEU A 1 341 ? 5.507 -7.909 -3.542 1.00 94.19 341 LEU A N 1
ATOM 2495 C CA . LEU A 1 341 ? 5.690 -8.516 -4.863 1.00 94.19 341 LEU A CA 1
ATOM 2496 C C . LEU A 1 341 ? 6.610 -7.673 -5.742 1.00 94.19 341 LEU A C 1
ATOM 2498 O O . LEU A 1 341 ? 7.476 -8.205 -6.430 1.00 94.19 341 LEU A O 1
ATOM 2502 N N . ALA A 1 342 ? 6.432 -6.355 -5.720 1.00 91.56 342 ALA A N 1
ATOM 2503 C CA . ALA A 1 342 ? 7.185 -5.444 -6.559 1.00 91.56 342 ALA A CA 1
ATOM 2504 C C . ALA A 1 342 ? 8.664 -5.392 -6.182 1.00 91.56 342 ALA A C 1
ATOM 2506 O O . ALA A 1 342 ? 9.503 -5.409 -7.075 1.00 91.56 342 ALA A O 1
ATOM 2507 N N . ALA A 1 343 ? 8.994 -5.372 -4.888 1.00 90.81 343 ALA A N 1
ATOM 2508 C CA . ALA A 1 343 ? 10.378 -5.418 -4.426 1.00 90.81 343 ALA A CA 1
ATOM 2509 C C . ALA A 1 343 ? 11.076 -6.699 -4.896 1.00 90.81 343 ALA A C 1
ATOM 2511 O O . ALA A 1 343 ? 12.162 -6.629 -5.463 1.00 90.81 343 ALA A O 1
ATOM 2512 N N . ILE A 1 344 ? 10.416 -7.852 -4.751 1.00 92.50 344 ILE A N 1
ATOM 2513 C CA . ILE A 1 344 ? 10.952 -9.145 -5.196 1.00 92.50 344 ILE A CA 1
ATOM 2514 C C . ILE A 1 344 ? 11.108 -9.180 -6.718 1.00 92.50 344 ILE A C 1
ATOM 2516 O O . ILE A 1 344 ? 12.157 -9.566 -7.224 1.00 92.50 344 ILE A O 1
ATOM 2520 N N . THR A 1 345 ? 10.097 -8.717 -7.452 1.00 90.88 345 THR A N 1
ATOM 2521 C CA . THR A 1 345 ? 10.127 -8.674 -8.920 1.00 90.88 345 THR A CA 1
ATOM 2522 C C . THR A 1 345 ? 11.244 -7.770 -9.418 1.00 90.88 345 THR A C 1
ATOM 2524 O O . THR A 1 345 ? 11.985 -8.146 -10.314 1.00 90.88 345 THR A O 1
ATOM 2527 N N . VAL A 1 346 ? 11.397 -6.579 -8.835 1.00 87.81 346 VAL A N 1
ATOM 2528 C CA . VAL A 1 346 ? 12.459 -5.640 -9.209 1.00 87.81 346 VAL A CA 1
ATOM 2529 C C . VAL A 1 346 ? 13.825 -6.213 -8.856 1.00 87.81 346 VAL A C 1
ATOM 2531 O O . VAL A 1 346 ? 14.722 -6.161 -9.687 1.00 87.81 346 VAL A O 1
ATOM 2534 N N . ALA A 1 347 ? 13.989 -6.833 -7.690 1.00 88.06 347 ALA A N 1
ATOM 2535 C CA . ALA A 1 347 ? 15.238 -7.508 -7.359 1.00 88.06 347 ALA A CA 1
ATOM 2536 C C . ALA A 1 347 ? 15.590 -8.594 -8.393 1.00 88.06 347 ALA A C 1
ATOM 2538 O O . ALA A 1 347 ? 16.698 -8.595 -8.923 1.00 88.06 347 ALA A O 1
ATOM 2539 N N . GLN A 1 348 ? 14.621 -9.429 -8.780 1.00 88.19 348 GLN A N 1
ATOM 2540 C CA . GLN A 1 348 ? 14.793 -10.453 -9.817 1.00 88.19 348 GLN A CA 1
ATOM 2541 C C . GLN A 1 348 ? 15.130 -9.851 -11.191 1.00 88.19 348 GLN A C 1
ATOM 2543 O O . GLN A 1 348 ? 16.063 -10.310 -11.840 1.00 88.19 348 GLN A O 1
ATOM 2548 N N . LEU A 1 349 ? 14.419 -8.799 -11.615 1.00 82.19 349 LEU A N 1
ATOM 2549 C CA . LEU A 1 349 ? 14.648 -8.119 -12.896 1.00 82.19 349 LEU A CA 1
ATOM 2550 C C . LEU A 1 349 ? 16.056 -7.516 -12.994 1.00 82.19 349 LEU A C 1
ATOM 2552 O O . LEU A 1 349 ? 16.652 -7.522 -14.064 1.00 82.19 349 LEU A O 1
ATOM 2556 N N . PHE A 1 350 ? 16.582 -6.973 -11.896 1.00 78.88 350 PHE A N 1
ATOM 2557 C CA . PHE A 1 350 ? 17.892 -6.318 -11.875 1.00 78.88 350 PHE A CA 1
ATOM 2558 C C . PHE A 1 350 ? 19.030 -7.235 -11.397 1.00 78.88 350 PHE A C 1
ATOM 2560 O O . PHE A 1 350 ? 20.167 -6.771 -11.292 1.00 78.88 350 PHE A O 1
ATOM 2567 N N . GLY A 1 351 ? 18.745 -8.515 -11.127 1.00 78.19 351 GLY A N 1
ATOM 2568 C CA . GLY A 1 351 ? 19.729 -9.490 -10.650 1.00 78.19 351 GLY A CA 1
ATOM 2569 C C . GLY A 1 351 ? 20.295 -9.163 -9.265 1.00 78.19 351 GLY A C 1
ATOM 2570 O O . GLY A 1 351 ? 21.479 -9.387 -9.019 1.00 78.19 351 GLY A O 1
ATOM 2571 N N . VAL A 1 352 ? 19.477 -8.577 -8.387 1.00 81.56 352 VAL A N 1
ATOM 2572 C CA . VAL A 1 352 ? 19.822 -8.290 -6.990 1.00 81.56 352 VAL A CA 1
ATOM 2573 C C . VAL A 1 352 ? 19.377 -9.462 -6.119 1.00 81.56 352 VAL A C 1
ATOM 2575 O O . VAL A 1 352 ? 18.192 -9.793 -6.068 1.00 81.56 352 VAL A O 1
ATOM 2578 N N . ASP A 1 353 ? 20.322 -10.071 -5.407 1.00 81.25 353 ASP A N 1
ATOM 2579 C CA . ASP A 1 353 ? 20.031 -11.152 -4.469 1.00 81.25 353 ASP A CA 1
ATOM 2580 C C . ASP A 1 353 ? 19.422 -10.597 -3.175 1.00 81.25 353 ASP A C 1
ATOM 2582 O O . ASP A 1 353 ? 20.039 -9.785 -2.486 1.00 81.25 353 ASP A O 1
ATOM 2586 N N . LEU A 1 354 ? 18.218 -11.062 -2.831 1.00 84.00 354 LEU A N 1
ATOM 2587 C CA . LEU A 1 354 ? 17.555 -10.723 -1.571 1.00 84.00 354 LEU A CA 1
ATOM 2588 C C . LEU A 1 354 ? 17.881 -11.761 -0.494 1.00 84.00 354 LEU A C 1
ATOM 2590 O O . LEU A 1 354 ? 17.573 -12.949 -0.635 1.00 84.00 354 LEU A O 1
ATOM 2594 N N . GLY A 1 355 ? 18.459 -11.299 0.611 1.00 83.69 355 GLY A N 1
ATOM 2595 C CA . GLY A 1 355 ? 18.691 -12.086 1.814 1.00 83.69 355 GLY A CA 1
ATOM 2596 C C . GLY A 1 355 ? 17.474 -12.125 2.743 1.00 83.69 355 GLY A C 1
ATOM 2597 O O . GLY A 1 355 ? 16.475 -11.436 2.555 1.00 83.69 355 GLY A O 1
ATOM 2598 N N . VAL A 1 356 ? 17.564 -12.917 3.817 1.00 84.06 356 VAL A N 1
ATOM 2599 C CA . VAL A 1 356 ? 16.481 -13.051 4.817 1.00 84.06 356 VAL A CA 1
ATOM 2600 C C . VAL A 1 356 ? 16.110 -11.703 5.448 1.00 84.06 356 VAL A C 1
ATOM 2602 O O . VAL A 1 356 ? 14.929 -11.424 5.658 1.00 84.06 356 VAL A O 1
ATOM 2605 N N . THR A 1 357 ? 17.104 -10.852 5.716 1.00 80.00 357 THR A N 1
ATOM 2606 C CA . THR A 1 357 ? 16.901 -9.506 6.272 1.00 80.00 357 THR A CA 1
ATOM 2607 C C . THR A 1 357 ? 16.041 -8.637 5.357 1.00 80.00 357 THR A C 1
ATOM 2609 O O . THR A 1 357 ? 15.174 -7.920 5.850 1.00 80.00 357 THR A O 1
ATOM 2612 N N . ASP A 1 358 ? 16.202 -8.756 4.039 1.00 84.25 358 ASP A N 1
ATOM 2613 C CA . ASP A 1 358 ? 15.444 -7.969 3.067 1.00 84.25 358 ASP A CA 1
ATOM 2614 C C . ASP A 1 358 ? 13.961 -8.340 3.080 1.00 84.25 358 ASP A C 1
ATOM 2616 O O . ASP A 1 358 ? 13.104 -7.460 3.068 1.00 84.25 358 ASP A O 1
ATOM 2620 N N . TYR A 1 359 ? 13.626 -9.628 3.211 1.00 88.94 359 TYR A N 1
ATOM 2621 C CA . TYR A 1 359 ? 12.231 -10.066 3.354 1.00 88.94 359 TYR A CA 1
ATOM 2622 C C . TYR A 1 359 ? 11.594 -9.583 4.663 1.00 88.94 359 TYR A C 1
ATOM 2624 O O . TYR A 1 359 ? 10.423 -9.191 4.677 1.00 88.94 359 TYR A O 1
ATOM 2632 N N . LEU A 1 360 ? 12.355 -9.568 5.763 1.00 85.44 360 LEU A N 1
ATOM 2633 C CA . LEU A 1 360 ? 11.890 -8.997 7.032 1.00 85.44 360 LEU A CA 1
ATOM 2634 C C . LEU A 1 360 ? 11.667 -7.486 6.916 1.00 85.44 360 LEU A 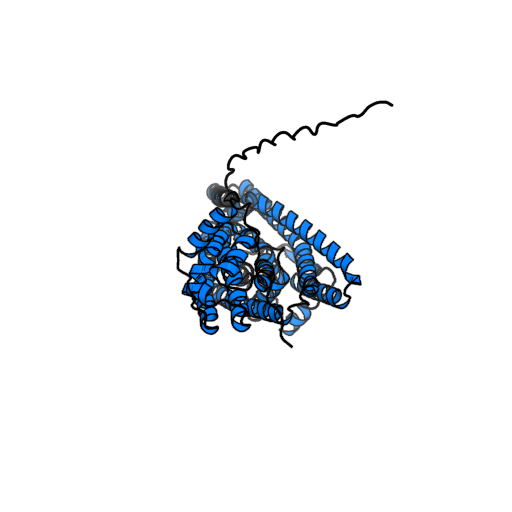C 1
ATOM 2636 O O . LEU A 1 360 ? 10.685 -6.963 7.443 1.00 85.44 360 LEU A O 1
ATOM 2640 N N . LEU A 1 361 ? 12.542 -6.793 6.191 1.00 81.56 361 LEU A N 1
ATOM 2641 C CA . LEU A 1 361 ? 12.450 -5.364 5.934 1.00 81.56 361 LEU A CA 1
ATOM 2642 C C . LEU A 1 361 ? 11.268 -5.038 5.006 1.00 81.56 361 LEU A C 1
ATOM 2644 O O . LEU A 1 361 ? 10.508 -4.121 5.317 1.00 81.56 361 LEU A O 1
ATOM 2648 N N . ILE A 1 362 ? 11.017 -5.832 3.956 1.00 88.56 362 ILE A N 1
ATOM 2649 C CA . ILE A 1 362 ? 9.795 -5.753 3.133 1.00 88.56 362 ILE A CA 1
ATOM 2650 C C . ILE A 1 362 ? 8.561 -5.841 4.027 1.00 88.56 362 ILE A C 1
ATOM 2652 O O . ILE A 1 362 ? 7.652 -5.016 3.907 1.00 88.56 362 ILE A O 1
ATOM 2656 N N . ALA A 1 363 ? 8.526 -6.817 4.936 1.00 88.75 363 ALA A N 1
ATOM 2657 C CA . ALA A 1 363 ? 7.393 -7.001 5.829 1.00 88.75 363 ALA A CA 1
ATOM 2658 C C . ALA A 1 363 ? 7.213 -5.827 6.792 1.00 88.75 363 ALA A C 1
ATOM 2660 O O . ALA A 1 363 ? 6.104 -5.307 6.934 1.00 88.75 363 ALA A O 1
ATOM 2661 N N . PHE A 1 364 ? 8.302 -5.371 7.407 1.00 82.44 364 PHE A N 1
ATOM 2662 C CA . PHE A 1 364 ? 8.296 -4.233 8.315 1.00 82.44 364 PHE A CA 1
ATOM 2663 C C . PHE A 1 364 ? 7.806 -2.959 7.622 1.00 82.44 364 PHE A C 1
ATOM 2665 O O . PHE A 1 364 ? 6.862 -2.328 8.097 1.00 82.44 364 PHE A O 1
ATOM 2672 N N . VAL A 1 365 ? 8.389 -2.611 6.472 1.00 79.44 365 VAL A N 1
ATOM 2673 C CA . VAL A 1 365 ? 8.012 -1.420 5.701 1.00 79.44 365 VAL A CA 1
ATOM 2674 C C . VAL A 1 365 ? 6.580 -1.515 5.201 1.00 79.44 365 VAL A C 1
ATOM 2676 O O . VAL A 1 365 ? 5.865 -0.522 5.238 1.00 79.44 365 VAL A O 1
ATOM 2679 N N . SER A 1 366 ? 6.123 -2.692 4.785 1.00 84.62 366 SER A N 1
ATOM 2680 C CA . SER A 1 366 ? 4.744 -2.874 4.333 1.00 84.62 366 SER A CA 1
ATOM 2681 C C . SER A 1 366 ? 3.733 -2.653 5.465 1.00 84.62 366 SER A C 1
ATOM 2683 O O . SER A 1 366 ? 2.779 -1.891 5.317 1.00 84.62 366 SER A O 1
ATOM 2685 N N . ILE A 1 367 ? 3.958 -3.262 6.635 1.00 84.06 367 ILE A N 1
ATOM 2686 C CA . ILE A 1 367 ? 3.042 -3.168 7.784 1.00 84.06 367 ILE A CA 1
ATOM 2687 C C . ILE A 1 367 ? 3.084 -1.764 8.396 1.00 84.06 367 ILE A C 1
ATOM 2689 O O . ILE A 1 367 ? 2.048 -1.111 8.543 1.00 84.06 367 ILE A O 1
ATOM 2693 N N . VAL A 1 368 ? 4.282 -1.290 8.749 1.00 76.62 368 VAL A N 1
ATOM 2694 C CA . VAL A 1 368 ? 4.466 0.020 9.386 1.00 76.62 368 VAL A CA 1
ATOM 2695 C C . VAL A 1 368 ? 4.163 1.126 8.395 1.00 76.62 368 VAL A C 1
ATOM 2697 O O . VAL A 1 368 ? 3.448 2.059 8.740 1.00 76.62 368 VAL A O 1
ATOM 2700 N N . GLY A 1 369 ? 4.640 1.014 7.159 1.00 73.56 369 GLY A N 1
ATOM 2701 C CA . GLY A 1 369 ? 4.389 1.995 6.116 1.00 73.56 369 GLY A CA 1
ATOM 2702 C C . GLY A 1 369 ? 2.908 2.111 5.777 1.00 73.56 369 GLY A C 1
ATOM 2703 O O . GLY A 1 369 ? 2.437 3.238 5.703 1.00 73.56 369 GLY A O 1
ATOM 2704 N N . SER A 1 370 ? 2.132 1.018 5.694 1.00 76.06 370 SER A N 1
ATOM 2705 C CA . SER A 1 370 ? 0.667 1.095 5.508 1.00 76.06 370 SER A CA 1
ATOM 2706 C C . SER A 1 370 ? -0.012 1.939 6.592 1.00 76.06 370 SER A C 1
ATOM 2708 O O . SER A 1 370 ? -0.878 2.758 6.295 1.00 76.06 370 SER A O 1
ATOM 2710 N N . ALA A 1 371 ? 0.389 1.772 7.856 1.00 71.56 371 ALA A N 1
ATOM 2711 C CA . ALA A 1 371 ? -0.151 2.566 8.958 1.00 71.56 371 ALA A CA 1
ATOM 2712 C C . ALA A 1 371 ? 0.393 4.008 8.958 1.00 71.56 371 ALA A C 1
ATOM 2714 O O . ALA A 1 371 ? -0.338 4.966 9.205 1.00 71.56 371 ALA A O 1
ATOM 2715 N N . ALA A 1 372 ? 1.677 4.186 8.656 1.00 61.97 372 ALA A N 1
ATOM 2716 C CA . ALA A 1 372 ? 2.364 5.470 8.711 1.00 61.97 372 ALA A CA 1
ATOM 2717 C C . ALA A 1 372 ? 2.012 6.386 7.524 1.00 61.97 372 ALA A C 1
ATOM 2719 O O . ALA A 1 372 ? 2.125 7.603 7.627 1.00 61.97 372 ALA A O 1
ATOM 2720 N N . THR A 1 373 ? 1.512 5.822 6.425 1.00 57.81 373 THR A N 1
ATOM 2721 C CA . THR A 1 373 ? 1.058 6.546 5.228 1.00 57.81 373 THR A CA 1
ATOM 2722 C C . THR A 1 373 ? -0.418 6.935 5.233 1.00 57.81 373 THR A C 1
ATOM 2724 O O . THR A 1 373 ? -0.932 7.402 4.210 1.00 57.81 373 THR A O 1
ATOM 2727 N N . ALA A 1 374 ? -1.076 6.791 6.390 1.00 55.34 374 ALA A N 1
ATOM 2728 C CA . ALA A 1 374 ? -2.473 7.116 6.647 1.00 55.34 374 ALA A CA 1
ATOM 2729 C C . ALA A 1 374 ? -2.994 8.331 5.852 1.00 55.34 374 ALA A C 1
ATOM 2731 O O . ALA A 1 374 ? -2.902 9.477 6.287 1.00 55.34 374 ALA A O 1
ATOM 2732 N N . GLY A 1 375 ? -3.601 8.068 4.691 1.00 47.88 375 GLY A N 1
ATOM 2733 C CA . GLY A 1 375 ? -4.612 8.941 4.092 1.00 47.88 375 GLY A CA 1
ATOM 2734 C C . GLY A 1 375 ? -4.163 10.021 3.147 1.00 47.88 375 GLY A C 1
ATOM 2735 O O . GLY A 1 375 ? -5.015 10.746 2.641 1.00 47.88 375 GLY A O 1
ATOM 2736 N N . LEU A 1 376 ? -2.870 10.115 2.870 1.00 46.91 376 LEU A N 1
ATOM 2737 C CA . LEU A 1 376 ? -2.353 11.166 1.995 1.00 46.91 376 LEU A CA 1
ATOM 2738 C C . LEU A 1 376 ? -1.429 10.626 0.898 1.00 46.91 376 LEU A C 1
ATOM 2740 O O . LEU A 1 376 ? -1.188 11.317 -0.088 1.00 46.91 376 LEU A O 1
ATOM 2744 N N . THR A 1 377 ? -0.989 9.366 0.985 1.00 50.66 377 THR A N 1
ATOM 2745 C CA . THR A 1 377 ? -0.042 8.807 0.013 1.00 50.66 377 THR A CA 1
ATOM 2746 C C . THR A 1 377 ? -0.552 7.515 -0.629 1.00 50.66 377 THR A C 1
ATOM 2748 O O . THR A 1 377 ? -1.076 6.641 0.054 1.00 50.66 377 THR A O 1
ATOM 2751 N N . GLY A 1 378 ? -0.440 7.416 -1.958 1.00 63.28 378 GLY A N 1
ATOM 2752 C CA . GLY A 1 378 ? -0.933 6.277 -2.746 1.00 63.28 378 GLY A CA 1
ATOM 2753 C C . GLY A 1 378 ? 0.062 5.115 -2.863 1.00 63.28 378 GLY A C 1
ATOM 2754 O O . GLY A 1 378 ? 1.195 5.203 -2.390 1.00 63.28 378 GLY A O 1
ATOM 2755 N N . ALA A 1 379 ? -0.337 4.052 -3.574 1.00 70.06 379 ALA A N 1
ATOM 2756 C CA . ALA A 1 379 ? 0.462 2.834 -3.789 1.00 70.06 379 ALA A CA 1
ATOM 2757 C C . ALA A 1 379 ? 1.881 3.106 -4.330 1.00 70.06 379 ALA A C 1
ATOM 2759 O O . ALA A 1 379 ? 2.829 2.406 -3.991 1.00 70.06 379 ALA A O 1
ATOM 2760 N N . VAL A 1 380 ? 2.042 4.166 -5.125 1.00 69.56 380 VAL A N 1
ATOM 2761 C CA . VAL A 1 380 ? 3.329 4.610 -5.688 1.00 69.56 380 VAL A CA 1
ATOM 2762 C C . VAL A 1 380 ? 4.329 5.019 -4.609 1.00 69.56 380 VAL A C 1
ATOM 2764 O O . VAL A 1 380 ? 5.522 4.741 -4.716 1.00 69.56 380 VAL A O 1
ATOM 2767 N N . VAL A 1 381 ? 3.848 5.679 -3.558 1.00 69.69 381 VAL A N 1
ATOM 2768 C CA . VAL A 1 381 ? 4.691 6.159 -2.460 1.00 69.69 381 VAL A CA 1
ATOM 2769 C C . VAL A 1 381 ? 5.156 4.981 -1.627 1.00 69.69 381 VAL A C 1
ATOM 2771 O O . VAL A 1 381 ? 6.345 4.870 -1.358 1.00 69.69 381 VAL A O 1
ATOM 2774 N N . MET A 1 382 ? 4.245 4.058 -1.318 1.00 78.50 382 MET A N 1
ATOM 2775 C CA . MET A 1 382 ? 4.568 2.811 -0.625 1.00 78.50 382 MET A CA 1
ATOM 2776 C C . MET A 1 382 ? 5.537 1.934 -1.412 1.00 78.50 382 MET A C 1
ATOM 2778 O O . MET A 1 382 ? 6.475 1.379 -0.841 1.00 78.50 382 MET A O 1
ATOM 2782 N N . LEU A 1 383 ? 5.360 1.852 -2.729 1.00 81.31 383 LEU A N 1
ATOM 2783 C CA . LEU A 1 383 ? 6.274 1.139 -3.607 1.00 81.31 383 LEU A CA 1
ATOM 2784 C C . LEU A 1 383 ? 7.669 1.766 -3.601 1.00 81.31 383 LEU A C 1
ATOM 2786 O O . LEU A 1 383 ? 8.659 1.067 -3.413 1.00 81.31 383 LEU A O 1
ATOM 2790 N N . THR A 1 384 ? 7.747 3.086 -3.773 1.00 72.88 384 THR A N 1
ATOM 2791 C CA . THR A 1 384 ? 9.033 3.793 -3.802 1.00 72.88 384 THR A CA 1
ATOM 2792 C C . THR A 1 384 ? 9.733 3.705 -2.448 1.00 72.88 384 THR A C 1
ATOM 2794 O O . THR A 1 384 ? 10.928 3.426 -2.392 1.00 72.88 384 THR A O 1
ATOM 2797 N N . LEU A 1 385 ? 8.982 3.877 -1.356 1.00 74.56 385 LEU A N 1
ATOM 2798 C CA . LEU A 1 385 ? 9.461 3.674 0.005 1.00 74.56 385 LEU A CA 1
ATOM 2799 C C . LEU A 1 385 ? 10.050 2.269 0.158 1.00 74.56 385 LEU A C 1
ATOM 2801 O O . LEU A 1 385 ? 11.188 2.138 0.586 1.00 74.56 385 LEU A O 1
ATOM 2805 N N . THR A 1 386 ? 9.324 1.232 -0.250 1.00 81.31 386 THR A N 1
ATOM 2806 C CA . THR A 1 386 ? 9.799 -0.152 -0.140 1.00 81.31 386 THR A CA 1
ATOM 2807 C C . THR A 1 386 ? 11.083 -0.357 -0.940 1.00 81.31 386 THR A C 1
ATOM 2809 O O . THR A 1 386 ? 12.105 -0.683 -0.351 1.00 81.31 386 THR A O 1
ATOM 2812 N N . LEU A 1 387 ? 11.092 -0.067 -2.244 1.00 80.56 387 LEU A N 1
ATOM 2813 C CA . LEU A 1 387 ? 12.280 -0.271 -3.086 1.00 80.56 387 LEU A CA 1
ATOM 2814 C C . LEU A 1 387 ? 13.499 0.494 -2.567 1.00 80.56 387 LEU A C 1
ATOM 2816 O O . LEU A 1 387 ? 14.569 -0.083 -2.434 1.00 80.56 387 LEU A O 1
ATOM 2820 N N . SER A 1 388 ? 13.334 1.767 -2.214 1.00 71.25 388 SER A N 1
ATOM 2821 C CA . SER A 1 388 ? 14.442 2.578 -1.696 1.00 71.25 388 SER A CA 1
ATOM 2822 C C . SER A 1 388 ? 14.988 2.085 -0.354 1.00 71.25 388 SER A C 1
ATOM 2824 O O . SER A 1 388 ? 16.185 2.184 -0.115 1.00 71.25 388 SER A O 1
ATOM 2826 N N . THR A 1 389 ? 14.129 1.535 0.509 1.00 70.81 389 THR A N 1
ATOM 2827 C CA . THR A 1 389 ? 14.525 1.011 1.822 1.00 70.81 389 THR A CA 1
ATOM 2828 C C . THR A 1 389 ? 15.345 -0.269 1.660 1.00 70.81 389 THR A C 1
ATOM 2830 O O . THR A 1 389 ? 16.257 -0.514 2.439 1.00 70.81 389 THR A O 1
ATOM 2833 N N . LEU A 1 390 ? 15.063 -1.047 0.613 1.00 75.50 390 LEU A N 1
ATOM 2834 C CA . LEU A 1 390 ? 15.878 -2.188 0.197 1.00 75.50 390 LEU A CA 1
ATOM 2835 C C . LEU A 1 390 ? 17.098 -1.800 -0.660 1.00 75.50 390 LEU A C 1
ATOM 2837 O O . LEU A 1 390 ? 17.830 -2.678 -1.103 1.00 75.50 390 LEU A O 1
ATOM 2841 N N . GLY A 1 391 ? 17.304 -0.515 -0.966 1.00 69.81 391 GLY A N 1
ATOM 2842 C CA . GLY A 1 391 ? 18.359 -0.086 -1.891 1.00 69.81 391 GLY A CA 1
ATOM 2843 C C . GLY A 1 391 ? 18.150 -0.549 -3.341 1.00 69.81 391 GLY A C 1
ATOM 2844 O O . GLY A 1 391 ? 19.097 -0.566 -4.125 1.00 69.81 391 GLY A O 1
ATOM 2845 N N . LEU A 1 392 ? 16.923 -0.924 -3.717 1.00 79.44 392 LEU A N 1
ATOM 2846 C CA . LEU A 1 392 ? 16.590 -1.401 -5.057 1.00 79.44 392 LEU A CA 1
ATOM 2847 C C . LEU A 1 392 ? 16.467 -0.249 -6.072 1.00 79.44 392 LEU A C 1
ATOM 2849 O O . LEU A 1 392 ? 16.019 0.850 -5.717 1.00 79.44 392 LEU A O 1
ATOM 2853 N N . PRO A 1 393 ? 16.775 -0.503 -7.361 1.00 73.62 393 PRO A N 1
ATOM 2854 C CA . PRO A 1 393 ? 16.638 0.485 -8.427 1.00 73.62 393 PRO A CA 1
ATOM 2855 C C . PRO A 1 393 ? 15.210 1.035 -8.535 1.00 73.62 393 PRO A C 1
ATOM 2857 O O . PRO A 1 393 ? 14.243 0.315 -8.799 1.00 73.62 393 PRO A O 1
ATOM 2860 N N . LEU A 1 394 ? 15.065 2.351 -8.376 1.00 71.69 394 LEU A N 1
ATOM 2861 C CA . LEU A 1 394 ? 13.771 3.035 -8.489 1.00 71.69 394 LEU A CA 1
ATOM 2862 C C . LEU A 1 394 ? 13.268 3.117 -9.937 1.00 71.69 394 LEU A C 1
ATOM 2864 O O . LEU A 1 394 ? 12.115 3.458 -10.181 1.00 71.69 394 LEU A O 1
ATOM 2868 N N . GLU A 1 395 ? 14.105 2.769 -10.905 1.00 69.56 395 GLU A N 1
ATOM 2869 C CA . GLU A 1 395 ? 13.739 2.539 -12.299 1.00 69.56 395 GLU A CA 1
ATOM 2870 C C . GLU A 1 395 ? 12.647 1.456 -12.399 1.00 69.56 395 GLU A C 1
ATOM 2872 O O . GLU A 1 395 ? 11.727 1.582 -13.212 1.00 69.56 395 GLU A O 1
ATOM 2877 N N . GLY A 1 396 ? 12.665 0.468 -11.490 1.00 73.44 396 GLY A N 1
ATOM 2878 C CA . GLY A 1 396 ? 11.607 -0.531 -11.341 1.00 73.44 396 GLY A CA 1
ATOM 2879 C C . GLY A 1 396 ? 10.235 0.070 -11.009 1.00 73.44 396 GLY A C 1
ATOM 2880 O O . GLY A 1 396 ? 9.223 -0.408 -11.518 1.00 73.44 396 GLY A O 1
ATOM 2881 N N . VAL A 1 397 ? 10.176 1.178 -10.252 1.00 71.75 397 VAL A N 1
ATOM 2882 C CA . VAL A 1 397 ? 8.918 1.911 -9.992 1.00 71.75 397 VAL A CA 1
ATOM 2883 C C . VAL A 1 397 ? 8.302 2.368 -11.306 1.00 71.75 397 VAL A C 1
ATOM 2885 O O . VAL A 1 397 ? 7.111 2.182 -11.529 1.00 71.75 397 VAL A O 1
ATOM 2888 N N . GLY A 1 398 ? 9.114 2.946 -12.193 1.00 67.38 398 GLY A N 1
ATOM 2889 C CA . GLY A 1 398 ? 8.653 3.438 -13.485 1.00 67.38 398 GLY A CA 1
ATOM 2890 C C . GLY A 1 398 ? 8.038 2.333 -14.345 1.00 67.38 398 GLY A C 1
ATOM 2891 O O . GLY A 1 398 ? 6.985 2.537 -14.954 1.00 67.38 398 GLY A O 1
ATOM 2892 N N . LEU A 1 399 ? 8.668 1.159 -14.359 1.00 71.12 399 LEU A N 1
ATOM 2893 C CA . LEU A 1 399 ? 8.180 0.010 -15.111 1.00 71.12 399 LEU A CA 1
ATOM 2894 C C . LEU A 1 399 ? 6.836 -0.501 -14.573 1.00 71.12 399 LEU A C 1
ATOM 2896 O O . LEU A 1 399 ? 5.912 -0.741 -15.344 1.00 71.12 399 LEU A O 1
ATOM 2900 N N . LEU A 1 400 ? 6.694 -0.617 -13.253 1.00 79.81 400 LEU A N 1
ATOM 2901 C CA . LEU A 1 400 ? 5.457 -1.102 -12.635 1.00 79.81 400 LEU A CA 1
ATOM 2902 C C . LEU A 1 400 ? 4.324 -0.067 -12.696 1.00 79.81 400 LEU A C 1
ATOM 2904 O O . LEU A 1 400 ? 3.160 -0.430 -12.859 1.00 79.81 400 LEU A O 1
ATOM 2908 N N . LEU A 1 401 ? 4.649 1.230 -12.676 1.00 70.00 401 LEU A N 1
ATOM 2909 C CA . LEU A 1 401 ? 3.679 2.307 -12.903 1.00 70.00 401 LEU A CA 1
ATOM 2910 C C . LEU A 1 401 ? 2.998 2.227 -14.272 1.00 70.00 401 LEU A C 1
ATOM 2912 O O . LEU A 1 401 ? 1.879 2.712 -14.427 1.00 70.00 401 LEU A O 1
ATOM 2916 N N . ALA A 1 402 ? 3.649 1.607 -15.258 1.00 67.00 402 ALA A N 1
ATOM 2917 C CA . ALA A 1 402 ? 3.087 1.415 -16.589 1.00 67.00 402 ALA A CA 1
ATOM 2918 C C . ALA A 1 402 ? 1.815 0.558 -16.591 1.00 67.00 402 ALA A C 1
ATOM 2920 O O . ALA A 1 402 ? 0.887 0.815 -17.358 1.00 67.00 402 ALA A O 1
ATOM 2921 N N . ILE A 1 403 ? 1.778 -0.446 -15.720 1.00 74.75 403 ILE A N 1
ATOM 2922 C CA . ILE A 1 403 ? 0.685 -1.416 -15.595 1.00 74.75 403 ILE A CA 1
ATOM 2923 C C . ILE A 1 403 ? -0.211 -1.138 -14.380 1.00 74.75 403 ILE A C 1
ATOM 2925 O O . ILE A 1 403 ? -1.271 -1.751 -14.241 1.00 74.75 403 ILE A O 1
ATOM 2929 N N . ASP A 1 404 ? 0.171 -0.163 -13.545 1.00 77.31 404 ASP A N 1
ATOM 2930 C CA . ASP A 1 404 ? -0.554 0.260 -12.344 1.00 77.31 404 ASP A CA 1
ATOM 2931 C C . ASP A 1 404 ? -2.057 0.485 -12.570 1.00 77.31 404 ASP A C 1
ATOM 2933 O O . ASP A 1 404 ? -2.837 -0.044 -11.785 1.00 77.31 404 ASP A O 1
ATOM 2937 N N . PRO A 1 405 ? -2.527 1.131 -13.658 1.00 70.00 405 PRO A N 1
ATOM 2938 C CA . PRO A 1 405 ? -3.955 1.357 -13.859 1.00 70.00 405 PRO A CA 1
ATOM 2939 C C . PRO A 1 405 ? -4.837 0.111 -13.800 1.00 70.00 405 PRO A C 1
ATOM 2941 O O . PRO A 1 405 ? -6.003 0.246 -13.424 1.00 70.00 405 PRO A O 1
ATOM 2944 N N . ILE A 1 406 ? -4.295 -1.040 -14.210 1.00 75.88 406 ILE A N 1
ATOM 2945 C CA . ILE A 1 406 ? -4.986 -2.330 -14.262 1.00 75.88 406 ILE A CA 1
ATOM 2946 C C . ILE A 1 406 ? -4.969 -2.954 -12.866 1.00 75.88 406 ILE A C 1
ATOM 2948 O O . ILE A 1 406 ? -6.016 -3.222 -12.283 1.00 75.88 406 ILE A O 1
ATOM 2952 N N . ILE A 1 407 ? -3.780 -3.111 -12.283 1.00 88.69 407 ILE A N 1
ATOM 2953 C CA . ILE A 1 407 ? -3.618 -3.730 -10.960 1.00 88.69 407 ILE A CA 1
ATOM 2954 C C . ILE A 1 407 ? -4.222 -2.889 -9.825 1.00 88.69 407 ILE A C 1
ATOM 2956 O O . ILE A 1 407 ? -4.637 -3.432 -8.803 1.00 88.69 407 ILE A O 1
ATOM 2960 N N . ASP A 1 408 ? -4.332 -1.570 -9.988 1.00 83.56 408 ASP A N 1
ATOM 2961 C CA . ASP A 1 408 ? -4.887 -0.674 -8.974 1.00 83.56 408 ASP A CA 1
ATOM 2962 C C . ASP A 1 408 ? -6.367 -0.946 -8.682 1.00 83.56 408 ASP A C 1
ATOM 2964 O O . ASP A 1 408 ? -6.829 -0.753 -7.556 1.00 83.56 408 ASP A O 1
ATOM 2968 N N . MET A 1 409 ? -7.092 -1.485 -9.668 1.00 84.31 409 MET A N 1
ATOM 2969 C CA . MET A 1 409 ? -8.490 -1.895 -9.526 1.00 84.31 409 MET A CA 1
ATOM 2970 C C . MET A 1 409 ? -8.646 -2.950 -8.431 1.00 84.31 409 MET A C 1
ATOM 2972 O O . MET A 1 409 ? -9.360 -2.742 -7.446 1.00 84.31 409 MET A O 1
ATOM 2976 N N . ILE A 1 410 ? -7.935 -4.073 -8.558 1.00 93.62 410 ILE A N 1
ATOM 2977 C CA . ILE A 1 410 ? -8.071 -5.188 -7.617 1.00 93.62 410 ILE A CA 1
ATOM 2978 C C . ILE A 1 410 ? -7.457 -4.866 -6.251 1.00 93.62 410 ILE A C 1
ATOM 2980 O O . ILE A 1 410 ? -8.030 -5.228 -5.219 1.00 93.62 410 ILE A O 1
ATOM 2984 N N . ARG A 1 411 ? -6.346 -4.115 -6.214 1.00 94.12 411 ARG A N 1
ATOM 2985 C CA . ARG A 1 411 ? -5.741 -3.670 -4.950 1.00 94.12 411 ARG A CA 1
ATOM 2986 C C . ARG A 1 411 ? -6.689 -2.764 -4.169 1.00 94.12 411 ARG A C 1
ATOM 2988 O O . ARG A 1 411 ? -6.862 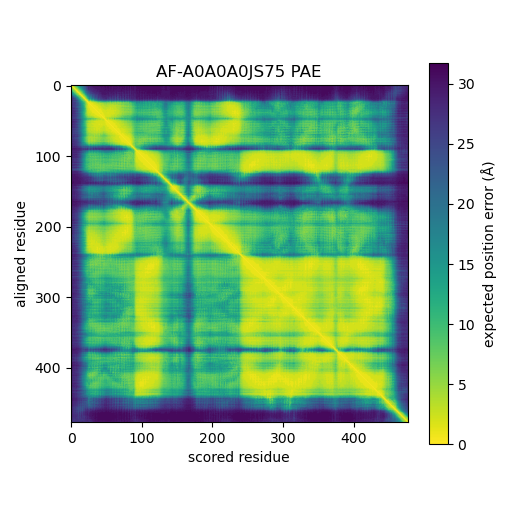-2.958 -2.968 1.00 94.12 411 ARG A O 1
ATOM 2995 N N . THR A 1 412 ? -7.333 -1.805 -4.838 1.00 89.19 412 THR A N 1
ATOM 2996 C CA . THR A 1 412 ? -8.258 -0.874 -4.176 1.00 89.19 412 THR A CA 1
ATOM 2997 C C . THR A 1 412 ? -9.521 -1.580 -3.697 1.00 89.19 412 THR A C 1
ATOM 2999 O O . THR A 1 412 ? -9.942 -1.362 -2.562 1.00 89.19 412 THR A O 1
ATOM 3002 N N . ALA A 1 413 ? -10.074 -2.493 -4.499 1.00 93.00 413 ALA A N 1
ATOM 3003 C CA . ALA A 1 413 ? -11.186 -3.343 -4.077 1.00 93.00 413 ALA A CA 1
ATOM 3004 C C . ALA A 1 413 ? -10.843 -4.160 -2.818 1.00 93.00 413 ALA A C 1
ATOM 3006 O O . ALA A 1 413 ? -11.629 -4.211 -1.872 1.00 93.00 413 ALA A O 1
ATOM 3007 N N . THR A 1 414 ? -9.637 -4.735 -2.774 1.00 96.69 414 THR A N 1
ATOM 3008 C CA . THR A 1 414 ? -9.130 -5.492 -1.617 1.00 96.69 414 THR A CA 1
ATOM 3009 C C . THR A 1 414 ? -9.000 -4.611 -0.379 1.00 96.69 414 THR A C 1
ATOM 3011 O O . THR A 1 414 ? -9.456 -4.991 0.698 1.00 96.69 414 THR A O 1
ATOM 3014 N N . ASN A 1 415 ? -8.455 -3.401 -0.530 1.00 94.12 415 ASN A N 1
ATOM 3015 C CA . ASN A 1 415 ? -8.362 -2.442 0.569 1.00 94.12 415 ASN A CA 1
ATOM 3016 C C . ASN A 1 415 ? -9.746 -2.106 1.129 1.00 94.12 415 ASN A C 1
ATOM 3018 O O . ASN A 1 415 ? -9.950 -2.222 2.333 1.00 94.12 415 ASN A O 1
ATOM 3022 N N . VAL A 1 416 ? -10.703 -1.741 0.270 1.00 93.62 416 VAL A N 1
ATOM 3023 C CA . VAL A 1 416 ? -12.058 -1.355 0.695 1.00 93.62 416 VAL A CA 1
ATOM 3024 C C . VAL A 1 416 ? -12.800 -2.517 1.356 1.00 93.62 416 VAL A C 1
ATOM 3026 O O . VAL A 1 416 ? -13.455 -2.316 2.379 1.00 93.62 416 VAL A O 1
ATOM 3029 N N . ALA A 1 417 ? -12.626 -3.747 0.867 1.00 97.50 417 ALA A N 1
ATOM 3030 C CA . ALA A 1 417 ? -13.133 -4.933 1.551 1.00 97.50 417 ALA A CA 1
ATOM 3031 C C . ALA A 1 417 ? -12.561 -5.049 2.978 1.00 97.50 417 ALA A C 1
ATOM 3033 O O . ALA A 1 417 ? -13.316 -5.216 3.935 1.00 97.50 417 ALA A O 1
ATOM 3034 N N . GLY A 1 418 ? -11.248 -4.877 3.158 1.00 96.44 418 GLY A N 1
ATOM 3035 C CA . GLY A 1 418 ? -10.622 -4.872 4.484 1.00 96.44 418 GLY A CA 1
ATOM 3036 C C . GLY A 1 418 ? -11.089 -3.716 5.378 1.00 96.44 418 GLY A C 1
ATOM 3037 O O . GLY A 1 418 ? -11.261 -3.892 6.584 1.00 96.44 418 GLY A O 1
ATOM 3038 N N . GLN A 1 419 ? -11.337 -2.545 4.791 1.00 94.81 419 GLN A N 1
ATOM 3039 C CA . GLN A 1 419 ? -11.834 -1.346 5.475 1.00 94.81 419 GLN A CA 1
ATOM 3040 C C . GLN A 1 419 ? -13.275 -1.492 5.963 1.00 94.81 419 GLN A C 1
ATOM 3042 O O . GLN A 1 419 ? -13.641 -0.838 6.932 1.00 94.81 419 GLN A O 1
ATOM 3047 N N . ALA A 1 420 ? -14.076 -2.352 5.332 1.00 97.06 420 ALA A N 1
ATOM 3048 C CA . ALA A 1 420 ? -15.398 -2.729 5.822 1.00 97.06 420 ALA A CA 1
ATOM 3049 C C . ALA A 1 420 ? -15.331 -3.893 6.827 1.00 97.06 420 ALA A C 1
ATOM 3051 O O . ALA A 1 420 ? -16.007 -3.879 7.860 1.00 97.06 420 ALA A O 1
ATOM 3052 N N . LEU A 1 421 ? -14.491 -4.897 6.554 1.00 97.81 421 LEU A N 1
ATOM 3053 C CA . LEU A 1 421 ? -14.401 -6.120 7.352 1.00 97.81 421 LEU A CA 1
ATOM 3054 C C . LEU A 1 421 ? -13.931 -5.856 8.780 1.00 97.81 421 LEU A C 1
ATOM 3056 O O . LEU A 1 421 ? -14.525 -6.353 9.735 1.00 97.81 421 LEU A O 1
ATOM 3060 N N . ILE A 1 422 ? -12.852 -5.094 8.937 1.00 96.81 422 ILE A N 1
ATOM 3061 C CA . ILE A 1 422 ? -12.211 -4.946 10.243 1.00 96.81 422 ILE A CA 1
ATOM 3062 C C . ILE A 1 422 ? -13.079 -4.146 11.226 1.00 96.81 422 ILE A C 1
ATOM 3064 O O . ILE A 1 422 ? -13.261 -4.638 12.340 1.00 96.81 422 ILE A O 1
ATOM 3068 N N . PRO A 1 423 ? -13.700 -3.006 10.853 1.00 95.00 423 PRO A N 1
ATOM 3069 C CA . PRO A 1 423 ? -14.702 -2.377 11.712 1.00 95.00 423 PRO A CA 1
ATOM 3070 C C . PRO A 1 423 ? -15.845 -3.329 12.077 1.00 95.00 423 PRO A C 1
ATOM 3072 O O . PRO A 1 423 ? -16.266 -3.359 13.226 1.00 95.00 423 PRO A O 1
ATOM 3075 N N . THR A 1 424 ? -16.298 -4.178 11.151 1.00 97.12 424 THR A N 1
ATOM 3076 C CA . THR A 1 424 ? -17.349 -5.174 11.439 1.00 97.12 424 THR A CA 1
ATOM 3077 C C . THR A 1 424 ? -16.908 -6.187 12.504 1.00 97.12 424 THR A C 1
ATOM 3079 O O . THR A 1 424 ? -17.665 -6.503 13.422 1.00 97.12 424 THR A O 1
ATOM 3082 N N . ILE A 1 425 ? -15.661 -6.663 12.438 1.00 96.88 425 ILE A N 1
ATOM 3083 C CA . ILE A 1 425 ? -15.091 -7.581 13.436 1.00 96.88 425 ILE A CA 1
ATOM 3084 C C . ILE A 1 425 ? -14.971 -6.908 14.803 1.00 96.88 425 ILE A C 1
ATOM 3086 O O . ILE A 1 425 ? -15.412 -7.471 15.804 1.00 96.88 425 ILE A O 1
ATOM 3090 N N . VAL A 1 426 ? -14.387 -5.711 14.861 1.00 95.25 426 VAL A N 1
ATOM 3091 C CA . VAL A 1 426 ? -14.206 -4.987 16.128 1.00 95.25 426 VAL A CA 1
ATOM 3092 C C . VAL A 1 426 ? -15.560 -4.644 16.743 1.00 95.25 426 VAL A C 1
ATOM 3094 O O . VAL A 1 426 ? -15.741 -4.818 17.949 1.00 95.25 426 VAL A O 1
ATOM 3097 N N . ALA A 1 427 ? -16.537 -4.242 15.926 1.00 94.44 427 ALA A N 1
ATOM 3098 C CA . ALA A 1 427 ? -17.898 -3.995 16.376 1.00 94.44 427 ALA A CA 1
ATOM 3099 C C . ALA A 1 427 ? -18.519 -5.251 16.996 1.00 94.44 427 ALA A C 1
ATOM 3101 O O . ALA A 1 427 ? -19.020 -5.184 18.117 1.00 94.44 427 ALA A O 1
ATOM 3102 N N . LYS A 1 428 ? -18.401 -6.414 16.341 1.00 94.94 428 LYS A N 1
ATOM 3103 C CA . LYS A 1 428 ? -18.891 -7.686 16.890 1.00 94.94 428 LYS A CA 1
ATOM 3104 C C . LYS A 1 428 ? -18.270 -8.016 18.243 1.00 94.94 428 LYS A C 1
ATOM 3106 O O . LYS A 1 428 ? -18.982 -8.359 19.182 1.00 94.94 428 LYS A O 1
ATOM 3111 N N . ARG A 1 429 ? -16.945 -7.898 18.356 1.00 94.19 429 ARG A N 1
ATOM 3112 C CA . ARG A 1 429 ? -16.210 -8.229 19.589 1.00 94.19 429 ARG A CA 1
ATOM 3113 C C . ARG A 1 429 ? -16.551 -7.309 20.760 1.00 94.19 429 ARG A C 1
ATOM 3115 O O . ARG A 1 429 ? -16.355 -7.701 21.906 1.00 94.19 429 ARG A O 1
ATOM 3122 N N . ASN A 1 430 ? -17.075 -6.120 20.474 1.00 91.44 430 ASN A N 1
ATOM 3123 C CA . ASN A 1 430 ? -17.448 -5.124 21.472 1.00 91.44 430 ASN A CA 1
ATOM 3124 C C . ASN A 1 430 ? -18.971 -4.936 21.606 1.00 91.44 430 ASN A C 1
ATOM 3126 O O . ASN A 1 430 ? -19.399 -4.003 22.277 1.00 91.44 430 ASN A O 1
ATOM 3130 N N . GLY A 1 431 ? -19.792 -5.801 20.993 1.00 91.38 431 GLY A N 1
ATOM 3131 C CA . GLY A 1 431 ? -21.257 -5.731 21.092 1.00 91.38 431 GLY A CA 1
ATOM 3132 C C . GLY A 1 431 ? -21.887 -4.517 20.393 1.00 91.38 431 GLY A C 1
ATOM 3133 O O . GLY A 1 431 ? -22.977 -4.101 20.759 1.00 91.38 431 GLY A O 1
ATOM 3134 N N . LEU A 1 432 ? -21.198 -3.940 19.405 1.00 90.69 432 LEU A N 1
ATOM 3135 C CA . LEU A 1 432 ? -21.629 -2.774 18.617 1.00 90.69 432 LEU A CA 1
ATOM 3136 C C . LEU A 1 432 ? -22.165 -3.162 17.227 1.00 90.69 432 LEU A C 1
ATOM 3138 O O . LEU A 1 432 ? -22.239 -2.311 16.337 1.00 90.69 432 LEU A O 1
ATOM 3142 N N . LEU A 1 433 ? -22.450 -4.449 17.024 1.00 94.69 433 LEU A N 1
ATOM 3143 C CA . LEU A 1 433 ? -22.948 -5.015 15.777 1.00 94.69 433 LEU A CA 1
ATOM 3144 C C . LEU A 1 433 ? -24.398 -5.464 15.963 1.00 94.69 433 LEU A C 1
ATOM 3146 O O . LEU A 1 433 ? -24.670 -6.316 16.809 1.00 94.69 433 LEU A O 1
ATOM 3150 N N . ASP A 1 434 ? -25.294 -4.943 15.135 1.00 94.44 434 ASP A N 1
ATOM 3151 C CA . ASP A 1 434 ? -26.623 -5.503 14.936 1.00 94.44 434 ASP A CA 1
ATOM 3152 C C . ASP A 1 434 ? -26.508 -6.785 14.096 1.00 94.44 434 ASP A C 1
ATOM 3154 O O . ASP A 1 434 ? -26.230 -6.766 12.891 1.00 94.44 434 ASP A O 1
ATOM 3158 N N . GLN A 1 435 ? -26.659 -7.922 14.774 1.00 93.19 435 GLN A N 1
ATOM 3159 C CA . GLN A 1 435 ? -26.485 -9.242 14.179 1.00 93.19 435 GLN A CA 1
ATOM 3160 C C . GLN A 1 435 ? -27.630 -9.590 13.212 1.00 93.19 435 GLN A C 1
ATOM 3162 O O . GLN A 1 435 ? -27.376 -10.257 12.208 1.00 93.19 435 GLN A O 1
ATOM 3167 N N . ASP A 1 436 ? -28.846 -9.090 13.449 1.00 92.19 436 ASP A N 1
ATOM 3168 C CA . ASP A 1 436 ? -30.007 -9.366 12.598 1.00 92.19 436 ASP A CA 1
ATOM 3169 C C . ASP A 1 436 ? -29.859 -8.661 11.245 1.00 92.19 436 ASP A C 1
ATOM 3171 O O . ASP A 1 436 ? -30.056 -9.268 10.186 1.00 92.19 436 ASP A O 1
ATOM 3175 N N . VAL A 1 437 ? -29.413 -7.399 11.268 1.00 91.44 437 VAL A N 1
ATOM 3176 C CA . VAL A 1 437 ? -29.084 -6.636 10.053 1.00 91.44 437 VAL A CA 1
ATOM 3177 C C . VAL A 1 437 ? -27.991 -7.341 9.248 1.00 91.44 437 VAL A C 1
ATOM 3179 O O . VAL A 1 437 ? -28.128 -7.512 8.030 1.00 91.44 437 VAL A O 1
ATOM 3182 N N . TYR A 1 438 ? -26.936 -7.807 9.926 1.00 93.69 438 TYR A N 1
ATOM 3183 C CA . TYR A 1 438 ? -25.828 -8.519 9.297 1.00 93.69 438 TYR A CA 1
ATOM 3184 C C . TYR A 1 438 ? -26.272 -9.838 8.637 1.00 93.69 438 TYR A C 1
ATOM 3186 O O . TYR A 1 438 ? -25.916 -10.113 7.484 1.00 93.69 438 TYR A O 1
ATOM 3194 N N . ASP A 1 439 ? -27.064 -10.654 9.336 1.00 92.31 439 ASP A N 1
ATOM 3195 C CA . ASP A 1 439 ? -27.492 -11.974 8.860 1.00 92.31 439 ASP A CA 1
ATOM 3196 C C . ASP A 1 439 ? -28.561 -11.896 7.757 1.00 92.31 439 ASP A C 1
ATOM 3198 O O . ASP A 1 439 ? -28.660 -12.800 6.912 1.00 92.31 439 ASP A O 1
ATOM 3202 N N . ALA A 1 440 ? -29.292 -10.781 7.675 1.00 89.56 440 ALA A N 1
ATOM 3203 C CA . ALA A 1 440 ? -30.261 -10.509 6.617 1.00 89.56 440 ALA A CA 1
ATOM 3204 C C . ALA A 1 440 ? -29.625 -10.238 5.236 1.00 89.56 440 ALA A C 1
ATOM 3206 O O . ALA A 1 440 ? -30.344 -10.183 4.236 1.00 89.56 440 ALA A O 1
ATOM 3207 N N . ASN A 1 441 ? -28.301 -10.069 5.136 1.00 87.56 441 ASN A N 1
ATOM 3208 C CA . ASN A 1 441 ? -27.645 -9.757 3.862 1.00 87.56 441 ASN A CA 1
ATOM 3209 C C . ASN A 1 441 ? -27.772 -10.883 2.824 1.00 87.56 441 ASN A C 1
ATOM 3211 O O . ASN A 1 441 ? -27.577 -12.070 3.109 1.00 87.56 441 ASN A O 1
ATOM 3215 N N . THR A 1 442 ? -28.052 -10.496 1.582 1.00 82.25 442 THR A N 1
ATOM 3216 C CA . THR A 1 442 ? -28.075 -11.364 0.395 1.00 82.25 442 THR A CA 1
ATOM 3217 C C . THR A 1 442 ? -27.498 -10.597 -0.793 1.00 82.25 442 THR A C 1
ATOM 3219 O O . THR A 1 442 ? -27.605 -9.372 -0.851 1.00 82.25 442 THR A O 1
ATOM 3222 N N . PHE A 1 443 ? -26.843 -11.296 -1.725 1.00 73.62 443 PHE A N 1
ATOM 3223 C CA . PHE A 1 443 ? -26.326 -10.657 -2.939 1.00 73.62 443 PHE A CA 1
ATOM 3224 C C . PHE A 1 443 ? -27.494 -10.061 -3.740 1.00 73.62 443 PHE A C 1
ATOM 3226 O O . PHE A 1 443 ? -28.494 -10.741 -3.958 1.00 73.62 443 PHE A O 1
ATOM 3233 N N . GLY A 1 444 ? -27.383 -8.787 -4.125 1.00 61.25 444 GLY A N 1
ATOM 3234 C CA . GLY A 1 444 ? -28.448 -8.011 -4.778 1.00 61.25 444 GLY A CA 1
ATOM 3235 C C . GLY A 1 444 ? -29.453 -7.351 -3.820 1.00 61.25 444 GLY A C 1
ATOM 3236 O O . GLY A 1 444 ? -30.024 -6.321 -4.157 1.00 61.25 444 GLY A O 1
ATOM 3237 N N . GLY A 1 445 ? -29.628 -7.864 -2.596 1.00 61.84 445 GLY A N 1
ATOM 3238 C CA . GLY A 1 445 ? -30.492 -7.232 -1.586 1.00 61.84 445 GLY A CA 1
ATOM 3239 C C . GLY A 1 445 ? -29.874 -5.988 -0.936 1.00 61.84 445 GLY A C 1
ATOM 3240 O O . GLY A 1 445 ? -30.594 -5.131 -0.431 1.00 61.84 445 GLY A O 1
ATOM 3241 N N . ALA A 1 446 ? -28.543 -5.886 -0.956 1.00 59.34 446 ALA A N 1
ATOM 3242 C CA . ALA A 1 446 ? -27.795 -4.737 -0.451 1.00 59.34 446 ALA A CA 1
ATOM 3243 C C . ALA A 1 446 ? -28.010 -3.473 -1.302 1.00 59.34 446 ALA A C 1
ATOM 3245 O O . ALA A 1 446 ? -28.174 -2.394 -0.741 1.00 59.34 446 ALA A O 1
ATOM 3246 N N . ASP A 1 447 ? -28.052 -3.615 -2.630 1.00 57.59 447 ASP A N 1
ATOM 3247 C CA . ASP A 1 447 ? -28.291 -2.503 -3.561 1.00 57.59 447 ASP A CA 1
ATOM 3248 C C . ASP A 1 447 ? -29.732 -1.991 -3.447 1.00 57.59 447 ASP A C 1
ATOM 3250 O O . ASP A 1 447 ? -29.955 -0.791 -3.319 1.00 57.59 447 ASP A O 1
ATOM 3254 N N . ALA A 1 448 ? -30.705 -2.903 -3.341 1.00 54.12 448 ALA A N 1
ATOM 3255 C CA . ALA A 1 448 ? -32.115 -2.549 -3.177 1.00 54.12 448 ALA A CA 1
ATOM 3256 C C . ALA A 1 448 ? -32.391 -1.714 -1.909 1.00 54.12 448 ALA A C 1
ATOM 3258 O O . ALA A 1 448 ? -33.223 -0.814 -1.936 1.00 54.12 448 ALA A O 1
ATOM 3259 N N . ARG A 1 449 ? -31.684 -1.965 -0.795 1.00 59.78 449 ARG A N 1
ATOM 3260 C CA . ARG A 1 449 ? -31.808 -1.134 0.422 1.00 59.78 449 ARG A CA 1
ATOM 3261 C C . ARG A 1 449 ? -31.235 0.271 0.233 1.00 59.78 449 ARG A C 1
ATOM 3263 O O . ARG A 1 449 ? -31.737 1.210 0.837 1.00 59.78 449 ARG A O 1
ATOM 3270 N N . LEU A 1 450 ? -30.194 0.415 -0.591 1.00 58.59 450 LEU A N 1
ATOM 3271 C CA . LEU A 1 450 ? -29.594 1.715 -0.895 1.00 58.59 450 LEU A CA 1
ATOM 3272 C C . LEU A 1 450 ? -30.511 2.556 -1.795 1.00 58.59 450 LEU A C 1
ATOM 3274 O O . LEU A 1 450 ? -30.630 3.758 -1.557 1.00 58.59 450 LEU A O 1
ATOM 3278 N N . GLU A 1 451 ? -31.160 1.916 -2.775 1.00 56.38 451 GLU A N 1
ATOM 3279 C CA . GLU A 1 451 ? -32.099 2.537 -3.722 1.00 56.38 451 GLU A CA 1
ATOM 3280 C C . GLU A 1 451 ? -33.410 2.972 -3.048 1.00 56.38 451 GLU A C 1
ATOM 3282 O O . GLU A 1 451 ? -33.812 4.124 -3.198 1.00 56.38 451 GLU A O 1
ATOM 3287 N N . LEU A 1 452 ? -34.030 2.106 -2.230 1.00 55.25 452 LEU A N 1
ATOM 3288 C CA . LEU A 1 452 ? -35.280 2.418 -1.513 1.00 55.25 452 LEU A CA 1
ATOM 3289 C C . LEU A 1 452 ? -35.163 3.669 -0.624 1.00 55.25 452 LEU A C 1
ATOM 3291 O O . LEU A 1 452 ? -36.125 4.415 -0.463 1.00 55.25 452 LEU A O 1
ATOM 3295 N N . GLU A 1 453 ? -33.980 3.922 -0.068 1.00 53.66 453 GLU A N 1
ATOM 3296 C CA . GLU A 1 453 ? -33.724 5.094 0.771 1.00 53.66 453 GLU A CA 1
ATOM 3297 C C . GLU A 1 453 ? -33.318 6.350 -0.015 1.00 53.66 453 GLU A C 1
ATOM 3299 O O . GLU A 1 453 ? -33.572 7.456 0.457 1.00 53.66 453 GLU A O 1
ATOM 3304 N N . GLU A 1 454 ? -32.676 6.236 -1.187 1.00 54.31 454 GLU A N 1
ATOM 3305 C CA . GLU A 1 454 ? -32.498 7.414 -2.056 1.00 54.31 454 GLU A CA 1
ATOM 3306 C C . GLU A 1 454 ? -33.862 7.948 -2.502 1.00 54.31 454 GLU A C 1
ATOM 3308 O O . GLU A 1 454 ? -34.063 9.165 -2.524 1.00 54.31 454 GLU A O 1
ATOM 3313 N N . ASP A 1 455 ? -34.821 7.054 -2.738 1.00 45.28 455 ASP A N 1
ATOM 3314 C CA . ASP A 1 455 ? -36.211 7.409 -3.009 1.00 45.28 455 ASP A CA 1
ATOM 3315 C C . ASP A 1 455 ? -36.910 8.027 -1.778 1.00 45.28 455 ASP A C 1
ATOM 3317 O O . ASP A 1 455 ? -37.606 9.031 -1.926 1.00 45.28 455 ASP A O 1
ATOM 3321 N N . GLU A 1 456 ? -36.682 7.538 -0.549 1.00 50.91 456 GLU A N 1
ATOM 3322 C CA . GLU A 1 456 ? -37.215 8.179 0.675 1.00 50.91 456 GLU A CA 1
ATOM 3323 C C . GLU A 1 456 ? -36.571 9.543 0.981 1.00 50.91 456 GLU A C 1
ATOM 3325 O O . GLU A 1 456 ? -37.255 10.468 1.419 1.00 50.91 456 GLU A O 1
ATOM 3330 N N . ALA A 1 457 ? -35.269 9.708 0.732 1.00 48.22 457 ALA A N 1
ATOM 3331 C CA . ALA A 1 457 ? -34.551 10.964 0.960 1.00 48.22 457 ALA A CA 1
ATOM 3332 C C . ALA A 1 457 ? -34.835 12.028 -0.117 1.00 48.22 457 ALA A C 1
ATOM 3334 O O . ALA A 1 457 ? -34.629 13.221 0.124 1.00 48.22 457 ALA A O 1
ATOM 3335 N N . THR A 1 458 ? -35.286 11.611 -1.305 1.00 44.91 458 THR A N 1
ATOM 3336 C CA . THR A 1 458 ? -35.673 12.503 -2.411 1.00 44.91 458 THR A CA 1
ATOM 3337 C C . THR A 1 458 ? -37.184 12.695 -2.539 1.00 44.91 458 THR A C 1
ATOM 3339 O O . THR A 1 458 ? -37.617 13.597 -3.265 1.00 44.91 458 THR A O 1
ATOM 3342 N N . ALA A 1 459 ? -37.991 11.924 -1.802 1.00 40.31 459 ALA A N 1
ATOM 3343 C CA . ALA A 1 459 ? -39.425 12.136 -1.706 1.00 40.31 459 ALA A CA 1
ATOM 3344 C C . ALA A 1 459 ? -39.714 13.540 -1.132 1.00 40.31 459 ALA A C 1
ATOM 3346 O O . ALA A 1 459 ? -39.201 13.899 -0.067 1.00 40.31 459 ALA A O 1
ATOM 3347 N N . PRO A 1 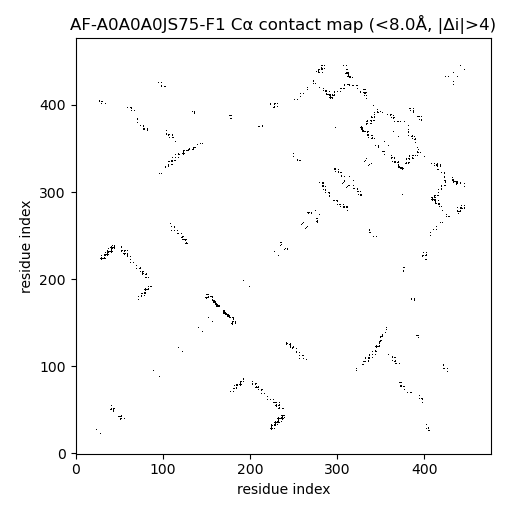460 ? -40.532 14.374 -1.805 1.00 42.84 460 PRO A N 1
ATOM 3348 C CA . PRO A 1 460 ? -40.946 15.650 -1.240 1.00 42.84 460 PRO A CA 1
ATOM 3349 C C . PRO A 1 460 ? -41.682 15.377 0.072 1.00 42.84 460 PRO A C 1
ATOM 3351 O O . PRO A 1 460 ? -42.607 14.569 0.103 1.00 42.84 460 PRO A O 1
ATOM 3354 N N . SER A 1 461 ? -41.266 16.041 1.152 1.00 43.72 461 SER A N 1
ATOM 3355 C CA . SER A 1 461 ? -41.843 15.875 2.486 1.00 43.72 461 SER A CA 1
ATOM 3356 C C . SER A 1 461 ? -43.336 16.221 2.479 1.00 43.72 461 SER A C 1
ATOM 3358 O O . SER A 1 461 ? -43.727 17.371 2.685 1.00 43.72 461 SER A O 1
ATOM 3360 N N . THR A 1 462 ? -44.194 15.235 2.246 1.00 43.62 462 THR A N 1
ATOM 3361 C CA . THR A 1 462 ? -45.639 15.354 2.430 1.00 43.62 462 THR A CA 1
ATOM 3362 C C . THR A 1 462 ? -46.005 14.886 3.830 1.00 43.62 462 THR A C 1
ATOM 3364 O O . THR A 1 462 ? -46.764 13.938 3.984 1.00 43.62 462 THR A O 1
ATOM 3367 N N . ASP A 1 463 ? -45.456 15.526 4.860 1.00 41.06 463 ASP A N 1
ATOM 3368 C CA . ASP A 1 463 ? -46.095 15.491 6.176 1.00 41.06 463 ASP A CA 1
ATOM 3369 C C . ASP A 1 463 ? -45.784 16.766 6.959 1.00 41.06 463 ASP A C 1
ATOM 3371 O O . ASP A 1 463 ? -44.927 16.838 7.836 1.00 41.06 463 ASP A O 1
ATOM 3375 N N . GLY A 1 464 ? -46.472 17.825 6.551 1.00 39.03 464 GLY A N 1
ATOM 3376 C CA . GLY A 1 464 ? -46.576 19.062 7.299 1.00 39.03 464 GLY A CA 1
ATOM 3377 C C . GLY A 1 464 ? -47.940 19.174 7.960 1.00 39.03 464 GLY A C 1
ATOM 3378 O O . GLY A 1 464 ? -48.562 20.202 7.759 1.00 39.03 464 GLY A O 1
ATOM 3379 N N . ASP A 1 465 ? -48.444 18.149 8.663 1.00 40.78 465 ASP A N 1
ATOM 3380 C CA . ASP A 1 465 ? -49.447 18.363 9.721 1.00 40.78 465 ASP A CA 1
ATOM 3381 C C . ASP A 1 465 ? -49.714 17.100 10.561 1.00 40.78 465 ASP A C 1
ATOM 3383 O O . ASP A 1 465 ? -50.733 16.422 10.402 1.00 40.78 465 ASP A O 1
ATOM 3387 N N . ARG A 1 466 ? -48.810 16.765 11.496 1.00 36.69 466 ARG A N 1
ATOM 3388 C CA . ARG A 1 466 ? -49.146 15.852 12.608 1.00 36.69 466 ARG A CA 1
ATOM 3389 C C . ARG A 1 466 ? -48.189 15.917 13.802 1.00 36.69 466 ARG A C 1
ATOM 3391 O O . ARG A 1 466 ? -47.776 14.904 14.353 1.00 36.69 466 ARG A O 1
ATOM 3398 N N . VAL A 1 467 ? -47.919 17.125 14.300 1.00 39.44 467 VAL A N 1
ATOM 3399 C CA . VAL A 1 467 ? -47.475 17.290 15.696 1.00 39.44 467 VAL A CA 1
ATOM 3400 C C . VAL A 1 467 ? -48.720 17.336 16.585 1.00 39.44 467 VAL A C 1
ATOM 3402 O O . VAL A 1 467 ? -49.289 18.397 16.833 1.00 39.44 467 VAL A O 1
ATOM 3405 N N . ARG A 1 468 ? -49.172 16.171 17.060 1.00 38.88 468 ARG A N 1
ATOM 3406 C CA . ARG A 1 468 ? -50.030 16.078 18.250 1.00 38.88 468 ARG A CA 1
ATOM 3407 C C . ARG A 1 468 ? -49.569 14.944 19.162 1.00 38.88 468 ARG A C 1
ATOM 3409 O O . ARG A 1 468 ? -49.816 13.774 18.899 1.00 38.88 468 ARG A O 1
ATOM 3416 N N . ASP A 1 469 ? -48.966 15.380 20.263 1.00 39.75 469 ASP A N 1
ATOM 3417 C CA . ASP A 1 469 ? -49.335 14.968 21.617 1.00 39.75 469 ASP A CA 1
ATOM 3418 C C . ASP A 1 469 ? -49.102 13.496 21.984 1.00 39.75 469 ASP A C 1
ATOM 3420 O O . ASP A 1 469 ? -50.046 12.718 22.106 1.00 39.75 469 ASP A O 1
ATOM 3424 N N . ARG A 1 470 ? -47.835 13.127 22.222 1.00 37.34 470 ARG A N 1
ATOM 3425 C CA . ARG A 1 470 ? -47.459 11.979 23.064 1.00 37.34 470 ARG A CA 1
ATOM 3426 C C . ARG A 1 470 ? -46.111 12.212 23.745 1.00 37.34 470 ARG A C 1
ATOM 3428 O O . ARG A 1 470 ? -45.126 11.622 23.346 1.00 37.34 470 ARG A O 1
ATOM 3435 N N . ASP A 1 471 ? -46.102 13.043 24.784 1.00 35.19 471 ASP A N 1
ATOM 3436 C CA . ASP A 1 471 ? -45.080 12.987 25.840 1.00 35.19 471 ASP A CA 1
ATOM 3437 C C . ASP A 1 471 ? -45.678 13.450 27.175 1.00 35.19 471 ASP A C 1
ATOM 3439 O O . ASP A 1 471 ? -45.536 14.587 27.625 1.00 35.19 471 ASP A O 1
ATOM 3443 N N . ARG A 1 472 ? -46.391 12.527 27.826 1.00 36.72 472 ARG A N 1
ATOM 3444 C CA . ARG A 1 472 ? -46.588 12.522 29.279 1.00 36.72 472 ARG A CA 1
ATOM 3445 C C . ARG A 1 472 ? -46.503 11.082 29.764 1.00 36.72 472 ARG A C 1
ATOM 3447 O O . ARG A 1 472 ? -47.496 10.361 29.745 1.00 36.72 472 ARG A O 1
ATOM 3454 N N . VAL A 1 473 ? -45.325 10.681 30.231 1.00 34.47 473 VAL A N 1
ATOM 3455 C CA . VAL A 1 473 ? -45.181 9.533 31.129 1.00 34.47 473 VAL A CA 1
ATOM 3456 C C . VAL A 1 473 ? -44.523 10.036 32.407 1.00 34.47 473 VAL A C 1
ATOM 3458 O O . VAL A 1 473 ? -43.430 10.594 32.393 1.00 34.47 473 VAL A O 1
ATOM 3461 N N . ALA A 1 474 ? -45.277 9.908 33.495 1.00 34.75 474 ALA A N 1
ATOM 3462 C CA . ALA A 1 474 ? -44.911 10.294 34.844 1.00 34.75 474 ALA A CA 1
ATOM 3463 C C . ALA A 1 474 ? -43.919 9.296 35.464 1.00 34.75 474 ALA A C 1
ATOM 3465 O O . ALA A 1 474 ? -44.000 8.092 35.226 1.00 34.75 474 ALA A O 1
ATOM 3466 N N . VAL A 1 475 ? -43.027 9.817 36.303 1.00 30.59 475 VAL A N 1
ATOM 3467 C CA . VAL A 1 475 ? -42.131 9.062 37.191 1.00 30.59 475 VAL A CA 1
ATOM 3468 C C . VAL A 1 475 ? -42.880 8.753 38.497 1.00 30.59 475 VAL A C 1
ATOM 3470 O O . VAL A 1 475 ? -43.448 9.692 39.063 1.00 30.59 475 VAL A O 1
ATOM 3473 N N . PRO A 1 476 ? -42.892 7.511 39.018 1.00 44.75 476 PRO A N 1
ATOM 3474 C CA . PRO A 1 476 ? -43.307 7.248 40.390 1.00 44.75 476 PRO A CA 1
ATOM 3475 C C . PRO A 1 476 ? -42.107 7.188 41.351 1.00 44.75 476 PRO A C 1
ATOM 3477 O O . PRO A 1 476 ? -41.004 6.801 40.961 1.00 44.75 476 PRO A O 1
ATOM 3480 N N . ALA A 1 477 ? -42.373 7.621 42.586 1.00 41.41 477 ALA A N 1
ATOM 3481 C CA . ALA A 1 477 ? -41.470 7.667 43.738 1.00 41.41 477 ALA A CA 1
ATOM 3482 C C . ALA A 1 477 ? -41.137 6.287 44.320 1.00 41.41 477 ALA A C 1
ATOM 3484 O O . ALA A 1 477 ? -41.979 5.369 44.172 1.00 41.41 477 ALA A O 1
#

pLDDT: mean 75.53, std 16.76, range [30.59, 98.0]

Nearest PDB structures (foldseek):
  6xwr-assembly1_C  TM=8.706E-01  e=1.810E-19  Thermococcus kodakarensis KOD1
  7xr4-assembly1_A  TM=8.035E-01  e=7.711E-19  Homo sapiens
  8afa-assembly1_C  TM=5.588E-01  e=5.480E-18  Thermococcus kodakarensis
  8afa-assembly1_A  TM=5.593E-01  e=6.782E-18  Thermococcus kodakarensis
  4ky0-assembly1_B  TM=5.392E-01  e=5.249E-17  Thermococcus kodakarensis KOD1

Solvent-accessible surface area (backbone atoms only — not comparable to full-atom values): 24774 Å² total; per-residue (Å²): 138,86,85,89,81,85,82,76,84,75,81,81,77,84,79,79,79,78,78,75,74,89,66,82,52,68,59,56,46,29,51,52,17,36,52,49,8,42,53,51,6,45,49,19,44,78,67,68,34,61,70,54,34,50,48,20,41,51,49,19,50,51,44,44,51,57,50,59,67,50,44,58,64,32,54,32,27,33,21,24,41,32,49,36,53,61,70,78,42,77,92,47,50,69,62,52,51,54,44,52,50,53,42,45,55,52,22,48,54,29,22,52,45,12,45,51,46,34,68,73,68,38,33,13,66,76,35,88,56,89,43,87,91,50,66,58,83,89,70,88,61,51,77,64,50,52,61,54,59,47,51,59,91,46,100,75,19,72,42,73,52,72,46,72,47,98,86,76,49,76,46,76,45,80,45,62,42,44,49,17,36,50,48,49,15,46,52,52,6,51,47,35,48,73,58,38,80,80,31,47,67,60,48,52,51,35,46,53,49,30,54,52,42,40,50,50,50,52,56,53,56,72,44,36,28,59,28,18,13,16,34,45,8,21,44,23,28,76,60,40,73,52,57,56,57,30,54,51,45,43,48,50,49,52,49,49,41,34,45,44,40,62,72,43,51,49,34,51,57,32,43,76,72,76,40,61,42,68,28,52,48,22,20,42,39,68,37,27,54,49,9,30,73,66,53,27,40,66,80,30,39,70,52,39,43,47,28,34,32,69,28,45,16,24,41,59,76,56,40,70,52,46,33,63,51,18,51,25,28,36,32,35,20,40,22,10,24,43,28,31,26,46,42,47,28,39,27,36,38,44,72,47,86,78,54,74,67,50,56,52,46,44,44,48,45,22,40,50,42,22,48,31,33,41,66,68,61,57,47,67,50,43,32,49,49,41,25,41,53,70,56,42,64,64,68,46,52,48,58,53,58,41,53,34,69,65,53,40,15,51,20,24,16,39,14,40,44,51,28,40,48,48,52,46,51,53,21,49,79,68,73,39,40,41,61,67,48,23,68,68,33,37,77,70,54,42,58,52,59,55,51,60,45,54,51,60,74,66,47,78,85,86,74,90,82,78,94,72,90,86,87,86,82,86,86,83,134

Secondary structure (DSSP, 8-state):
---------PPPPP--------PPPHHHHHHHHHHHHHHHHHHHHHTT-HHHHHHHHHHHHHHHHHHHHHHHHHHHHHHHHHHHHGGG-TTSHHHHHHHHHHHHHHHHHHHHHHHHHHHHH-TTTT-----TTT--------HHHHHHHHS-SSTT-EEEEEEE-TTS-EEEEEEE-HHHHHHHHHHHHHHHHHHGGGGHHHHHHHHHHHHHHHHHHHHHHHTHHHHHHHHHHHHHHHHGGGGHHHHHHHHHHHHHHHHHIIIIIHHHHHHHTT--HHHHHHHHHHHHHHHHHH--HHHHHHHHHHIIIIIS-B-HHHHHHHHHHHHHH--IIIIIIHHHHHHHHHHHHHTPPP-HHHHHHHHHHHHHHHHHTTTT--HHHHHHHHHHHTT--THHHHHHHTTHHHHHHHHHHHHHHHHHHHHHHHHHHTT-B-HHHHHT--TTHHHHHHHHHHHHHHS-----S--------PPP-

Foldseek 3Di:
DDDDDDDDDDDDDDDPPPDDDDDDDLLVLLVVLQVLLLVLLCCCAVVVVVVSLVVLVVLLVVLLVLLQVLLQLLLLLLLLLLLLCLLVCPPPNPLQVLLLVLLLVLLLVLQVLLQVLCVPLVLQQQAPDPPPVFDDDPDPDDPVRVVVLLAQPDPRQWDWDWDQDPPRDTDTDIDHQLSNSNSSSNVNSVVLNVVPPVSVVVSVVSVVSNQVSLVSVVVSSSCLSNSLSSLSSSCCNRRNPSVVRSLVSLLVSLLVSLCCSLVPVLCVVCVVLVHHSQLLCLLLVVLLQCQLVVLALPVSQVVLLCSLCQQFQFANVLSVPQLLQLSFQRQSSLLRNNLSNLLSNQCSNNVNDDDPVLSVLSSVLSSSVSSSSGDRDTSLSSNQSSCSNSVGDSSSSSNNSSCCSNSSSSRRSSSSSSSSSSSSSSCSVVVRGDVVSSVPGDHVVNVVVVVVVVCVVPPDPPDPDDPDDDDDDDDDD

Sequence (477 aa):
MPASTTDAVTPASPTTRRSRRPGVPFWAQVFIGLVLGVVLGFVARQFDQAWLAETLKTVGGIFVKLLKVIVVPLVLTAIIVSIANLRQVTNAARLAVETLVWFAVTAAASVVVGITLGLVTNPGGNATLDTAAGKAPSSTGSWLDFLTSIVPGNVLGLEVSTSAEDGGALSSSPSFNILQLVILGIAIGAACLSVGAKAEPFVNLTRSALEVFSKLVWWVIRLSPLGTAALIGSAVANYGWDLLGPLAIFTADVYLGCAIVLLVIYPVVARANGLNPVKFFAGAWPAIQFAFVSRSSIGTLPLTQRVVTHNLGVSRDYASFAVPIGATTKMDGCAAIYPALAAITVAQLFGVDLGVTDYLLIAFVSIVGSAATAGLTGAVVMLTLTLSTLGLPLEGVGLLLAIDPIIDMIRTATNVAGQALIPTIVAKRNGLLDQDVYDANTFGGADARLELEEDEATAPSTDGDRVRDRDRVAVPA

Radius of gyration: 26.09 Å; Cα contacts (8 Å, |Δi|>4): 700; chains: 1; bounding box: 88×81×81 Å

InterPro domains:
  IPR001991 Sodium:dicarboxylate symporter [PF00375] (26-428)
  IPR001991 Sodium:dicarboxylate symporter [PTHR42865] (10-439)
  IPR036458 Sodium:dicarboxylate symporter superfamily [G3DSA:1.10.3860.10] (29-445)
  IPR036458 Sodium:dicarboxylate symporter superfamily [SSF118215] (26-429)